Protein AF-A0A1H1IP53-F1 (afdb_monomer_lite)

Structure (mmCIF, N/CA/C/O backbone):
data_AF-A0A1H1IP53-F1
#
_entry.id   AF-A0A1H1IP53-F1
#
loop_
_atom_site.group_PDB
_atom_site.id
_atom_site.type_symbol
_atom_site.label_atom_id
_atom_site.label_alt_id
_atom_site.label_comp_id
_atom_site.label_asym_id
_atom_site.label_entity_id
_atom_site.label_seq_id
_atom_site.pdbx_PDB_ins_code
_atom_site.Cartn_x
_atom_site.Cartn_y
_atom_site.Cartn_z
_atom_site.occupancy
_atom_site.B_iso_or_equiv
_atom_site.auth_seq_id
_atom_site.auth_comp_id
_atom_site.auth_asym_id
_atom_site.auth_atom_id
_atom_site.pdbx_PDB_model_num
ATOM 1 N N . MET A 1 1 ? 46.936 41.407 -40.951 1.00 52.41 1 MET A N 1
ATOM 2 C CA . MET A 1 1 ? 46.684 39.950 -41.002 1.00 52.41 1 MET A CA 1
ATOM 3 C C . MET A 1 1 ? 45.183 39.707 -40.992 1.00 52.41 1 MET A C 1
ATOM 5 O O . MET A 1 1 ? 44.539 39.918 -39.974 1.00 52.41 1 MET A O 1
ATOM 9 N N . THR A 1 2 ? 44.595 39.354 -42.131 1.00 57.03 2 THR A N 1
ATOM 10 C CA . THR A 1 2 ? 43.180 38.982 -42.219 1.00 57.03 2 THR A CA 1
ATOM 11 C C . THR A 1 2 ? 43.027 37.539 -41.743 1.00 57.03 2 THR A C 1
ATOM 13 O O . THR A 1 2 ? 43.626 36.643 -42.331 1.00 57.03 2 THR A O 1
ATOM 16 N N . LEU A 1 3 ? 42.239 37.297 -40.683 1.00 56.25 3 LEU A N 1
ATOM 17 C CA . LEU A 1 3 ? 41.874 35.924 -40.313 1.00 56.25 3 LEU A CA 1
ATOM 18 C C . LEU A 1 3 ? 41.299 35.226 -41.562 1.00 56.25 3 LEU A C 1
ATOM 20 O O . LEU A 1 3 ? 40.409 35.816 -42.197 1.00 56.25 3 LEU A O 1
ATOM 24 N N . PRO A 1 4 ? 41.777 34.018 -41.922 1.00 79.69 4 PRO A N 1
ATOM 25 C CA . PRO A 1 4 ? 41.223 33.256 -43.034 1.00 79.69 4 PRO A CA 1
ATOM 26 C C . PRO A 1 4 ? 39.711 33.106 -42.842 1.00 79.69 4 PRO A C 1
ATOM 28 O O . PRO A 1 4 ? 39.230 33.061 -41.709 1.00 79.69 4 PRO A O 1
ATOM 31 N N . ARG A 1 5 ? 38.940 33.054 -43.937 1.00 76.88 5 ARG A N 1
ATOM 32 C CA . ARG A 1 5 ? 37.459 33.026 -43.911 1.00 76.88 5 ARG A CA 1
ATOM 33 C C . ARG A 1 5 ? 36.894 31.997 -42.916 1.00 76.88 5 ARG A C 1
ATOM 35 O O . ARG A 1 5 ? 35.906 32.280 -42.247 1.00 76.88 5 ARG A O 1
ATOM 42 N N . PHE A 1 6 ? 37.584 30.870 -42.755 1.00 78.31 6 PHE A N 1
ATOM 43 C CA . PHE A 1 6 ? 37.275 29.830 -41.774 1.00 78.31 6 PHE A CA 1
ATOM 44 C C . PHE A 1 6 ? 37.355 30.309 -40.311 1.00 78.31 6 PHE A C 1
ATOM 46 O O . PHE A 1 6 ? 36.460 30.036 -39.518 1.00 78.31 6 PHE A O 1
ATOM 53 N N . GLY A 1 7 ? 38.376 31.093 -39.954 1.00 83.25 7 GLY A N 1
ATOM 54 C CA . GLY A 1 7 ? 38.535 31.629 -38.600 1.00 83.25 7 GLY A CA 1
ATOM 55 C C . GLY A 1 7 ? 37.446 32.637 -38.224 1.00 83.25 7 GLY A C 1
ATOM 56 O O . GLY A 1 7 ? 37.004 32.665 -37.081 1.00 83.25 7 GLY A O 1
ATOM 57 N N . ARG A 1 8 ? 36.947 33.421 -39.189 1.00 86.19 8 ARG A N 1
ATOM 58 C CA . ARG A 1 8 ? 35.821 34.344 -38.952 1.00 86.19 8 ARG A CA 1
ATOM 59 C C . ARG A 1 8 ? 34.521 33.589 -38.690 1.00 86.19 8 ARG A C 1
ATOM 61 O O . ARG A 1 8 ? 33.787 33.951 -37.777 1.00 86.19 8 ARG A O 1
ATOM 68 N N . LEU A 1 9 ? 34.265 32.528 -39.457 1.00 86.94 9 LEU A N 1
ATOM 69 C CA . LEU A 1 9 ? 33.094 31.674 -39.265 1.00 86.94 9 LEU A CA 1
ATOM 70 C C . LEU A 1 9 ? 33.124 30.973 -37.900 1.00 86.94 9 LEU A C 1
ATOM 72 O O . LEU A 1 9 ? 32.107 30.931 -37.210 1.00 86.94 9 LEU A O 1
ATOM 76 N N . LEU A 1 10 ? 34.292 30.478 -37.482 1.00 89.00 10 LEU A N 1
ATOM 77 C CA . LEU A 1 10 ? 34.456 29.831 -36.182 1.00 89.00 10 LEU A CA 1
ATOM 78 C C . LEU A 1 10 ? 34.190 30.805 -35.025 1.00 89.00 10 LEU A C 1
ATOM 80 O O . LEU A 1 10 ? 33.438 30.475 -34.114 1.00 89.00 10 LEU A O 1
ATOM 84 N N . VAL A 1 11 ? 34.753 32.016 -35.083 1.00 90.44 11 VAL A N 1
ATOM 85 C CA . VAL A 1 11 ? 34.533 33.049 -34.055 1.00 90.44 11 VAL A CA 1
ATOM 86 C C . VAL A 1 11 ? 33.062 33.451 -33.973 1.00 90.44 11 VAL A C 1
ATOM 88 O O . VAL A 1 11 ? 32.525 33.547 -32.874 1.00 90.44 11 VAL A O 1
ATOM 91 N N . LEU A 1 12 ? 32.393 33.632 -35.116 1.00 91.12 12 LEU A N 1
ATOM 92 C CA . LEU A 1 12 ? 30.959 33.930 -35.142 1.00 91.12 12 LEU A CA 1
ATOM 93 C C . LEU A 1 12 ? 30.139 32.795 -34.524 1.00 91.12 12 LEU A C 1
ATOM 95 O O . LEU A 1 12 ? 29.267 33.050 -33.701 1.00 91.12 12 LEU A O 1
ATOM 99 N N . THR A 1 13 ? 30.462 31.546 -34.857 1.00 89.50 13 THR A N 1
ATOM 100 C CA . THR A 1 13 ? 29.760 30.370 -34.323 1.00 89.50 13 THR A CA 1
ATOM 101 C C . THR A 1 13 ? 29.922 30.266 -32.807 1.00 89.50 13 THR A C 1
ATOM 103 O O . THR A 1 13 ? 28.936 30.122 -32.088 1.00 89.50 13 THR A O 1
ATOM 106 N N . LEU A 1 14 ? 31.152 30.396 -32.302 1.00 91.62 14 LEU A N 1
ATOM 107 C CA . LEU A 1 14 ? 31.428 30.375 -30.864 1.00 91.62 14 LEU A CA 1
ATOM 108 C C . LEU A 1 14 ? 30.766 31.553 -30.141 1.00 91.62 14 LEU A C 1
ATOM 110 O O . LEU A 1 14 ? 30.218 31.369 -29.057 1.00 91.62 14 LEU A O 1
ATOM 114 N N . GLY A 1 15 ? 30.762 32.738 -30.759 1.00 91.19 15 GLY A N 1
ATOM 115 C CA . GLY A 1 15 ? 30.072 33.917 -30.240 1.00 91.19 15 GLY A CA 1
ATOM 116 C C . GLY A 1 15 ? 28.563 33.703 -30.117 1.00 91.19 15 GLY A C 1
ATOM 117 O O . GLY A 1 15 ? 27.986 34.009 -29.077 1.00 91.19 15 GLY A O 1
ATOM 118 N N . CYS A 1 16 ? 27.929 33.108 -31.131 1.00 91.00 16 CYS A N 1
ATOM 119 C CA . CYS A 1 16 ? 26.510 32.759 -31.088 1.00 91.00 16 CYS A CA 1
ATOM 120 C C . CYS A 1 16 ? 26.201 31.715 -30.008 1.00 91.00 16 CYS A C 1
ATOM 122 O O . CYS A 1 16 ? 25.233 31.882 -29.272 1.00 91.00 16 CYS A O 1
ATOM 124 N N . ILE A 1 17 ? 27.024 30.669 -29.872 1.00 90.38 17 ILE A N 1
ATOM 125 C CA . ILE A 1 17 ? 26.842 29.647 -28.828 1.00 90.38 17 ILE A CA 1
ATOM 126 C C . ILE A 1 17 ? 26.956 30.280 -27.440 1.00 90.38 17 ILE A C 1
ATOM 128 O O . ILE A 1 17 ? 26.081 30.078 -26.604 1.00 90.38 17 ILE A O 1
ATOM 132 N N . ALA A 1 18 ? 27.993 31.085 -27.200 1.00 91.19 18 ALA A N 1
ATOM 133 C CA . ALA A 1 18 ? 28.179 31.768 -25.924 1.00 91.19 18 ALA A CA 1
ATOM 134 C C . ALA A 1 18 ? 27.002 32.702 -25.604 1.00 91.19 18 ALA A C 1
ATOM 136 O O . ALA A 1 18 ? 26.487 32.679 -24.488 1.00 91.19 18 ALA A O 1
ATOM 137 N N . TYR A 1 19 ? 26.534 33.470 -26.594 1.00 92.44 19 TYR A N 1
ATOM 138 C CA . TYR A 1 19 ? 25.366 34.334 -26.441 1.00 92.44 19 TYR A CA 1
ATOM 139 C C . TYR A 1 19 ? 24.113 33.538 -26.064 1.00 92.44 19 TYR A C 1
ATOM 141 O O . TYR A 1 19 ? 23.428 33.904 -25.115 1.00 92.44 19 TYR A O 1
ATOM 149 N N . LEU A 1 20 ? 23.834 32.428 -26.754 1.00 91.62 20 LEU A N 1
ATOM 150 C CA . LEU A 1 20 ? 22.675 31.581 -26.464 1.00 91.62 20 LEU A CA 1
ATOM 151 C C . LEU A 1 20 ? 22.752 30.936 -25.077 1.00 91.62 20 LEU A C 1
ATOM 153 O O . LEU A 1 20 ? 21.732 30.856 -24.398 1.00 91.62 20 LEU A O 1
ATOM 157 N N . LEU A 1 21 ? 23.939 30.514 -24.631 1.00 91.06 21 LEU A N 1
ATOM 158 C CA . LEU A 1 21 ? 24.127 29.962 -23.287 1.00 91.06 21 LEU A CA 1
ATOM 159 C C . LEU A 1 21 ? 23.857 31.015 -22.205 1.00 91.06 21 LEU A C 1
ATOM 161 O O . LEU A 1 21 ? 23.140 30.734 -21.250 1.00 91.06 21 LEU A O 1
ATOM 165 N N . VAL A 1 22 ? 24.376 32.235 -22.374 1.00 92.44 22 VAL A N 1
ATOM 166 C CA . VAL A 1 22 ? 24.164 33.335 -21.418 1.00 92.44 22 VAL A CA 1
ATOM 167 C C . VAL A 1 22 ? 22.711 33.811 -21.429 1.00 92.44 22 VAL A C 1
ATOM 169 O O . VAL A 1 22 ? 22.111 33.980 -20.370 1.00 92.44 22 VAL A O 1
ATOM 172 N N . ALA A 1 23 ? 22.126 34.004 -22.613 1.00 92.44 23 ALA A N 1
ATOM 173 C CA . ALA A 1 23 ? 20.737 34.426 -22.756 1.00 92.44 23 ALA A CA 1
ATOM 174 C C . ALA A 1 23 ? 19.768 33.362 -22.222 1.00 92.44 23 ALA A C 1
ATOM 176 O O . ALA A 1 23 ? 18.817 33.703 -21.527 1.00 92.44 23 ALA A O 1
ATOM 177 N N . GLY A 1 24 ? 20.032 32.081 -22.499 1.00 90.56 24 GLY A N 1
ATOM 178 C CA . GLY A 1 24 ? 19.258 30.959 -21.973 1.00 90.56 24 GLY A CA 1
ATOM 179 C C . GLY A 1 24 ? 19.351 30.856 -20.454 1.00 90.56 24 GLY A C 1
ATOM 180 O O . GLY A 1 24 ? 18.328 30.727 -19.791 1.00 90.56 24 GLY A O 1
ATOM 181 N N . GLU A 1 25 ? 20.551 30.986 -19.886 1.00 95.69 25 GLU A N 1
ATOM 182 C CA . GLU A 1 25 ? 20.739 31.019 -18.433 1.00 95.69 25 GLU A CA 1
ATOM 183 C C . GLU A 1 25 ? 19.954 32.167 -17.788 1.00 95.69 25 GLU A C 1
ATOM 185 O O . GLU A 1 25 ? 19.229 31.954 -16.817 1.00 95.69 25 GLU A O 1
ATOM 190 N N . ALA A 1 26 ? 20.049 33.375 -18.348 1.00 91.81 26 ALA A N 1
ATOM 191 C CA . ALA A 1 26 ? 19.331 34.533 -17.833 1.00 91.81 26 ALA A CA 1
ATOM 192 C C . ALA A 1 26 ? 17.809 34.370 -17.950 1.00 91.81 26 ALA A C 1
ATOM 194 O O . ALA A 1 26 ? 17.084 34.655 -16.998 1.00 91.81 26 ALA A O 1
ATOM 195 N N . LEU A 1 27 ? 17.324 33.873 -19.091 1.00 93.12 27 LEU A N 1
ATOM 196 C CA . LEU A 1 27 ? 15.908 33.598 -19.310 1.00 93.12 27 LEU A CA 1
ATOM 197 C C . LEU A 1 27 ? 15.381 32.594 -18.283 1.00 93.12 27 LEU A C 1
ATOM 199 O O . LEU A 1 27 ? 14.383 32.877 -17.630 1.00 93.12 27 LEU A O 1
ATOM 203 N N . TYR A 1 28 ? 16.063 31.463 -18.093 1.00 92.12 28 TYR A N 1
ATOM 204 C CA . TYR A 1 28 ? 15.584 30.426 -17.182 1.00 92.12 28 TYR A CA 1
ATOM 205 C C . TYR A 1 28 ? 15.727 30.809 -15.713 1.00 92.12 28 TYR A C 1
ATOM 207 O O . TYR A 1 28 ? 14.834 30.513 -14.926 1.00 92.12 28 TYR A O 1
ATOM 215 N N . ARG A 1 29 ? 16.762 31.566 -15.324 1.00 92.56 29 ARG A N 1
ATOM 216 C CA . ARG A 1 29 ? 16.792 32.160 -13.978 1.00 92.56 29 ARG A CA 1
ATOM 217 C C . ARG A 1 29 ? 15.600 33.086 -13.742 1.00 92.56 29 ARG A C 1
ATOM 219 O O . ARG A 1 29 ? 15.024 33.085 -12.656 1.00 92.56 29 ARG A O 1
ATOM 226 N N . PHE A 1 30 ? 15.190 33.840 -14.762 1.00 89.31 30 PHE A N 1
ATOM 227 C CA . PHE A 1 30 ? 14.023 34.708 -14.669 1.00 89.31 30 PHE A CA 1
ATOM 228 C C . PHE A 1 30 ? 12.723 33.906 -14.553 1.00 89.31 30 PHE A C 1
ATOM 230 O O . PHE A 1 30 ? 11.988 34.094 -13.583 1.00 89.31 30 PHE A O 1
ATOM 237 N N . THR A 1 31 ? 12.442 33.017 -15.508 1.00 86.12 31 THR A N 1
ATOM 238 C CA . THR A 1 31 ? 11.165 32.288 -15.576 1.00 86.12 31 THR A CA 1
ATOM 239 C C . THR A 1 31 ? 10.987 31.314 -14.424 1.00 86.12 31 THR A C 1
ATOM 241 O O . THR A 1 31 ? 9.882 31.185 -13.909 1.00 86.12 31 THR A O 1
ATOM 244 N N . ASP A 1 32 ? 12.073 30.683 -13.978 1.00 85.94 32 ASP A N 1
ATOM 245 C CA . ASP A 1 32 ? 12.014 29.600 -12.992 1.00 85.94 32 ASP A CA 1
ATOM 246 C C . ASP A 1 32 ? 12.248 30.130 -11.570 1.00 85.94 32 ASP A C 1
ATOM 248 O O . ASP A 1 32 ? 12.358 29.375 -10.608 1.00 85.94 32 ASP A O 1
ATOM 252 N N . GLY A 1 33 ? 12.291 31.459 -11.421 1.00 88.44 33 GLY A N 1
ATOM 253 C CA . GLY A 1 33 ? 12.294 32.100 -10.116 1.00 88.44 33 GLY A CA 1
ATOM 254 C C . GLY A 1 33 ? 13.637 32.052 -9.395 1.00 88.44 33 GLY A C 1
ATOM 255 O O . GLY A 1 33 ? 13.646 32.203 -8.182 1.00 88.44 33 GLY A O 1
ATOM 256 N N . TYR A 1 34 ? 14.765 31.895 -10.087 1.00 91.88 34 TYR A N 1
ATOM 257 C CA . TYR A 1 34 ? 16.090 31.904 -9.464 1.00 91.88 34 TYR A CA 1
ATOM 258 C C . TYR A 1 34 ? 16.671 33.312 -9.322 1.00 91.88 34 TYR A C 1
ATOM 260 O O . TYR A 1 34 ? 16.294 34.267 -10.008 1.00 91.88 34 TYR A O 1
ATOM 268 N N . ARG A 1 35 ? 17.593 33.444 -8.374 1.00 91.19 35 ARG A N 1
ATOM 269 C CA . ARG A 1 35 ? 18.351 34.662 -8.102 1.00 91.19 35 ARG A CA 1
ATOM 270 C C . ARG A 1 35 ? 19.386 34.932 -9.193 1.00 91.19 35 ARG A C 1
ATOM 272 O O . ARG A 1 35 ? 20.004 34.011 -9.727 1.00 91.19 35 ARG A O 1
ATOM 279 N N . PHE A 1 36 ? 19.617 36.210 -9.479 1.00 91.75 36 PHE A N 1
ATOM 280 C CA . PHE A 1 36 ? 20.667 36.669 -10.402 1.00 91.75 36 PHE A CA 1
ATOM 281 C C . PHE A 1 36 ? 21.937 37.124 -9.679 1.00 91.75 36 PHE A C 1
ATOM 283 O O . PHE A 1 36 ? 22.991 37.226 -10.297 1.00 91.75 36 PHE A O 1
ATOM 290 N N . ASP A 1 37 ? 21.837 37.397 -8.379 1.00 90.88 37 ASP A N 1
ATOM 291 C CA . ASP A 1 37 ? 22.893 37.979 -7.550 1.00 90.88 37 ASP A CA 1
ATOM 292 C C . ASP A 1 37 ? 23.799 36.934 -6.880 1.00 90.88 37 ASP A C 1
ATOM 294 O O . ASP A 1 37 ? 24.779 37.288 -6.229 1.00 90.88 37 ASP A O 1
ATOM 298 N N . VAL A 1 38 ? 23.512 35.644 -7.069 1.00 89.50 38 VAL A N 1
ATOM 299 C CA . VAL A 1 38 ? 24.332 34.535 -6.569 1.00 89.50 38 VAL A CA 1
ATOM 300 C C . VAL A 1 38 ? 24.745 33.603 -7.702 1.00 89.50 38 VAL A C 1
ATOM 302 O O . VAL A 1 38 ? 23.967 33.289 -8.603 1.00 89.50 38 VAL A O 1
ATOM 305 N N . ALA A 1 39 ? 25.996 33.138 -7.658 1.00 86.25 39 ALA A N 1
ATOM 306 C CA . ALA A 1 39 ? 26.509 32.196 -8.650 1.00 86.25 39 ALA A CA 1
ATOM 307 C C . ALA A 1 39 ? 25.795 30.842 -8.549 1.00 86.25 39 ALA A C 1
ATOM 309 O O . ALA A 1 39 ? 25.427 30.254 -9.567 1.00 86.25 39 ALA A O 1
ATOM 310 N N . LYS A 1 40 ? 25.580 30.362 -7.318 1.00 92.62 40 LYS A N 1
ATOM 311 C CA . LYS A 1 40 ? 24.833 29.132 -7.057 1.00 92.62 40 LYS A CA 1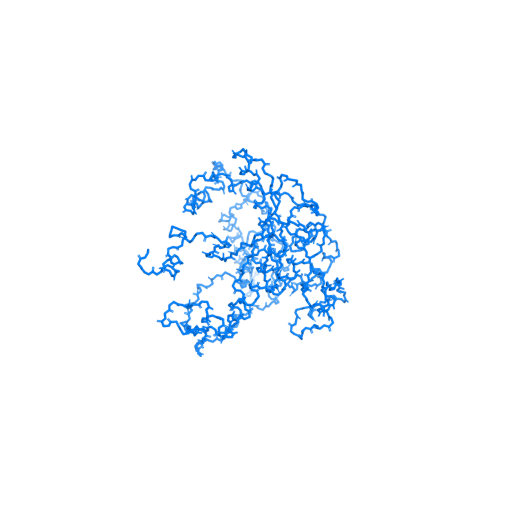
ATOM 312 C C . LYS A 1 40 ? 23.380 29.334 -7.448 1.00 92.62 40 LYS A C 1
ATOM 314 O O . LYS A 1 40 ? 22.819 30.404 -7.235 1.00 92.62 40 LYS A O 1
ATOM 319 N N . LEU A 1 41 ? 22.787 28.305 -8.028 1.00 90.00 41 LEU A N 1
ATOM 320 C CA . LEU A 1 41 ? 21.393 28.347 -8.411 1.00 90.00 41 LEU A CA 1
ATOM 321 C C . LEU A 1 41 ? 20.524 28.285 -7.143 1.00 90.00 41 LEU A C 1
ATOM 323 O O . LEU A 1 41 ? 20.393 27.235 -6.517 1.00 90.00 41 LEU A O 1
ATOM 327 N N . GLU A 1 42 ? 20.002 29.438 -6.723 1.00 91.06 42 GLU A N 1
ATOM 328 C CA . GLU A 1 42 ? 19.162 29.590 -5.532 1.00 91.06 42 GLU A CA 1
ATOM 329 C C . GLU A 1 42 ? 17.816 30.212 -5.915 1.00 91.06 42 GLU A C 1
ATOM 331 O O . GLU A 1 42 ? 17.801 31.194 -6.669 1.00 91.06 42 GLU A O 1
ATOM 336 N N . PRO A 1 43 ? 16.686 29.685 -5.416 1.00 87.00 43 PRO A N 1
ATOM 337 C CA . PRO A 1 43 ? 15.386 30.314 -5.606 1.00 87.00 43 PRO A CA 1
ATOM 338 C C . PRO A 1 43 ? 15.383 31.738 -5.038 1.00 87.00 43 PRO A C 1
ATOM 340 O O . PRO A 1 43 ? 15.984 32.010 -3.996 1.00 87.00 43 PRO A O 1
ATOM 343 N N . ARG A 1 44 ? 14.696 32.664 -5.709 1.00 86.25 44 ARG A N 1
ATOM 344 C CA . ARG A 1 44 ? 14.419 33.996 -5.168 1.00 86.25 44 ARG A CA 1
ATOM 345 C C . ARG A 1 44 ? 13.608 33.835 -3.881 1.00 86.25 44 ARG A C 1
ATOM 347 O O . ARG A 1 44 ? 12.632 33.082 -3.888 1.00 86.25 44 ARG A O 1
ATOM 354 N N . PRO A 1 45 ? 13.969 34.550 -2.800 1.00 76.31 45 PRO A N 1
ATOM 355 C CA . PRO A 1 45 ? 13.096 34.670 -1.644 1.00 76.31 45 PRO A CA 1
ATOM 356 C C . PRO A 1 45 ? 11.739 35.166 -2.141 1.00 76.31 45 PRO A C 1
ATOM 358 O O . PRO A 1 45 ? 11.671 36.188 -2.829 1.00 76.31 45 PRO A O 1
ATOM 361 N N . ARG A 1 46 ? 10.668 34.423 -1.861 1.00 65.88 46 ARG A N 1
ATOM 362 C CA . ARG A 1 46 ? 9.314 34.897 -2.149 1.00 65.88 46 ARG A CA 1
ATOM 363 C C . ARG A 1 46 ? 9.089 36.141 -1.287 1.00 65.88 46 ARG A C 1
ATOM 365 O O . ARG A 1 46 ? 9.062 36.037 -0.068 1.00 65.88 46 ARG A O 1
ATOM 372 N N . THR A 1 47 ? 9.000 37.310 -1.913 1.00 58.91 47 THR A N 1
ATOM 373 C CA . THR A 1 47 ? 8.638 38.563 -1.241 1.00 58.91 47 THR A CA 1
ATOM 374 C C . THR A 1 47 ? 7.169 38.495 -0.845 1.00 58.91 47 THR A C 1
ATOM 376 O O . THR A 1 47 ? 6.323 38.502 -1.735 1.00 58.91 47 THR A O 1
ATOM 379 N N . ASP A 1 48 ? 6.897 38.386 0.456 1.00 52.47 48 ASP A N 1
ATOM 380 C CA . ASP A 1 48 ? 5.656 38.744 1.160 1.00 52.47 48 ASP A CA 1
ATOM 381 C C . ASP A 1 48 ? 4.318 38.464 0.452 1.00 52.47 48 ASP A C 1
ATOM 383 O O . ASP A 1 48 ? 3.349 39.211 0.603 1.00 52.47 48 ASP A O 1
ATOM 387 N N . ALA A 1 49 ? 4.200 37.347 -0.264 1.00 51.22 49 ALA A N 1
ATOM 388 C CA . ALA A 1 49 ? 2.910 36.685 -0.281 1.00 51.22 49 ALA A CA 1
ATOM 389 C C . ALA A 1 49 ? 2.717 36.191 1.155 1.00 51.22 49 ALA A C 1
ATOM 391 O O . ALA A 1 49 ? 3.569 35.449 1.653 1.00 51.22 49 ALA A O 1
ATOM 392 N N . ALA A 1 50 ? 1.634 36.615 1.824 1.00 50.69 50 ALA A N 1
ATOM 393 C CA . ALA A 1 50 ? 1.119 35.876 2.977 1.00 50.69 50 ALA A CA 1
ATOM 394 C C . ALA A 1 50 ? 1.265 34.387 2.648 1.00 50.69 50 ALA A C 1
ATOM 396 O O . ALA A 1 50 ? 1.012 34.059 1.479 1.00 50.69 50 ALA A O 1
ATOM 397 N N . PRO A 1 51 ? 1.734 33.527 3.580 1.00 45.72 51 PRO A N 1
ATOM 398 C CA . PRO A 1 51 ? 1.809 32.106 3.286 1.00 45.72 51 PRO A CA 1
ATOM 399 C C . PRO A 1 51 ? 0.462 31.777 2.664 1.00 45.72 51 PRO A C 1
ATOM 401 O O . PRO A 1 51 ? -0.571 32.056 3.285 1.00 45.72 51 PRO A O 1
ATOM 404 N N . LEU A 1 52 ? 0.464 31.346 1.390 1.00 51.78 52 LEU A N 1
ATOM 405 C CA . LEU A 1 52 ? -0.729 30.699 0.877 1.00 51.78 52 LEU A CA 1
ATOM 406 C C . LEU A 1 52 ? -1.050 29.714 1.991 1.00 51.78 52 LEU A C 1
ATOM 408 O O . LEU A 1 52 ? -0.128 29.076 2.505 1.00 51.78 52 LEU A O 1
ATOM 412 N N . ASP A 1 53 ? -2.288 29.701 2.480 1.00 60.59 53 ASP A N 1
ATOM 413 C CA . ASP A 1 53 ? -2.708 28.529 3.225 1.00 60.59 53 ASP A CA 1
ATOM 414 C C . ASP A 1 53 ? -2.340 27.380 2.286 1.00 60.59 53 ASP A C 1
ATOM 416 O O . ASP A 1 53 ? -2.939 27.254 1.216 1.00 60.59 53 ASP A O 1
ATOM 420 N N . ASP A 1 54 ? -1.234 26.685 2.592 1.00 66.06 54 ASP A N 1
ATOM 421 C CA . ASP A 1 54 ? -0.556 25.763 1.669 1.00 66.06 54 ASP A CA 1
ATOM 422 C C . ASP A 1 54 ? -1.478 24.569 1.373 1.00 66.06 54 ASP A C 1
ATOM 424 O O . ASP A 1 54 ? -1.153 23.700 0.575 1.00 66.06 54 ASP A O 1
ATOM 428 N N . HIS A 1 55 ? -2.651 24.575 2.012 1.00 79.81 55 HIS A N 1
ATOM 429 C CA . HIS A 1 55 ? -3.734 23.638 1.904 1.00 79.81 55 HIS A CA 1
ATOM 430 C C . HIS A 1 55 ? -5.053 24.256 1.417 1.00 79.81 55 HIS A C 1
ATOM 432 O O . HIS A 1 55 ? -6.083 23.602 1.516 1.00 79.81 55 HIS A O 1
ATOM 438 N N . ALA A 1 56 ? -5.101 25.494 0.911 1.00 81.44 56 ALA A N 1
ATOM 439 C CA . ALA A 1 56 ? -6.361 26.123 0.491 1.00 81.44 56 ALA A CA 1
ATOM 440 C C . ALA A 1 56 ? -7.083 25.318 -0.606 1.00 81.44 56 ALA A C 1
ATOM 442 O O . ALA A 1 56 ? -8.307 25.175 -0.572 1.00 81.44 56 ALA A O 1
ATOM 443 N N . ALA A 1 57 ? -6.327 24.771 -1.562 1.00 81.56 57 ALA A N 1
ATOM 444 C CA . ALA A 1 57 ? -6.867 23.923 -2.621 1.00 81.56 57 ALA A CA 1
ATOM 445 C C . ALA A 1 57 ? -7.337 22.568 -2.068 1.00 81.56 57 ALA A C 1
ATOM 447 O O . ALA A 1 57 ? -8.417 22.098 -2.415 1.00 81.56 57 ALA A O 1
ATOM 448 N N . GLU A 1 58 ? -6.569 21.972 -1.159 1.00 85.62 58 GLU A N 1
ATOM 449 C CA . GLU A 1 58 ? -6.904 20.728 -0.473 1.00 85.62 58 GLU A CA 1
ATOM 450 C C . GLU A 1 58 ? -8.136 20.894 0.414 1.00 85.62 58 GLU A C 1
ATOM 452 O O . GLU A 1 58 ? -8.995 20.025 0.424 1.00 85.62 58 GLU A O 1
ATOM 457 N N . ARG A 1 59 ? -8.276 22.020 1.118 1.00 87.12 59 ARG A N 1
ATOM 458 C CA . ARG A 1 59 ? -9.460 22.357 1.919 1.00 87.12 59 ARG A CA 1
ATOM 459 C C . ARG A 1 59 ? -10.692 22.506 1.041 1.00 87.12 59 ARG A C 1
ATOM 461 O O . ARG A 1 59 ? -11.744 21.987 1.399 1.00 87.12 59 ARG A O 1
ATOM 468 N N . ALA A 1 60 ? -10.560 23.174 -0.106 1.00 85.81 60 ALA A N 1
ATOM 469 C CA . ALA A 1 60 ? -11.642 23.274 -1.079 1.00 85.81 60 ALA A CA 1
ATOM 470 C C . ALA A 1 60 ? -12.046 21.887 -1.608 1.00 85.81 60 ALA A C 1
ATOM 472 O O . ALA A 1 60 ? -13.233 21.578 -1.648 1.00 85.81 60 ALA A O 1
ATOM 473 N N . LEU A 1 61 ? -11.070 21.027 -1.923 1.00 85.50 61 LEU A N 1
ATOM 474 C CA . LEU A 1 61 ? -11.324 19.651 -2.353 1.00 85.50 61 LEU A CA 1
ATOM 475 C C . LEU A 1 61 ? -11.975 18.811 -1.246 1.00 85.50 61 LEU A C 1
ATOM 477 O O . LEU A 1 61 ? -12.914 18.069 -1.519 1.00 85.50 61 LEU A O 1
ATOM 481 N N . VAL A 1 62 ? -11.502 18.914 -0.002 1.00 86.56 62 VAL A N 1
ATOM 482 C CA . VAL A 1 62 ? -12.092 18.222 1.153 1.00 86.56 62 VAL A CA 1
ATOM 483 C C . VAL A 1 62 ? -13.540 18.651 1.327 1.00 86.56 62 VAL A C 1
ATOM 485 O O . VAL A 1 62 ? -14.385 17.787 1.511 1.00 86.56 62 VAL A O 1
ATOM 488 N N . GLU A 1 63 ? -13.847 19.944 1.223 1.00 85.75 63 GLU A N 1
ATOM 489 C CA . GLU A 1 63 ? -15.222 20.433 1.349 1.00 85.75 63 GLU A CA 1
ATOM 490 C C . GLU A 1 63 ? -16.115 19.969 0.187 1.00 85.75 63 GLU A C 1
ATOM 492 O O . GLU A 1 63 ? -17.251 19.566 0.422 1.00 85.75 63 GLU A O 1
ATOM 497 N N . GLU A 1 64 ? -15.603 19.946 -1.048 1.00 83.38 64 GLU A N 1
ATOM 498 C CA . GLU A 1 64 ? -16.337 19.451 -2.223 1.00 83.38 64 GLU A CA 1
ATOM 499 C C . GLU A 1 64 ? -16.599 17.937 -2.163 1.00 83.38 64 GLU A C 1
ATOM 501 O O . GLU A 1 64 ? -17.651 17.459 -2.586 1.00 83.38 64 GLU A O 1
ATOM 506 N N . THR A 1 65 ? -15.646 17.169 -1.631 1.00 77.44 65 THR A N 1
ATOM 507 C CA . THR A 1 65 ? -15.700 15.696 -1.595 1.00 77.44 65 THR A CA 1
ATOM 508 C C . THR A 1 65 ? -16.273 15.138 -0.293 1.00 77.44 65 THR A C 1
ATOM 510 O O . THR A 1 65 ? -16.386 13.918 -0.133 1.00 77.44 65 THR A O 1
ATOM 513 N N . ARG A 1 66 ? -16.645 16.004 0.656 1.00 77.81 66 ARG A N 1
ATOM 514 C CA . ARG A 1 66 ? -17.099 15.593 1.982 1.00 77.81 66 ARG A CA 1
ATOM 515 C C . ARG A 1 66 ? -18.427 14.856 1.904 1.00 77.81 66 ARG A C 1
ATOM 517 O O . ARG A 1 66 ? -19.459 15.412 1.551 1.00 77.81 66 ARG A O 1
ATOM 524 N N . ILE A 1 67 ? -18.403 13.599 2.329 1.00 70.69 67 ILE A N 1
ATOM 525 C CA . ILE A 1 67 ? -19.604 12.763 2.407 1.00 70.69 67 ILE A CA 1
ATOM 526 C C . ILE A 1 67 ? -20.384 13.023 3.706 1.00 70.69 67 ILE A C 1
ATOM 528 O O . ILE A 1 67 ? -21.614 13.026 3.702 1.00 70.69 67 ILE A O 1
ATOM 532 N N . ASP A 1 68 ? -19.687 13.247 4.826 1.00 78.00 68 ASP A N 1
ATOM 533 C CA . ASP A 1 68 ? -20.307 13.520 6.127 1.00 78.00 68 ASP A CA 1
ATOM 534 C C . ASP A 1 68 ? -19.920 14.910 6.652 1.00 78.00 68 ASP A C 1
ATOM 536 O O . ASP A 1 68 ? -18.818 15.128 7.172 1.00 78.00 68 ASP A O 1
ATOM 540 N N . HIS A 1 69 ? -20.873 15.844 6.570 1.00 82.12 69 HIS A N 1
ATOM 541 C CA . HIS A 1 69 ? -20.737 17.218 7.062 1.00 82.12 69 HIS A CA 1
ATOM 542 C C . HIS A 1 69 ? -20.675 17.345 8.598 1.00 82.12 69 HIS A C 1
ATOM 544 O O . HIS A 1 69 ? -20.583 18.458 9.124 1.00 82.12 69 HIS A O 1
ATOM 550 N N . LYS A 1 70 ? -20.668 16.233 9.342 1.00 84.62 70 LYS A N 1
ATOM 551 C CA . LYS A 1 70 ? -20.408 16.214 10.790 1.00 84.62 70 LYS A CA 1
ATOM 552 C C . LYS A 1 70 ? -18.940 15.968 11.141 1.00 84.62 70 LYS A C 1
ATOM 554 O O . LYS A 1 70 ? -18.527 16.330 12.238 1.00 84.62 70 LYS A O 1
ATOM 559 N N . ILE A 1 71 ? -18.141 15.384 10.241 1.00 84.88 71 ILE A N 1
ATOM 560 C CA . ILE A 1 71 ? -16.716 15.101 10.495 1.00 84.88 71 ILE A CA 1
ATOM 561 C C . ILE A 1 71 ? -15.895 16.360 10.259 1.00 84.88 71 ILE A C 1
ATOM 563 O O . ILE A 1 71 ? -15.792 16.787 9.118 1.00 84.88 71 ILE A O 1
ATOM 567 N N . ASP A 1 72 ? -15.322 16.947 11.301 1.00 88.62 72 ASP A N 1
ATOM 568 C CA . ASP A 1 72 ? -14.483 18.146 11.205 1.00 88.62 72 ASP A CA 1
ATOM 569 C C . ASP A 1 72 ? -13.433 18.043 10.064 1.00 88.62 72 ASP A C 1
ATOM 571 O O . ASP A 1 72 ? -12.572 17.159 10.123 1.00 88.62 72 ASP A O 1
ATOM 575 N N . PRO A 1 73 ? -13.487 18.912 9.030 1.00 88.62 73 PRO A N 1
ATOM 576 C CA . PRO A 1 73 ? -12.593 18.831 7.874 1.00 88.62 73 PRO A CA 1
ATOM 577 C C . PRO A 1 73 ? -11.125 19.080 8.245 1.00 88.62 73 PRO A C 1
ATOM 579 O O . PRO A 1 73 ? -10.233 18.583 7.558 1.00 88.62 73 PRO A O 1
ATOM 582 N N . ASP A 1 74 ? -10.847 19.754 9.368 1.00 89.44 74 ASP A N 1
ATOM 583 C CA . ASP A 1 74 ? -9.478 19.956 9.849 1.00 89.44 74 ASP A CA 1
ATOM 584 C C . ASP A 1 74 ? -8.810 18.650 10.289 1.00 89.44 74 ASP A C 1
ATOM 586 O O . ASP A 1 74 ? -7.589 18.600 10.441 1.00 89.44 74 ASP A O 1
ATOM 590 N N . LEU A 1 75 ? -9.581 17.578 10.502 1.00 90.50 75 LEU A N 1
ATOM 591 C CA . LEU A 1 75 ? -9.019 16.263 10.795 1.00 90.50 75 LEU A CA 1
ATOM 592 C C . LEU A 1 75 ? -8.193 15.719 9.626 1.00 90.50 75 LEU A C 1
ATOM 594 O O . LEU A 1 75 ? -7.218 15.015 9.884 1.00 90.50 75 LEU A O 1
ATOM 598 N N . PHE A 1 76 ? -8.525 16.072 8.378 1.00 89.00 76 PHE A N 1
ATOM 599 C CA . PHE A 1 76 ? -7.769 15.661 7.186 1.00 89.00 76 PHE A CA 1
ATOM 600 C C . PHE A 1 76 ? -6.303 16.121 7.236 1.00 89.00 76 PHE A C 1
ATOM 602 O O . PHE A 1 76 ? -5.413 15.425 6.757 1.00 89.00 76 PHE A O 1
ATOM 609 N N . PHE A 1 77 ? -6.048 17.255 7.892 1.00 90.25 77 PHE A N 1
ATOM 610 C CA . PHE A 1 77 ? -4.717 17.843 8.061 1.00 90.25 77 PHE A CA 1
ATOM 611 C C . PHE A 1 77 ? -4.036 17.423 9.370 1.00 90.25 77 PHE A C 1
ATOM 613 O O . PHE A 1 77 ? -3.031 18.014 9.769 1.00 90.25 77 PHE A O 1
ATOM 620 N N . SER A 1 78 ? -4.575 16.419 10.069 1.00 91.75 78 SER A N 1
ATOM 621 C CA . SER A 1 78 ? -3.938 15.888 11.275 1.00 91.75 78 SER A CA 1
ATOM 622 C C . SER A 1 78 ? -2.573 15.289 10.930 1.00 91.75 78 SER A C 1
ATOM 624 O O . SER A 1 78 ? -2.437 14.626 9.897 1.00 91.75 78 SER A O 1
ATOM 626 N N . PRO A 1 79 ? -1.556 15.476 11.788 1.00 92.44 79 PRO A N 1
ATOM 627 C CA . PRO A 1 79 ? -0.247 14.898 11.539 1.00 92.44 79 PRO A CA 1
ATOM 628 C C . PRO A 1 79 ? -0.351 13.365 11.457 1.00 92.44 79 PRO A C 1
ATOM 630 O O . PRO A 1 79 ? -1.085 12.758 12.248 1.00 92.44 79 PRO A O 1
ATOM 633 N N . PRO A 1 80 ? 0.380 12.721 10.531 1.00 93.62 80 PRO A N 1
ATOM 634 C CA . PRO A 1 80 ? 0.425 11.268 10.471 1.00 93.62 80 PRO A CA 1
ATOM 635 C C . PRO A 1 80 ? 1.080 10.700 11.735 1.00 93.62 80 PRO A C 1
ATOM 637 O O . PRO A 1 80 ? 1.875 11.361 12.408 1.00 93.62 80 PRO A O 1
ATOM 640 N N . ALA A 1 81 ? 0.778 9.442 12.048 1.00 93.12 81 ALA A N 1
ATOM 641 C CA . ALA A 1 81 ? 1.522 8.708 13.058 1.00 93.12 81 ALA A CA 1
ATOM 642 C C . ALA A 1 81 ? 3.001 8.576 12.652 1.00 93.12 81 ALA A C 1
ATOM 644 O O . ALA A 1 81 ? 3.339 8.514 11.470 1.00 93.12 81 ALA A O 1
ATOM 645 N N . MET A 1 82 ? 3.891 8.529 13.642 1.00 88.38 82 MET A N 1
ATOM 646 C CA . MET A 1 82 ? 5.329 8.468 13.392 1.00 88.38 82 MET A CA 1
ATOM 647 C C . MET A 1 82 ? 5.808 7.027 13.217 1.00 88.38 82 MET A C 1
ATOM 649 O O . MET A 1 82 ? 5.402 6.129 13.955 1.00 88.38 82 MET A O 1
ATOM 653 N N . LEU A 1 83 ? 6.725 6.840 12.273 1.00 91.81 83 LEU A N 1
ATOM 654 C CA . LEU A 1 83 ? 7.518 5.631 12.113 1.00 91.81 83 LEU A CA 1
ATOM 655 C C . LEU A 1 83 ? 8.923 6.053 11.684 1.00 91.81 83 LEU A C 1
ATOM 657 O O . LEU A 1 83 ? 9.099 6.600 10.598 1.00 91.81 83 LEU A O 1
ATOM 661 N N . ASP A 1 84 ? 9.904 5.795 12.541 1.00 92.31 84 ASP A N 1
ATOM 662 C CA . ASP A 1 84 ? 11.312 6.069 12.266 1.00 92.31 84 ASP A CA 1
ATOM 663 C C . ASP A 1 84 ? 12.145 4.827 12.582 1.00 92.31 84 ASP A C 1
ATOM 665 O O . ASP A 1 84 ? 11.957 4.188 13.621 1.00 92.31 84 ASP A O 1
ATOM 669 N N . LYS A 1 85 ? 13.026 4.458 11.652 1.00 95.06 85 LYS A N 1
ATOM 670 C CA . LYS A 1 85 ? 13.899 3.283 11.739 1.00 95.06 85 LYS A CA 1
ATOM 671 C C . LYS A 1 85 ? 15.199 3.562 10.992 1.00 95.06 85 LYS A C 1
ATOM 673 O O . LYS A 1 85 ? 15.191 4.289 9.999 1.00 95.06 85 LYS A O 1
ATOM 678 N N . PRO A 1 86 ? 16.314 2.940 11.401 1.00 95.00 86 PRO A N 1
ATOM 679 C CA . PRO A 1 86 ? 17.574 3.105 10.697 1.00 95.00 86 PRO A CA 1
ATOM 680 C C . PRO A 1 86 ? 17.517 2.523 9.277 1.00 95.00 86 PRO A C 1
ATOM 682 O O . PRO A 1 86 ? 16.877 1.498 9.013 1.00 95.00 86 PRO A O 1
ATOM 685 N N . ALA A 1 87 ? 18.256 3.149 8.362 1.00 94.69 87 ALA A N 1
ATOM 686 C CA . ALA A 1 87 ? 18.483 2.605 7.030 1.00 94.69 87 ALA A CA 1
ATOM 687 C C . ALA A 1 87 ? 19.241 1.272 7.102 1.00 94.69 87 ALA A C 1
ATOM 689 O O . ALA A 1 87 ? 20.215 1.150 7.848 1.00 94.69 87 ALA A O 1
ATOM 690 N N . ASN A 1 88 ? 18.828 0.281 6.306 1.00 93.06 88 ASN A N 1
ATOM 691 C CA . ASN A 1 88 ? 19.552 -0.987 6.218 1.00 93.06 88 ASN A CA 1
ATOM 692 C C . ASN A 1 88 ? 20.693 -0.889 5.185 1.00 93.06 88 ASN A C 1
ATOM 694 O O . ASN A 1 88 ? 20.426 -0.739 3.986 1.00 93.06 88 ASN A O 1
ATOM 698 N N . PRO A 1 89 ? 21.965 -1.005 5.620 1.00 92.06 89 PRO A N 1
ATOM 699 C CA . PRO A 1 89 ? 23.112 -0.867 4.727 1.00 92.06 89 PRO A CA 1
ATOM 700 C C . PRO A 1 89 ? 23.179 -1.980 3.675 1.00 92.06 89 PRO A C 1
ATOM 702 O O . PRO A 1 89 ? 23.596 -1.726 2.551 1.00 92.06 89 PRO A O 1
ATOM 705 N N . GLU A 1 90 ? 22.726 -3.195 3.985 1.00 90.50 90 GLU A N 1
ATOM 706 C CA . GLU A 1 90 ? 22.726 -4.312 3.039 1.00 90.50 90 GLU A CA 1
ATOM 707 C C . GLU A 1 90 ? 21.715 -4.110 1.903 1.00 90.50 90 GLU A C 1
ATOM 709 O O . GLU A 1 90 ? 22.009 -4.405 0.743 1.00 90.50 90 GLU A O 1
ATOM 714 N N . ILE A 1 91 ? 20.525 -3.584 2.208 1.00 91.38 91 ILE A N 1
ATOM 715 C CA . ILE A 1 91 ? 19.558 -3.197 1.169 1.00 91.38 91 ILE A CA 1
ATOM 716 C C . ILE A 1 91 ? 20.149 -2.072 0.315 1.00 91.38 91 ILE A C 1
ATOM 718 O O . ILE A 1 91 ? 20.114 -2.154 -0.912 1.00 91.38 91 ILE A O 1
ATOM 722 N N . ALA A 1 92 ? 20.752 -1.059 0.946 1.00 90.31 92 ALA A N 1
ATOM 723 C CA . ALA A 1 92 ? 21.355 0.066 0.238 1.00 90.31 92 ALA A CA 1
ATOM 724 C C . ALA A 1 92 ? 22.487 -0.362 -0.713 1.00 90.31 92 ALA A C 1
ATOM 726 O O . ALA A 1 92 ? 22.562 0.144 -1.832 1.00 90.31 92 ALA A O 1
ATOM 727 N N . GLU A 1 93 ? 23.351 -1.302 -0.317 1.00 90.12 93 GLU A N 1
ATOM 728 C CA . GLU A 1 93 ? 24.389 -1.831 -1.211 1.00 90.12 93 GLU A CA 1
ATOM 729 C C . GLU A 1 93 ? 23.796 -2.652 -2.364 1.00 90.12 93 GLU A C 1
ATOM 731 O O . GLU A 1 93 ? 24.196 -2.469 -3.515 1.00 90.12 93 GLU A O 1
ATOM 736 N N . ARG A 1 94 ? 22.799 -3.506 -2.102 1.00 88.00 94 ARG A N 1
ATOM 737 C CA . ARG A 1 94 ? 22.143 -4.290 -3.163 1.00 88.00 94 ARG A CA 1
ATOM 738 C C . ARG A 1 94 ? 21.404 -3.405 -4.165 1.00 88.00 94 ARG A C 1
ATOM 740 O O . ARG A 1 94 ? 21.480 -3.669 -5.364 1.00 88.00 94 ARG A O 1
ATOM 747 N N . ALA A 1 95 ? 20.783 -2.319 -3.713 1.00 87.44 95 ALA A N 1
ATOM 748 C CA . ALA A 1 95 ? 20.125 -1.345 -4.582 1.00 87.44 95 ALA A CA 1
ATOM 749 C C . ALA A 1 95 ? 21.105 -0.665 -5.562 1.00 87.44 95 ALA A C 1
ATOM 751 O O . ALA A 1 95 ? 20.743 -0.362 -6.698 1.00 87.44 95 ALA A O 1
ATOM 752 N N . LYS A 1 96 ? 22.381 -0.482 -5.179 1.00 88.50 96 LYS A N 1
ATOM 753 C CA . LYS A 1 96 ? 23.422 0.034 -6.095 1.00 88.50 96 LYS A CA 1
ATOM 754 C C . LYS A 1 96 ? 23.779 -0.950 -7.210 1.00 88.50 96 LYS A C 1
ATOM 756 O O . LYS A 1 96 ? 24.299 -0.528 -8.241 1.00 88.50 96 LYS A O 1
ATOM 761 N N . ILE A 1 97 ? 23.535 -2.243 -7.007 1.00 86.75 97 ILE A N 1
ATOM 762 C CA . ILE A 1 97 ? 23.799 -3.306 -7.986 1.00 86.75 97 ILE A CA 1
ATOM 763 C C . ILE A 1 97 ? 22.558 -3.517 -8.868 1.00 86.75 97 ILE A C 1
ATOM 765 O O . ILE A 1 97 ? 22.656 -3.553 -10.097 1.00 86.75 97 ILE A O 1
ATOM 769 N N . ASN A 1 98 ? 21.379 -3.569 -8.250 1.00 83.25 98 ASN A N 1
ATOM 770 C CA . ASN A 1 98 ? 20.081 -3.819 -8.880 1.00 83.25 98 ASN A CA 1
ATOM 771 C C . ASN A 1 98 ? 19.409 -2.537 -9.423 1.00 83.25 98 ASN A C 1
ATOM 773 O O . ASN A 1 98 ? 18.212 -2.330 -9.261 1.00 83.25 98 ASN A O 1
ATOM 777 N N . THR A 1 99 ? 20.171 -1.668 -10.093 1.00 77.06 99 THR A N 1
ATOM 778 C CA . THR A 1 99 ? 19.709 -0.327 -10.535 1.00 77.06 99 THR A CA 1
ATOM 779 C C . THR A 1 99 ? 18.553 -0.307 -11.547 1.00 77.06 99 THR A C 1
ATOM 781 O O . THR A 1 99 ? 17.969 0.745 -11.785 1.00 77.06 99 THR A O 1
ATOM 784 N N . ASP A 1 100 ? 18.232 -1.442 -12.163 1.00 71.50 100 ASP A N 1
ATOM 785 C CA . ASP A 1 100 ? 17.179 -1.637 -13.167 1.00 71.50 100 ASP A CA 1
ATOM 786 C C . ASP A 1 100 ? 16.056 -2.577 -12.694 1.00 71.50 100 ASP A C 1
ATOM 788 O O . ASP A 1 100 ? 15.248 -3.031 -13.506 1.00 71.50 100 ASP A O 1
ATOM 792 N N . MET A 1 101 ? 16.003 -2.875 -11.394 1.00 66.25 101 MET A N 1
ATOM 793 C CA . MET A 1 101 ? 15.020 -3.775 -10.791 1.00 66.25 101 MET A CA 1
ATOM 794 C C . MET A 1 101 ? 13.948 -3.003 -10.014 1.00 66.25 101 MET A C 1
ATOM 796 O O . MET A 1 101 ? 14.201 -1.934 -9.464 1.00 66.25 101 MET A O 1
ATOM 800 N N . TYR A 1 102 ? 12.750 -3.582 -9.910 1.00 70.44 102 TYR A N 1
ATOM 801 C CA . TYR A 1 102 ? 11.610 -3.017 -9.175 1.00 70.44 102 TYR A CA 1
ATOM 802 C C . TYR A 1 102 ? 11.692 -3.259 -7.653 1.00 70.44 102 TYR A C 1
ATOM 804 O O . TYR A 1 102 ? 10.699 -3.613 -7.023 1.00 70.44 102 TYR A O 1
ATOM 812 N N . GLY A 1 103 ? 12.870 -3.088 -7.048 1.00 82.38 103 GLY A N 1
ATOM 813 C CA . GLY A 1 103 ? 13.037 -3.177 -5.595 1.00 82.38 103 GLY A CA 1
ATOM 814 C C . GLY A 1 103 ? 13.066 -4.597 -5.016 1.00 82.38 103 GLY A C 1
ATOM 815 O O . GLY A 1 103 ? 12.745 -4.777 -3.841 1.00 82.38 103 GLY A O 1
ATOM 816 N N . GLU A 1 104 ? 13.452 -5.610 -5.795 1.00 86.44 104 GLU A N 1
ATOM 817 C CA . GLU A 1 104 ? 13.507 -7.013 -5.336 1.00 86.44 104 GLU A CA 1
ATOM 818 C C . GLU A 1 104 ? 14.471 -7.223 -4.148 1.00 86.44 104 GLU A C 1
ATOM 820 O O . GLU A 1 104 ? 14.295 -8.133 -3.338 1.00 86.44 104 GLU A O 1
ATOM 825 N N . GLU A 1 105 ? 15.477 -6.358 -3.991 1.00 88.56 105 GLU A N 1
ATOM 826 C CA . GLU A 1 105 ? 16.399 -6.365 -2.852 1.00 88.56 105 GLU A CA 1
ATOM 827 C C . GLU A 1 105 ? 15.725 -6.071 -1.503 1.00 88.56 105 GLU A C 1
ATOM 829 O O . GLU A 1 105 ? 16.299 -6.367 -0.454 1.00 88.56 105 GLU A O 1
ATOM 834 N N . ASN A 1 106 ? 14.512 -5.515 -1.513 1.00 91.62 106 ASN A N 1
ATOM 835 C CA . ASN A 1 106 ? 13.752 -5.189 -0.307 1.00 91.62 106 ASN A CA 1
ATOM 836 C C . ASN A 1 106 ? 12.940 -6.391 0.213 1.00 91.62 106 ASN A C 1
ATOM 838 O O . ASN A 1 106 ? 12.255 -6.268 1.230 1.00 91.62 106 ASN A O 1
ATOM 842 N N . PHE A 1 107 ? 13.012 -7.548 -0.456 1.00 93.44 107 PHE A N 1
ATOM 843 C CA . PHE A 1 107 ? 12.193 -8.713 -0.140 1.00 93.44 107 PHE A CA 1
ATOM 844 C C . PHE A 1 107 ? 12.957 -9.844 0.552 1.00 93.44 107 PHE A C 1
ATOM 846 O O . PHE A 1 107 ? 14.094 -10.181 0.218 1.00 93.44 107 PHE A O 1
ATOM 853 N N . ILE A 1 108 ? 12.261 -10.478 1.495 1.00 95.38 108 ILE A N 1
ATOM 854 C CA . ILE A 1 108 ? 12.586 -11.784 2.064 1.00 95.38 108 ILE A CA 1
ATOM 855 C C . ILE A 1 108 ? 11.597 -12.781 1.458 1.00 95.38 108 ILE A C 1
ATOM 857 O O . ILE A 1 108 ? 10.390 -12.679 1.669 1.00 95.38 108 ILE A O 1
ATOM 861 N N . TRP A 1 109 ? 12.094 -13.742 0.692 1.00 95.56 109 TRP A N 1
ATOM 862 C CA . TRP A 1 109 ? 11.288 -14.620 -0.153 1.00 95.56 109 TRP A CA 1
ATOM 863 C C . TRP A 1 109 ? 10.771 -15.856 0.572 1.00 95.56 109 TRP A C 1
ATOM 865 O O . TRP A 1 109 ? 11.419 -16.406 1.452 1.00 95.56 109 TRP A O 1
ATOM 875 N N . ASN A 1 110 ? 9.613 -16.355 0.171 1.00 97.50 110 ASN A N 1
ATOM 876 C CA . ASN A 1 110 ? 9.105 -17.628 0.661 1.00 97.50 110 ASN A CA 1
ATOM 877 C C . ASN A 1 110 ? 9.955 -18.787 0.113 1.00 97.50 110 ASN A C 1
ATOM 879 O O . ASN A 1 110 ? 10.147 -18.908 -1.098 1.00 97.50 110 ASN A O 1
ATOM 883 N N . ASP A 1 111 ? 10.446 -19.666 0.986 1.00 97.25 111 ASP A N 1
ATOM 884 C CA . ASP A 1 111 ? 11.297 -20.793 0.595 1.00 97.25 111 ASP A CA 1
ATOM 885 C C . ASP A 1 111 ? 10.621 -21.773 -0.385 1.00 97.25 111 ASP A C 1
ATOM 887 O O . ASP A 1 111 ? 11.266 -22.285 -1.302 1.00 97.25 111 ASP A O 1
ATOM 891 N N . ALA A 1 112 ? 9.318 -22.016 -0.239 1.00 96.69 112 ALA A N 1
ATOM 892 C CA . ALA A 1 112 ? 8.545 -22.853 -1.146 1.00 96.69 112 ALA A CA 1
ATOM 893 C C . ALA A 1 112 ? 8.356 -22.177 -2.508 1.00 96.69 112 ALA A C 1
ATOM 895 O O . ALA A 1 112 ? 8.383 -22.865 -3.531 1.00 96.69 112 ALA A O 1
ATOM 896 N N . TYR A 1 113 ? 8.218 -20.846 -2.535 1.00 95.44 113 TYR A N 1
ATOM 897 C CA . TYR A 1 113 ? 8.200 -20.081 -3.784 1.00 95.44 113 TYR A CA 1
ATOM 898 C C . TYR A 1 113 ? 9.560 -20.142 -4.487 1.00 95.44 113 TYR A C 1
ATOM 900 O O . TYR A 1 113 ? 9.610 -20.415 -5.683 1.00 95.44 113 TYR A O 1
ATOM 908 N N . LEU A 1 114 ? 10.668 -19.992 -3.748 1.00 93.88 114 LEU A N 1
ATOM 909 C CA . LEU A 1 114 ? 12.023 -20.120 -4.299 1.00 93.88 114 LEU A CA 1
ATOM 910 C C . LEU A 1 114 ? 12.279 -21.502 -4.915 1.00 93.88 114 LEU A C 1
ATOM 912 O O . LEU A 1 114 ? 12.837 -21.598 -6.007 1.00 93.88 114 LEU A O 1
ATOM 916 N N . ARG A 1 115 ? 11.829 -22.580 -4.259 1.00 93.56 115 ARG A N 1
ATOM 917 C CA . ARG A 1 115 ? 11.940 -23.949 -4.798 1.00 93.56 115 ARG A CA 1
ATOM 918 C C . ARG A 1 115 ? 11.157 -24.153 -6.098 1.00 93.56 115 ARG A C 1
ATOM 920 O O . ARG A 1 115 ? 11.529 -25.013 -6.889 1.00 93.56 115 ARG A O 1
ATOM 927 N N . ASN A 1 116 ? 10.111 -23.360 -6.327 1.00 90.12 116 ASN A N 1
ATOM 928 C CA . ASN A 1 116 ? 9.206 -23.474 -7.471 1.00 90.12 116 ASN A CA 1
ATOM 929 C C . ASN A 1 116 ? 9.162 -22.179 -8.302 1.00 90.12 116 ASN A C 1
ATOM 931 O O . ASN A 1 116 ? 8.102 -21.782 -8.785 1.00 90.12 116 ASN A O 1
ATOM 935 N N . LEU A 1 117 ? 10.308 -21.504 -8.455 1.00 87.44 117 LEU A N 1
ATOM 936 C CA . LEU A 1 117 ? 10.393 -20.205 -9.126 1.00 87.44 117 LEU A CA 1
ATOM 937 C C . LEU A 1 117 ? 9.864 -20.263 -10.567 1.00 87.44 117 LEU A C 1
ATOM 939 O O . LEU A 1 117 ? 10.478 -20.941 -11.404 1.00 87.44 117 LEU A O 1
ATOM 943 N N . PRO A 1 118 ? 8.819 -19.484 -10.905 1.00 85.00 118 PRO A N 1
ATOM 944 C CA . PRO A 1 118 ? 8.341 -19.382 -12.276 1.00 85.00 118 PRO A CA 1
ATOM 945 C C . PRO A 1 118 ? 9.462 -18.932 -13.231 1.00 85.00 118 PRO A C 1
ATOM 947 O O . PRO A 1 118 ? 10.336 -18.160 -12.823 1.00 85.00 118 PRO A O 1
ATOM 950 N N . PRO A 1 119 ? 9.469 -19.372 -14.501 1.00 77.56 119 PRO A N 1
ATOM 951 C CA . PRO A 1 119 ? 10.485 -18.957 -15.473 1.00 77.56 119 PRO A CA 1
ATOM 952 C C . PRO A 1 119 ? 10.530 -17.439 -15.703 1.00 77.56 119 PRO A C 1
ATOM 954 O O . PRO A 1 119 ? 11.608 -16.874 -15.843 1.00 77.56 119 PRO A O 1
ATOM 957 N N . GLU A 1 120 ? 9.371 -16.777 -15.670 1.00 74.75 120 GLU A N 1
ATOM 958 C CA . GLU A 1 120 ? 9.209 -15.354 -16.014 1.00 74.75 120 GLU A CA 1
ATOM 959 C C . GLU A 1 120 ? 9.356 -14.389 -14.823 1.00 74.75 120 GLU A C 1
ATOM 961 O O . GLU A 1 120 ? 9.099 -13.192 -14.939 1.00 74.75 120 GLU A O 1
ATOM 966 N N . THR A 1 121 ? 9.740 -14.889 -13.648 1.00 79.69 121 THR A N 1
ATOM 967 C CA . THR A 1 121 ? 9.861 -14.056 -12.443 1.00 79.69 121 THR A CA 1
ATOM 968 C C . THR A 1 121 ? 11.002 -13.038 -12.553 1.00 79.69 121 THR A C 1
ATOM 970 O O . THR A 1 121 ? 12.116 -13.372 -12.968 1.00 79.69 121 THR A O 1
ATOM 973 N N . TRP A 1 122 ? 10.757 -11.801 -12.107 1.00 77.44 122 TRP A N 1
ATOM 974 C CA . TRP A 1 122 ? 11.781 -10.754 -12.016 1.00 77.44 122 TRP A CA 1
ATOM 975 C C . TRP A 1 122 ? 12.956 -11.168 -11.136 1.00 77.44 122 TRP A C 1
ATOM 977 O O . TRP A 1 122 ? 14.091 -10.824 -11.452 1.00 77.44 122 TRP A O 1
ATOM 987 N N . LEU A 1 123 ? 12.730 -12.015 -10.129 1.00 83.75 123 LEU A N 1
ATOM 988 C CA . LEU A 1 123 ? 13.803 -12.505 -9.268 1.00 83.75 123 LEU A CA 1
ATOM 989 C C . LEU A 1 123 ? 14.934 -13.205 -10.043 1.00 83.75 123 LEU A C 1
ATOM 991 O O . LEU A 1 123 ? 16.087 -13.126 -9.641 1.00 83.75 123 LEU A O 1
ATOM 995 N N . ARG A 1 124 ? 14.655 -13.835 -11.195 1.00 82.31 124 ARG A N 1
ATOM 996 C CA . ARG A 1 124 ? 15.702 -14.452 -12.037 1.00 82.31 124 ARG A CA 1
ATOM 997 C C . ARG A 1 124 ? 16.613 -13.435 -12.732 1.00 82.31 124 ARG A C 1
ATOM 999 O O . ARG A 1 124 ? 17.661 -13.820 -13.236 1.00 82.31 124 ARG A O 1
ATOM 1006 N N . LYS A 1 125 ? 16.210 -12.163 -12.785 1.00 82.25 125 LYS A N 1
ATOM 1007 C CA . LYS A 1 125 ? 16.975 -11.048 -13.370 1.00 82.25 125 LYS A CA 1
ATOM 1008 C C . LYS A 1 125 ? 17.792 -10.281 -12.328 1.00 82.25 125 LYS A C 1
ATOM 1010 O O . LYS A 1 125 ? 18.520 -9.362 -12.694 1.00 82.25 125 LYS A O 1
ATOM 1015 N N . GLN A 1 126 ? 17.672 -10.650 -11.053 1.00 82.31 126 GLN A N 1
ATOM 1016 C CA . GLN A 1 126 ? 18.483 -10.107 -9.973 1.00 82.31 126 GLN A CA 1
ATOM 1017 C C . GLN A 1 126 ? 19.979 -10.253 -10.296 1.00 82.31 126 GLN A C 1
ATOM 1019 O O . GLN A 1 126 ? 20.429 -11.308 -10.738 1.00 82.31 126 GLN A O 1
ATOM 1024 N N . LYS A 1 127 ? 20.753 -9.198 -10.025 1.00 85.44 127 LYS A N 1
ATOM 1025 C CA . LYS A 1 127 ? 22.209 -9.159 -10.246 1.00 85.44 127 LYS A CA 1
ATOM 1026 C C . LYS A 1 127 ? 23.021 -9.482 -8.990 1.00 85.44 127 LYS A C 1
ATOM 1028 O O . LYS A 1 127 ? 24.243 -9.384 -9.009 1.00 85.44 127 LYS A O 1
ATOM 1033 N N . THR A 1 128 ? 22.352 -9.821 -7.893 1.00 80.31 128 THR A N 1
ATOM 1034 C CA . THR A 1 128 ? 22.978 -10.234 -6.635 1.00 80.31 128 THR A CA 1
ATOM 1035 C C . THR A 1 128 ? 22.944 -11.753 -6.503 1.00 80.31 128 THR A C 1
ATOM 1037 O O . THR A 1 128 ? 21.919 -12.379 -6.760 1.00 80.31 128 THR A O 1
ATOM 1040 N N . ASP A 1 129 ? 24.030 -12.353 -6.024 1.00 82.25 129 ASP A N 1
ATOM 1041 C CA . ASP A 1 129 ? 24.118 -13.813 -5.850 1.00 82.25 129 ASP A CA 1
ATOM 1042 C C . ASP A 1 129 ? 23.387 -14.319 -4.591 1.00 82.25 129 ASP A C 1
ATOM 1044 O O . ASP A 1 129 ? 23.327 -15.518 -4.326 1.00 82.25 129 ASP A O 1
ATOM 1048 N N . ILE A 1 130 ? 22.830 -13.400 -3.794 1.00 85.56 130 ILE A N 1
ATOM 1049 C CA . ILE A 1 130 ? 22.214 -13.681 -2.496 1.00 85.56 130 ILE A CA 1
ATOM 1050 C C . ILE A 1 130 ? 20.747 -13.247 -2.514 1.00 85.56 130 ILE A C 1
ATOM 1052 O O . ILE A 1 130 ? 20.424 -12.106 -2.849 1.00 85.56 130 ILE A O 1
ATOM 1056 N N . VAL A 1 131 ? 19.865 -14.163 -2.112 1.00 89.31 131 VAL A N 1
ATOM 1057 C CA . VAL A 1 131 ? 18.473 -13.893 -1.726 1.00 89.31 131 VAL A CA 1
ATOM 1058 C C . VAL A 1 131 ? 18.263 -14.341 -0.289 1.00 89.31 131 VAL A C 1
ATOM 1060 O O . VAL A 1 131 ? 18.827 -15.344 0.148 1.00 89.31 131 VAL A O 1
ATOM 1063 N N . PHE A 1 132 ? 17.417 -13.621 0.437 1.00 92.56 132 PHE A N 1
ATOM 1064 C CA . PHE A 1 132 ? 16.999 -14.017 1.775 1.00 92.56 132 PHE A CA 1
ATOM 1065 C C . PHE A 1 132 ? 15.662 -14.722 1.697 1.00 92.56 132 PHE A C 1
ATOM 1067 O O . PHE A 1 132 ? 14.818 -14.349 0.882 1.00 92.56 132 PHE A O 1
ATOM 1074 N N . ALA A 1 133 ? 15.476 -15.731 2.544 1.00 95.81 133 ALA A N 1
ATOM 1075 C CA . ALA A 1 133 ? 14.262 -16.520 2.556 1.00 95.81 133 ALA A CA 1
ATOM 1076 C C . ALA A 1 133 ? 13.685 -16.674 3.962 1.00 95.81 133 ALA A C 1
ATOM 1078 O O . ALA A 1 133 ? 14.424 -16.786 4.940 1.00 95.81 133 ALA A O 1
ATOM 1079 N N . PHE A 1 134 ? 12.361 -16.732 4.048 1.00 97.00 134 PHE A N 1
ATOM 1080 C CA . PHE A 1 134 ? 11.634 -17.173 5.226 1.00 97.00 134 PHE A CA 1
ATOM 1081 C C . PHE A 1 134 ? 10.983 -18.529 4.949 1.00 97.00 134 PHE A C 1
ATOM 1083 O O . PHE A 1 134 ? 10.656 -18.878 3.812 1.00 97.00 134 PHE A O 1
ATOM 1090 N N . ARG A 1 135 ? 10.778 -19.301 6.013 1.00 97.69 135 ARG A N 1
ATOM 1091 C CA . ARG A 1 135 ? 10.105 -20.595 5.933 1.00 97.69 135 ARG A CA 1
ATOM 1092 C C . ARG A 1 135 ? 8.609 -20.403 5.667 1.00 97.69 135 ARG A C 1
ATOM 1094 O O . ARG A 1 135 ? 7.936 -19.744 6.458 1.00 97.69 135 ARG A O 1
ATOM 1101 N N . SER A 1 136 ? 8.096 -21.014 4.603 1.00 97.00 136 SER A N 1
ATOM 1102 C CA . SER A 1 136 ? 6.659 -21.123 4.325 1.00 97.00 136 SER A CA 1
ATOM 1103 C C . SER A 1 136 ? 5.887 -21.616 5.552 1.00 97.00 136 SER A C 1
ATOM 1105 O O . SER A 1 136 ? 6.314 -22.539 6.248 1.00 97.00 136 SER A O 1
ATOM 1107 N N . TYR A 1 137 ? 4.737 -20.994 5.814 1.00 96.19 137 TYR A N 1
ATOM 1108 C CA . TYR A 1 137 ? 3.914 -21.290 6.990 1.00 96.19 137 TYR A CA 1
ATOM 1109 C C . TYR A 1 137 ? 3.313 -22.696 6.953 1.00 96.19 137 TYR A C 1
ATOM 1111 O O . TYR A 1 137 ? 3.321 -23.411 7.951 1.00 96.19 137 TYR A O 1
ATOM 1119 N N . ASP A 1 138 ? 2.807 -23.088 5.788 1.00 95.88 138 ASP A N 1
ATOM 1120 C CA . ASP A 1 138 ? 2.062 -24.325 5.542 1.00 95.88 138 ASP A CA 1
ATOM 1121 C C . ASP A 1 138 ? 2.616 -25.107 4.338 1.00 95.88 138 ASP A C 1
ATOM 1123 O O . ASP A 1 138 ? 1.950 -25.978 3.785 1.00 95.88 138 ASP A O 1
ATOM 1127 N N . GLY A 1 139 ? 3.841 -24.784 3.908 1.00 96.00 139 GLY A N 1
ATOM 1128 C CA . GLY A 1 139 ? 4.452 -25.333 2.697 1.00 96.00 139 GLY A CA 1
ATOM 1129 C C . GLY A 1 139 ? 3.952 -24.704 1.393 1.00 96.00 139 GLY A C 1
ATOM 1130 O O . GLY A 1 139 ? 4.483 -25.036 0.332 1.00 96.00 139 GLY A O 1
ATOM 1131 N N . SER A 1 140 ? 2.972 -23.792 1.440 1.00 95.94 140 SER A N 1
ATOM 1132 C CA . SER A 1 140 ? 2.520 -23.069 0.252 1.00 95.94 140 SER A CA 1
ATOM 1133 C C . SER A 1 140 ? 3.527 -22.007 -0.190 1.00 95.94 140 SER A C 1
ATOM 1135 O O . SER A 1 140 ? 4.335 -21.489 0.587 1.00 95.94 140 SER A O 1
ATOM 1137 N N . THR A 1 141 ? 3.437 -21.625 -1.462 1.00 95.94 141 THR A N 1
A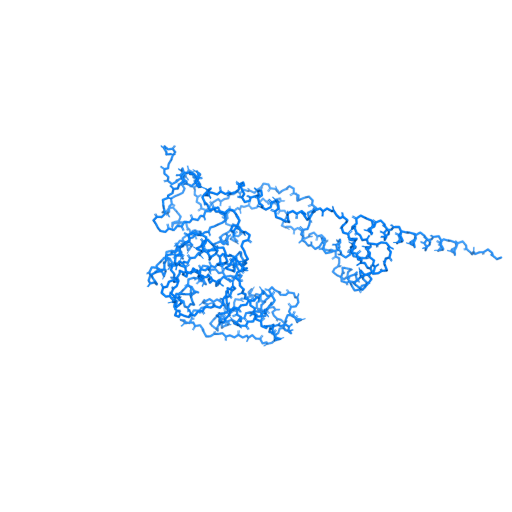TOM 1138 C CA . THR A 1 141 ? 4.217 -20.532 -2.053 1.00 95.94 141 THR A CA 1
ATOM 1139 C C . THR A 1 141 ? 3.719 -19.138 -1.646 1.00 95.94 141 THR A C 1
ATOM 1141 O O . THR A 1 141 ? 4.183 -18.152 -2.215 1.00 95.94 141 THR A O 1
ATOM 1144 N N . HIS A 1 142 ? 2.772 -19.045 -0.700 1.00 95.31 142 HIS A N 1
ATOM 1145 C CA . HIS A 1 142 ? 2.090 -17.811 -0.314 1.00 95.31 142 HIS A CA 1
ATOM 1146 C C . HIS A 1 142 ? 2.247 -17.492 1.194 1.00 95.31 142 HIS A C 1
ATOM 1148 O O . HIS A 1 142 ? 2.211 -18.404 2.020 1.00 95.31 142 HIS A O 1
ATOM 1154 N N . PRO A 1 143 ? 2.401 -16.208 1.575 1.00 96.19 143 PRO A N 1
ATOM 1155 C CA . PRO A 1 143 ? 2.705 -15.102 0.669 1.00 96.19 143 PRO A CA 1
ATOM 1156 C C . PRO A 1 143 ? 4.058 -15.312 -0.019 1.00 96.19 143 PRO A C 1
ATOM 1158 O O . PRO A 1 143 ? 4.928 -15.977 0.540 1.00 96.19 143 PRO A O 1
ATOM 1161 N N . LYS A 1 144 ? 4.234 -14.779 -1.232 1.00 95.25 144 LYS A N 1
ATOM 1162 C CA . LYS A 1 144 ? 5.472 -14.963 -2.021 1.00 95.25 144 LYS A CA 1
ATOM 1163 C C . LYS A 1 144 ? 6.714 -14.375 -1.350 1.00 95.25 144 LYS A C 1
ATOM 1165 O O . LYS A 1 144 ? 7.806 -14.920 -1.494 1.00 95.25 144 LYS A O 1
ATOM 1170 N N . PHE A 1 145 ? 6.558 -13.265 -0.634 1.00 95.69 145 PHE A N 1
ATOM 1171 C CA . PHE A 1 145 ? 7.633 -12.563 0.065 1.00 95.69 145 PHE A CA 1
ATOM 1172 C C . PHE A 1 145 ? 7.088 -11.703 1.215 1.00 95.69 145 PHE A C 1
ATOM 1174 O O . PHE A 1 145 ? 5.883 -11.445 1.316 1.00 95.69 145 PHE A O 1
ATOM 1181 N N . ARG A 1 146 ? 8.005 -11.238 2.067 1.00 96.19 146 ARG A N 1
ATOM 1182 C CA . ARG A 1 146 ? 7.818 -10.196 3.083 1.00 96.19 146 ARG A CA 1
ATOM 1183 C C . ARG A 1 146 ? 8.826 -9.076 2.878 1.00 96.19 146 ARG A C 1
ATOM 1185 O O . ARG A 1 146 ? 9.796 -9.242 2.144 1.00 96.19 146 ARG A O 1
ATOM 1192 N N . LEU A 1 147 ? 8.613 -7.965 3.566 1.00 95.44 147 LEU A N 1
ATOM 1193 C CA . LEU A 1 147 ? 9.605 -6.903 3.683 1.00 95.44 147 LEU A CA 1
ATOM 1194 C C . LEU A 1 147 ? 10.473 -7.142 4.915 1.00 95.44 147 LEU A C 1
ATOM 1196 O O . LEU A 1 147 ? 10.060 -7.824 5.857 1.00 95.44 147 LEU A O 1
ATOM 1200 N N . TYR A 1 148 ? 11.670 -6.567 4.908 1.00 96.25 148 TYR A N 1
ATOM 1201 C CA . TYR A 1 148 ? 12.528 -6.579 6.086 1.00 96.25 148 TYR A CA 1
ATOM 1202 C C . TYR A 1 148 ? 11.853 -5.839 7.248 1.00 96.25 148 TYR A C 1
ATOM 1204 O O . TYR A 1 148 ? 11.282 -4.771 7.020 1.00 96.25 148 TYR A O 1
ATOM 1212 N N . PRO A 1 149 ? 11.904 -6.380 8.476 1.00 96.38 149 PRO A N 1
ATOM 1213 C CA . PRO A 1 149 ? 11.449 -5.667 9.660 1.00 96.38 149 PRO A CA 1
ATOM 1214 C C . PRO A 1 149 ? 12.466 -4.607 10.100 1.00 96.38 149 PRO A C 1
ATOM 1216 O O . PRO A 1 149 ? 13.643 -4.677 9.740 1.00 96.38 149 PRO A O 1
ATOM 1219 N N . ASP A 1 150 ? 11.999 -3.657 10.910 1.00 96.75 150 ASP A N 1
ATOM 1220 C CA . ASP A 1 150 ? 12.815 -2.674 11.635 1.00 96.75 150 ASP A CA 1
ATOM 1221 C C . ASP A 1 150 ? 13.804 -1.895 10.761 1.00 96.75 150 ASP A C 1
ATOM 1223 O O . ASP A 1 150 ? 14.966 -1.693 11.127 1.00 96.75 150 ASP A O 1
ATOM 1227 N N . THR A 1 151 ? 13.361 -1.441 9.587 1.00 96.19 151 THR A N 1
ATOM 1228 C CA . THR A 1 151 ? 14.275 -0.770 8.669 1.00 96.19 151 THR A CA 1
ATOM 1229 C C . THR A 1 151 ? 13.641 0.291 7.786 1.00 96.19 151 THR A C 1
ATOM 1231 O O . THR A 1 151 ? 12.480 0.206 7.396 1.00 96.19 151 THR A O 1
ATOM 1234 N N . GLN A 1 152 ? 14.452 1.279 7.417 1.00 95.12 152 GLN A N 1
ATOM 1235 C CA . GLN A 1 152 ? 14.236 2.110 6.247 1.00 95.12 152 GLN A CA 1
ATOM 1236 C C . GLN A 1 152 ? 14.915 1.486 5.014 1.00 95.12 152 GLN A C 1
ATOM 1238 O O . GLN A 1 152 ? 16.135 1.309 4.955 1.00 95.12 152 GLN A O 1
ATOM 1243 N N . SER A 1 153 ? 14.094 1.164 4.018 1.00 91.44 153 SER A N 1
ATOM 1244 C CA . SER A 1 153 ? 14.475 0.538 2.750 1.00 91.44 153 SER A CA 1
ATOM 1245 C C . SER A 1 153 ? 14.230 1.486 1.566 1.00 91.44 153 SER A C 1
ATOM 1247 O O . SER A 1 153 ? 13.749 2.606 1.746 1.00 91.44 153 SER A O 1
ATOM 1249 N N . THR A 1 154 ? 14.514 1.044 0.338 1.00 88.00 154 THR A N 1
ATOM 1250 C CA . THR A 1 154 ? 14.204 1.850 -0.863 1.00 88.00 154 THR A CA 1
ATOM 1251 C C . THR A 1 154 ? 12.703 1.928 -1.162 1.00 88.00 154 THR A C 1
ATOM 1253 O O . THR A 1 154 ? 12.275 2.834 -1.870 1.00 88.00 154 THR A O 1
ATOM 1256 N N . LEU A 1 155 ? 11.898 1.031 -0.578 1.00 88.50 155 LEU A N 1
ATOM 1257 C CA . LEU A 1 155 ? 10.433 1.060 -0.657 1.00 88.50 155 LEU A CA 1
ATOM 1258 C C . LEU A 1 155 ? 9.788 1.852 0.493 1.00 88.50 155 LEU A C 1
ATOM 1260 O O . LEU A 1 155 ? 8.575 2.038 0.496 1.00 88.50 155 LEU A O 1
ATOM 1264 N N . GLY A 1 156 ? 10.586 2.311 1.462 1.00 91.00 156 GLY A N 1
ATOM 1265 C CA . GLY A 1 156 ? 10.154 3.061 2.641 1.00 91.00 156 GLY A CA 1
ATOM 1266 C C . GLY A 1 156 ? 10.445 2.337 3.958 1.00 91.00 156 GLY A C 1
ATOM 1267 O O . GLY A 1 156 ? 11.229 1.383 4.000 1.00 91.00 156 GLY A O 1
ATOM 1268 N N . THR A 1 157 ? 9.843 2.836 5.037 1.00 94.69 157 THR A N 1
ATOM 1269 C CA . THR A 1 157 ? 10.125 2.412 6.416 1.00 94.69 157 THR A CA 1
ATOM 1270 C C . THR A 1 157 ? 9.117 1.379 6.910 1.00 94.69 157 THR A C 1
ATOM 1272 O O . THR A 1 157 ? 7.912 1.565 6.741 1.00 94.69 157 THR A O 1
ATOM 1275 N N . THR A 1 158 ? 9.601 0.316 7.552 1.00 96.69 158 THR A N 1
ATOM 1276 C CA . THR A 1 158 ? 8.787 -0.773 8.103 1.00 96.69 158 THR A CA 1
ATOM 1277 C C . THR A 1 158 ? 8.931 -0.894 9.620 1.00 96.69 158 THR A C 1
ATOM 1279 O O . THR A 1 158 ? 9.999 -0.656 10.178 1.00 96.69 158 THR A O 1
ATOM 1282 N N . ASN A 1 159 ? 7.868 -1.300 10.314 1.00 96.62 159 ASN A N 1
ATOM 1283 C CA . ASN A 1 159 ? 7.936 -1.662 11.735 1.00 96.62 159 ASN A CA 1
ATOM 1284 C C . ASN A 1 159 ? 8.598 -3.038 11.956 1.00 96.62 159 ASN A C 1
ATOM 1286 O O . ASN A 1 159 ? 9.050 -3.688 11.010 1.00 96.62 159 ASN A O 1
ATOM 1290 N N . HIS A 1 160 ? 8.626 -3.521 13.199 1.00 96.19 160 HIS A N 1
ATOM 1291 C CA . HIS A 1 160 ? 9.229 -4.820 13.537 1.00 96.19 160 HIS A CA 1
ATOM 1292 C C . HIS A 1 160 ? 8.528 -6.053 12.937 1.00 96.19 160 HIS A C 1
ATOM 1294 O O . HIS A 1 160 ? 9.074 -7.154 12.987 1.00 96.19 160 HIS A O 1
ATOM 1300 N N . PHE A 1 161 ? 7.348 -5.895 12.328 1.00 96.56 161 PHE A N 1
ATOM 1301 C CA . PHE A 1 161 ? 6.690 -6.948 11.545 1.00 96.56 161 PHE A CA 1
ATOM 1302 C C . PHE A 1 161 ? 6.999 -6.871 10.041 1.00 96.56 161 PHE A C 1
ATOM 1304 O O . PHE A 1 161 ? 6.605 -7.762 9.288 1.00 96.56 161 PHE A O 1
ATOM 1311 N N . GLY A 1 162 ? 7.701 -5.830 9.580 1.00 96.31 162 GLY A N 1
ATOM 1312 C CA . GLY A 1 162 ? 7.904 -5.580 8.152 1.00 96.31 162 GLY A CA 1
ATOM 1313 C C . GLY A 1 162 ? 6.710 -4.883 7.485 1.00 96.31 162 GLY A C 1
ATOM 1314 O O . GLY A 1 162 ? 6.476 -5.087 6.295 1.00 96.31 162 GLY A O 1
ATOM 1315 N N . TRP A 1 163 ? 5.918 -4.108 8.233 1.00 97.19 163 TRP A N 1
ATOM 1316 C CA . TRP A 1 163 ? 4.714 -3.411 7.749 1.00 97.19 163 TRP A CA 1
ATOM 1317 C C . TRP A 1 163 ? 4.901 -1.890 7.696 1.00 97.19 163 TRP A C 1
ATOM 1319 O O . TRP A 1 163 ? 5.605 -1.328 8.536 1.00 97.19 163 TRP A O 1
ATOM 1329 N N . PHE A 1 164 ? 4.230 -1.209 6.758 1.00 95.25 164 PHE A N 1
ATOM 1330 C CA . PHE A 1 164 ? 4.261 0.259 6.588 1.00 95.25 164 PHE A CA 1
ATOM 1331 C C . PHE A 1 164 ? 3.316 0.977 7.563 1.00 95.25 164 PHE A C 1
ATOM 1333 O O . PHE A 1 164 ? 2.399 1.704 7.178 1.00 95.25 164 PHE A O 1
ATOM 1340 N N . SER A 1 165 ? 3.506 0.727 8.850 1.00 95.38 165 SER A N 1
ATOM 1341 C CA . SER A 1 165 ? 2.658 1.220 9.937 1.00 95.38 165 SER A CA 1
ATOM 1342 C C . SER A 1 165 ? 3.497 1.506 11.176 1.00 95.38 165 SER A C 1
ATOM 1344 O O . SER A 1 165 ? 4.625 1.021 11.247 1.00 95.38 165 SER A O 1
ATOM 1346 N N . PRO A 1 166 ? 2.979 2.234 12.180 1.00 94.38 166 PRO A N 1
ATOM 1347 C CA . PRO A 1 166 ? 3.689 2.427 13.439 1.00 94.38 166 PRO A CA 1
ATOM 1348 C C . PRO A 1 166 ? 3.991 1.088 14.129 1.00 94.38 166 PRO A C 1
ATOM 1350 O O . PRO A 1 166 ? 3.415 0.042 13.800 1.00 94.38 166 PRO A O 1
ATOM 1353 N N . ASP A 1 167 ? 4.898 1.110 15.104 1.00 94.62 167 ASP A N 1
ATOM 1354 C CA . ASP A 1 167 ? 5.112 -0.051 15.967 1.00 94.62 167 ASP A CA 1
ATOM 1355 C C . ASP A 1 167 ? 3.846 -0.356 16.787 1.00 94.62 167 ASP A C 1
ATOM 1357 O O . ASP A 1 167 ? 3.180 0.541 17.307 1.00 94.62 167 ASP A O 1
ATOM 1361 N N . THR A 1 168 ? 3.526 -1.644 16.904 1.00 93.31 168 THR A N 1
ATOM 1362 C CA . THR A 1 168 ? 2.376 -2.178 17.650 1.00 93.31 168 THR A CA 1
ATOM 1363 C C . THR A 1 168 ? 2.758 -3.504 18.305 1.00 93.31 168 THR A C 1
ATOM 1365 O O . THR A 1 168 ? 3.683 -4.158 17.855 1.00 93.31 168 THR A O 1
ATOM 1368 N N . THR A 1 169 ? 2.077 -3.943 19.351 1.00 94.56 169 THR A N 1
ATOM 1369 C CA . THR A 1 169 ? 2.344 -5.242 19.986 1.00 94.56 169 THR A CA 1
ATOM 1370 C C . THR A 1 169 ? 1.340 -6.299 19.548 1.00 94.56 169 THR A C 1
ATOM 1372 O O . THR A 1 169 ? 0.204 -5.978 19.205 1.00 94.56 169 THR A O 1
ATOM 1375 N N . VAL A 1 170 ? 1.727 -7.577 19.619 1.00 95.69 170 VAL A N 1
ATOM 1376 C CA . VAL A 1 170 ? 0.789 -8.696 19.408 1.00 95.69 170 VAL A CA 1
ATOM 1377 C C . VAL A 1 170 ? -0.407 -8.559 20.350 1.00 95.69 170 VAL A C 1
ATOM 1379 O O . VAL A 1 170 ? -1.551 -8.523 19.893 1.00 95.69 170 VAL A O 1
ATOM 1382 N N . ASP A 1 171 ? -0.131 -8.360 21.640 1.00 95.94 171 ASP A N 1
ATOM 1383 C CA . ASP A 1 171 ? -1.153 -8.099 22.646 1.00 95.94 171 ASP A CA 1
ATOM 1384 C C . ASP A 1 171 ? -1.811 -6.743 22.383 1.00 95.94 171 ASP A C 1
ATOM 1386 O O . ASP A 1 171 ? -1.157 -5.696 22.433 1.00 95.94 171 ASP A O 1
ATOM 1390 N N . LYS A 1 172 ? -3.109 -6.772 22.070 1.00 96.44 172 LYS A N 1
ATOM 1391 C CA . LYS A 1 172 ? -3.917 -5.577 21.832 1.00 96.44 172 LYS A CA 1
ATOM 1392 C C . LYS A 1 172 ? -4.368 -4.969 23.166 1.00 96.44 172 LYS A C 1
ATOM 1394 O O . LYS A 1 172 ? -4.998 -5.676 23.956 1.00 96.44 172 LYS A O 1
ATOM 1399 N N . PRO A 1 173 ? -4.103 -3.677 23.438 1.00 95.12 173 PRO A N 1
ATOM 1400 C CA . PRO A 1 173 ? -4.623 -3.025 24.637 1.00 95.12 173 PRO A CA 1
ATOM 1401 C C . PRO A 1 173 ? -6.162 -2.968 24.638 1.00 95.12 173 PRO A C 1
ATOM 1403 O O . PRO A 1 173 ? -6.777 -2.809 23.587 1.00 95.12 173 PRO A O 1
ATOM 1406 N N . GLY A 1 174 ? -6.789 -3.048 25.818 1.00 93.75 174 GLY A N 1
ATOM 1407 C CA . GLY A 1 174 ? -8.252 -3.187 25.947 1.00 93.75 174 GLY A CA 1
ATOM 1408 C C . GLY A 1 174 ? -9.082 -2.054 25.324 1.00 93.75 174 GLY A C 1
ATOM 1409 O O . GLY A 1 174 ? -10.132 -2.321 24.751 1.00 93.75 174 GLY A O 1
ATOM 1410 N N . ASP A 1 175 ? -8.584 -0.815 25.359 1.00 95.12 175 ASP A N 1
ATOM 1411 C CA . ASP A 1 175 ? -9.266 0.362 24.795 1.00 95.12 175 ASP A CA 1
ATOM 1412 C C . ASP A 1 175 ? -8.790 0.691 23.365 1.00 95.12 175 ASP A C 1
ATOM 1414 O O . ASP A 1 175 ? -8.817 1.845 22.932 1.00 95.12 175 ASP A O 1
ATOM 1418 N N . THR A 1 176 ? -8.285 -0.305 22.629 1.00 97.88 176 THR A N 1
ATOM 1419 C CA . THR A 1 176 ? -7.726 -0.124 21.281 1.00 97.88 176 THR A CA 1
ATOM 1420 C C . THR A 1 176 ? -8.571 -0.805 20.216 1.00 97.88 176 THR A C 1
ATOM 1422 O O . THR A 1 176 ? -8.820 -2.005 20.283 1.00 97.88 176 THR A O 1
ATOM 1425 N N . ILE A 1 177 ? -8.940 -0.034 19.194 1.00 98.19 177 ILE A N 1
ATOM 1426 C CA . ILE A 1 177 ? -9.472 -0.537 17.930 1.00 98.19 177 ILE A CA 1
ATOM 1427 C C . ILE A 1 177 ? -8.297 -0.694 16.968 1.00 98.19 177 ILE A C 1
ATOM 1429 O O . ILE A 1 177 ? -7.590 0.270 16.663 1.00 98.19 177 ILE A O 1
ATOM 1433 N N . ARG A 1 178 ? -8.087 -1.910 16.475 1.00 98.31 178 ARG A N 1
ATOM 1434 C CA . ARG A 1 178 ? -6.990 -2.238 15.568 1.00 98.31 178 ARG A CA 1
ATOM 1435 C C . ARG A 1 178 ? -7.530 -2.539 14.176 1.00 98.31 178 ARG A C 1
ATOM 1437 O O . ARG A 1 178 ? -8.408 -3.378 14.004 1.00 98.31 178 ARG A O 1
ATOM 1444 N N . ILE A 1 179 ? -7.004 -1.842 13.179 1.00 98.44 179 ILE A N 1
ATOM 1445 C CA . ILE A 1 179 ? -7.430 -1.928 11.782 1.00 98.44 179 ILE A CA 1
ATOM 1446 C C . ILE A 1 179 ? -6.240 -2.417 10.969 1.00 98.44 179 ILE A C 1
ATOM 1448 O O . ILE A 1 179 ? -5.188 -1.790 10.981 1.00 98.44 179 ILE A O 1
ATOM 1452 N N . ALA A 1 180 ? -6.383 -3.520 10.250 1.00 98.00 180 ALA A N 1
ATOM 1453 C CA . ALA A 1 180 ? -5.368 -3.977 9.313 1.00 98.00 180 ALA A CA 1
ATOM 1454 C C . ALA A 1 180 ? -5.703 -3.545 7.884 1.00 98.00 180 ALA A C 1
ATOM 1456 O O . ALA A 1 180 ? -6.867 -3.466 7.519 1.00 98.00 180 ALA A O 1
ATOM 1457 N N . ILE A 1 181 ? -4.687 -3.300 7.067 1.00 97.25 181 ILE A N 1
ATOM 1458 C CA . ILE A 1 181 ? -4.796 -3.041 5.632 1.00 97.25 181 ILE A CA 1
ATOM 1459 C C . ILE A 1 181 ? -4.006 -4.132 4.914 1.00 97.25 181 ILE A C 1
ATOM 1461 O O . ILE A 1 181 ? -2.829 -4.354 5.215 1.00 97.25 181 ILE A O 1
ATOM 1465 N N . ILE A 1 182 ? -4.658 -4.819 3.978 1.00 95.56 182 ILE A N 1
ATOM 1466 C CA . ILE A 1 182 ? -4.056 -5.849 3.128 1.00 95.56 182 ILE A CA 1
ATOM 1467 C C . ILE A 1 182 ? -4.402 -5.525 1.674 1.00 95.56 182 ILE A C 1
ATOM 1469 O O . ILE A 1 182 ? -5.567 -5.311 1.347 1.00 95.56 182 ILE A O 1
ATOM 1473 N N . GLY A 1 183 ? -3.394 -5.523 0.805 1.00 92.06 183 GLY A N 1
ATOM 1474 C CA . GLY A 1 183 ? -3.564 -5.274 -0.623 1.00 92.06 183 GLY A CA 1
ATOM 1475 C C . GLY A 1 183 ? -2.241 -5.217 -1.380 1.00 92.06 183 GLY A C 1
ATOM 1476 O O . GLY A 1 183 ? -1.203 -5.658 -0.877 1.00 92.06 183 GLY A O 1
ATOM 1477 N N . ASP A 1 184 ? -2.300 -4.675 -2.595 1.00 88.38 184 ASP A N 1
ATOM 1478 C CA . ASP A 1 184 ? -1.171 -4.579 -3.526 1.00 88.38 184 ASP A CA 1
ATOM 1479 C C . ASP A 1 184 ? -0.438 -3.213 -3.436 1.00 88.38 184 ASP A C 1
ATOM 1481 O O . ASP A 1 184 ? -0.593 -2.456 -2.477 1.00 88.38 184 ASP A O 1
ATOM 1485 N N . SER A 1 185 ? 0.353 -2.870 -4.456 1.00 84.62 185 SER A N 1
ATOM 1486 C CA . SER A 1 185 ? 1.098 -1.617 -4.650 1.00 84.62 185 SER A CA 1
ATOM 1487 C C . SER A 1 185 ? 0.303 -0.335 -4.371 1.00 84.62 185 SER A C 1
ATOM 1489 O O . SER A 1 185 ? 0.865 0.627 -3.857 1.00 84.62 185 SER A O 1
ATOM 1491 N N . THR A 1 186 ? -1.004 -0.312 -4.647 1.00 84.06 186 THR A N 1
ATOM 1492 C CA . THR A 1 186 ? -1.866 0.854 -4.376 1.00 84.06 186 THR A CA 1
ATOM 1493 C C . THR A 1 186 ? -2.099 1.096 -2.887 1.00 84.06 186 THR A C 1
ATOM 1495 O O . THR A 1 186 ? -2.405 2.219 -2.491 1.00 84.06 186 THR A O 1
ATOM 1498 N N . ALA A 1 187 ? -1.931 0.066 -2.059 1.00 88.94 187 ALA A N 1
ATOM 1499 C CA . ALA A 1 187 ? -2.047 0.142 -0.610 1.00 88.94 187 ALA A CA 1
ATOM 1500 C C . ALA A 1 187 ? -0.705 0.020 0.111 1.00 88.94 187 ALA A C 1
ATOM 1502 O O . ALA A 1 187 ? -0.623 0.383 1.282 1.00 88.94 187 ALA A O 1
ATOM 1503 N N . GLN A 1 188 ? 0.355 -0.432 -0.567 1.00 89.00 188 GLN A N 1
ATOM 1504 C CA . GLN A 1 188 ? 1.720 -0.404 -0.044 1.00 89.00 188 GLN A CA 1
ATOM 1505 C C . GLN A 1 188 ? 2.266 1.036 -0.029 1.00 89.00 188 GLN A C 1
ATOM 1507 O O . GLN A 1 188 ? 3.091 1.426 -0.851 1.00 89.00 188 GLN A O 1
ATOM 1512 N N . ASN A 1 189 ? 1.792 1.845 0.911 1.00 86.25 189 ASN A N 1
ATOM 1513 C CA . ASN A 1 189 ? 2.205 3.230 1.095 1.00 86.25 189 ASN A CA 1
ATOM 1514 C C . ASN A 1 189 ? 2.028 3.650 2.570 1.00 86.25 189 ASN A C 1
ATOM 1516 O O . ASN A 1 189 ? 1.784 2.829 3.457 1.00 86.25 189 ASN A O 1
ATOM 1520 N N . THR A 1 190 ? 2.139 4.948 2.843 1.00 88.50 190 THR A N 1
ATOM 1521 C CA . THR A 1 190 ? 2.043 5.532 4.187 1.00 88.50 190 THR A CA 1
ATOM 1522 C C . THR A 1 190 ? 0.607 5.716 4.698 1.00 88.50 190 THR A C 1
ATOM 1524 O O . THR A 1 190 ? 0.424 6.311 5.758 1.00 88.50 190 THR A O 1
ATOM 1527 N N . ILE A 1 191 ? -0.422 5.197 4.012 1.00 89.00 191 ILE A N 1
ATOM 1528 C CA . ILE A 1 191 ? -1.838 5.418 4.358 1.00 89.00 191 ILE A CA 1
ATOM 1529 C C . ILE A 1 191 ? -2.179 5.016 5.792 1.00 89.00 191 ILE A C 1
ATOM 1531 O O . ILE A 1 191 ? -2.959 5.711 6.432 1.00 89.00 191 ILE A O 1
ATOM 1535 N N . ALA A 1 192 ? -1.569 3.962 6.343 1.00 92.75 192 ALA A N 1
ATOM 1536 C CA . ALA A 1 192 ? -1.807 3.591 7.737 1.00 92.75 192 ALA A CA 1
ATOM 15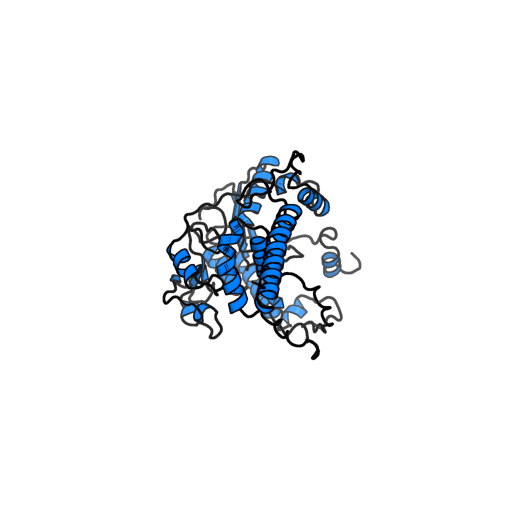37 C C . ALA A 1 192 ? -1.310 4.649 8.727 1.00 92.75 192 ALA A C 1
ATOM 1539 O O . ALA A 1 192 ? -1.966 4.880 9.739 1.00 92.75 192 ALA A O 1
ATOM 1540 N N . LEU A 1 193 ? -0.201 5.336 8.428 1.00 94.25 193 LEU A N 1
ATOM 1541 C CA . LEU A 1 193 ? 0.301 6.428 9.263 1.00 94.25 193 LEU A CA 1
ATOM 1542 C C . LEU A 1 193 ? -0.699 7.589 9.286 1.00 94.25 193 LEU A C 1
ATOM 1544 O O . LEU A 1 193 ? -1.056 8.079 10.358 1.00 94.25 193 LEU A O 1
ATOM 1548 N N . TYR A 1 194 ? -1.193 7.989 8.113 1.00 93.88 194 TYR A N 1
ATOM 1549 C CA . TYR A 1 194 ? -2.192 9.053 7.984 1.00 93.88 194 TYR A CA 1
ATOM 1550 C C . TYR A 1 194 ? -3.528 8.664 8.616 1.00 93.88 194 TYR A C 1
ATOM 1552 O O . TYR A 1 194 ? -4.065 9.421 9.420 1.00 93.88 194 TYR A O 1
ATOM 1560 N N . LEU A 1 195 ? -4.037 7.466 8.321 1.00 94.19 195 LEU A N 1
ATOM 1561 C CA . LEU A 1 195 ? -5.307 6.980 8.855 1.00 94.19 195 LEU A CA 1
ATOM 1562 C C . LEU A 1 195 ? -5.259 6.851 10.380 1.00 94.19 195 LEU A C 1
ATOM 1564 O O . LEU A 1 195 ? -6.198 7.258 11.058 1.00 94.19 195 LEU A O 1
ATOM 1568 N N . GLN A 1 196 ? -4.157 6.350 10.943 1.00 96.69 196 GLN A N 1
ATOM 1569 C CA . GLN A 1 196 ? -3.993 6.289 12.393 1.00 96.69 196 GLN A CA 1
ATOM 1570 C C . GLN A 1 196 ? -3.946 7.686 13.025 1.00 96.69 196 GLN A C 1
ATOM 1572 O O . GLN A 1 196 ? -4.559 7.896 14.074 1.00 96.69 196 GLN A O 1
ATOM 1577 N N . GLY A 1 197 ? -3.225 8.634 12.415 1.00 95.25 197 GLY A N 1
ATOM 1578 C CA . GLY A 1 197 ? -3.173 10.026 12.875 1.00 95.25 197 GLY A CA 1
ATOM 1579 C C . GLY A 1 197 ? -4.559 10.673 12.873 1.00 95.25 197 GLY A C 1
ATOM 1580 O O . GLY A 1 197 ? -5.014 11.179 13.899 1.00 95.25 197 GLY A O 1
ATOM 1581 N N . PHE A 1 198 ? -5.269 10.546 11.751 1.00 95.19 198 PHE A N 1
ATOM 1582 C CA . PHE A 1 198 ? -6.644 11.006 11.569 1.00 95.19 198 PHE A CA 1
ATOM 1583 C C . PHE A 1 198 ? -7.601 10.419 12.619 1.00 95.19 198 PHE A C 1
ATOM 1585 O O . PHE A 1 198 ? -8.287 11.167 13.314 1.00 95.19 198 PHE A O 1
ATOM 1592 N N . LEU A 1 199 ? -7.637 9.090 12.780 1.00 95.94 199 LEU A N 1
ATOM 1593 C CA . LEU A 1 199 ? -8.590 8.422 13.676 1.00 95.94 199 LEU A CA 1
ATOM 1594 C C . LEU A 1 199 ? -8.321 8.733 15.153 1.00 95.94 199 LEU A C 1
ATOM 1596 O O . LEU A 1 199 ? -9.260 8.909 15.927 1.00 95.94 199 LEU A O 1
ATOM 1600 N N . ASN A 1 200 ? -7.054 8.854 15.556 1.00 96.31 200 ASN A N 1
ATOM 1601 C CA . ASN A 1 200 ? -6.716 9.245 16.926 1.00 96.31 200 ASN A CA 1
ATOM 1602 C C . ASN A 1 200 ? -7.038 10.723 17.205 1.00 96.31 200 ASN A C 1
ATOM 1604 O O . ASN A 1 200 ? -7.521 11.049 18.295 1.00 96.31 200 ASN A O 1
ATOM 1608 N N . ALA A 1 201 ? -6.839 11.613 16.227 1.00 95.69 201 ALA A N 1
ATOM 1609 C CA . ALA A 1 201 ? -7.268 13.006 16.330 1.00 95.69 201 ALA A CA 1
ATOM 1610 C C . ALA A 1 201 ? -8.799 13.113 16.422 1.00 95.69 201 ALA A C 1
ATOM 1612 O O . ALA A 1 201 ? -9.315 13.821 17.288 1.00 95.69 201 ALA A O 1
ATOM 1613 N N . TRP A 1 202 ? -9.525 12.351 15.597 1.00 95.19 202 TRP A N 1
ATOM 1614 C CA . TRP A 1 202 ? -10.983 12.256 15.649 1.00 95.19 202 TRP A CA 1
ATOM 1615 C C . TRP A 1 202 ? -11.469 11.747 17.009 1.00 95.19 202 TRP A C 1
ATOM 1617 O O . TRP A 1 202 ? -12.355 12.355 17.612 1.00 95.19 202 TRP A O 1
ATOM 1627 N N . SER A 1 203 ? -10.861 10.674 17.524 1.00 94.88 203 SER A N 1
ATOM 1628 C CA . SER A 1 203 ? -11.208 10.102 18.829 1.00 94.88 203 SER A CA 1
ATOM 1629 C C . SER A 1 203 ? -11.054 11.135 19.947 1.00 94.88 203 SER A C 1
ATOM 1631 O O . SER A 1 203 ? -11.974 11.372 20.728 1.00 94.88 203 SER A O 1
ATOM 1633 N N . THR A 1 204 ? -9.929 11.856 19.936 1.00 94.25 204 THR A N 1
ATOM 1634 C CA . THR A 1 204 ? -9.639 12.925 20.898 1.00 94.25 204 THR A CA 1
ATOM 1635 C C . THR A 1 204 ? -10.657 14.066 20.803 1.00 94.25 204 THR A C 1
ATOM 1637 O O . THR A 1 204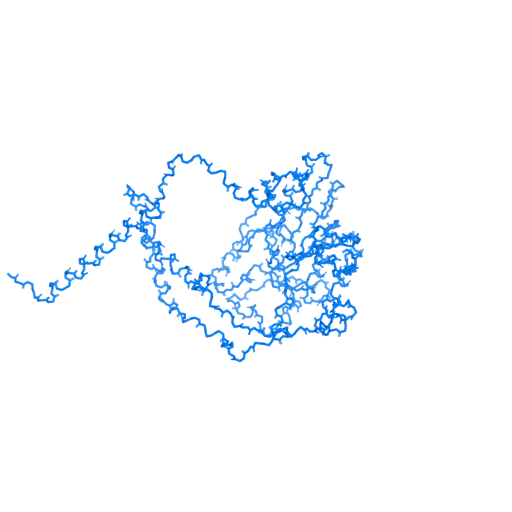 ? -11.213 14.475 21.821 1.00 94.25 204 THR A O 1
ATOM 1640 N N . ARG A 1 205 ? -10.940 14.574 19.593 1.00 93.44 205 ARG A N 1
ATOM 1641 C CA . ARG A 1 205 ? -11.879 15.696 19.387 1.00 93.44 205 ARG A CA 1
ATOM 1642 C C . ARG A 1 205 ? -13.324 15.331 19.726 1.00 93.44 205 ARG A C 1
ATOM 1644 O O . ARG A 1 205 ? -14.063 16.176 20.219 1.00 93.44 205 ARG A O 1
ATOM 1651 N N . SER A 1 206 ? -13.724 14.087 19.474 1.00 91.81 206 SER A N 1
ATOM 1652 C CA . SER A 1 206 ? -15.074 13.592 19.768 1.00 91.81 206 SER A CA 1
ATOM 1653 C C . SER A 1 206 ? -15.265 13.154 21.225 1.00 91.81 206 SER A C 1
ATOM 1655 O O . SER A 1 206 ? -16.389 12.858 21.627 1.00 91.81 206 SER A O 1
ATOM 1657 N N . GLY A 1 207 ? -14.194 13.106 22.025 1.00 93.00 207 GLY A N 1
ATOM 1658 C CA . GLY A 1 207 ? -14.233 12.573 23.388 1.00 93.00 207 GLY A CA 1
ATOM 1659 C C . GLY A 1 207 ? -14.457 11.057 23.440 1.00 93.00 207 GLY A C 1
ATOM 1660 O O . GLY A 1 207 ? -14.865 10.531 24.479 1.00 93.00 207 GLY A O 1
ATOM 1661 N N . ALA A 1 208 ? -14.213 10.348 22.334 1.00 91.31 208 ALA A N 1
ATOM 1662 C CA . ALA A 1 208 ? -14.230 8.896 22.318 1.00 91.31 208 ALA A CA 1
ATOM 1663 C C . ALA A 1 208 ? -13.057 8.351 23.152 1.00 91.31 208 ALA A C 1
ATOM 1665 O O . ALA A 1 208 ? -11.975 8.930 23.215 1.00 91.31 208 ALA A O 1
ATOM 1666 N N . ARG A 1 209 ? -13.279 7.221 23.833 1.00 91.56 209 ARG A N 1
ATOM 1667 C CA . ARG A 1 209 ? -12.274 6.601 24.719 1.00 91.56 209 ARG A CA 1
ATOM 1668 C C . ARG A 1 209 ? -11.331 5.638 23.995 1.00 91.56 209 ARG A C 1
ATOM 1670 O O . ARG A 1 209 ? -10.514 4.999 24.643 1.00 91.56 209 ARG A O 1
ATOM 1677 N N . TYR A 1 210 ? -11.460 5.512 22.678 1.00 94.12 210 TYR A N 1
ATOM 1678 C CA . TYR A 1 210 ? -10.730 4.515 21.905 1.00 94.12 210 TYR A CA 1
ATOM 1679 C C . TYR A 1 210 ? -9.412 5.069 21.378 1.00 94.12 210 TYR A C 1
ATOM 1681 O O . TYR A 1 210 ? -9.346 6.191 20.873 1.00 94.12 210 TYR A O 1
ATOM 1689 N N . ARG A 1 211 ? -8.369 4.249 21.423 1.00 96.50 211 ARG A N 1
ATOM 1690 C CA . ARG A 1 211 ? -7.159 4.442 20.626 1.00 96.50 211 ARG A CA 1
ATOM 1691 C C . ARG A 1 211 ? -7.272 3.633 19.343 1.00 96.50 211 ARG A C 1
ATOM 1693 O O . ARG A 1 211 ? -7.801 2.528 19.351 1.00 96.50 211 ARG A O 1
ATOM 1700 N N . PHE A 1 212 ? -6.731 4.160 18.258 1.00 97.88 212 PHE A N 1
ATOM 1701 C CA . PHE A 1 212 ? -6.634 3.451 16.992 1.00 97.88 212 PHE A CA 1
ATOM 1702 C C . PHE A 1 212 ? -5.196 3.029 16.715 1.00 97.88 212 PHE A C 1
ATOM 1704 O O . PHE A 1 212 ? -4.261 3.827 16.849 1.00 97.88 212 PHE A O 1
ATOM 1711 N N . GLU A 1 213 ? -5.042 1.781 16.289 1.00 98.12 213 GLU A N 1
ATOM 1712 C CA . GLU A 1 213 ? -3.819 1.245 15.699 1.00 98.12 213 GLU A CA 1
ATOM 1713 C C . GLU A 1 213 ? -4.122 0.779 14.280 1.00 98.12 213 GLU A C 1
ATOM 1715 O O . GLU A 1 213 ? -5.049 -0.003 14.072 1.00 98.12 213 GLU A O 1
ATOM 1720 N N . VAL A 1 214 ? -3.359 1.259 13.301 1.00 98.00 214 VAL A N 1
ATOM 1721 C CA . VAL A 1 214 ? -3.552 0.886 11.898 1.00 98.00 214 VAL A CA 1
ATOM 1722 C C . VAL A 1 214 ? -2.311 0.167 11.395 1.00 98.00 214 VAL A C 1
ATOM 1724 O O . VAL A 1 214 ? -1.212 0.713 11.438 1.00 98.00 214 VAL A O 1
ATOM 1727 N N . LEU A 1 215 ? -2.492 -1.060 10.917 1.00 97.69 215 LEU A N 1
ATOM 1728 C CA . LEU A 1 215 ? -1.446 -1.957 10.434 1.00 97.69 215 LEU A CA 1
ATOM 1729 C C . LEU A 1 215 ? -1.474 -1.985 8.908 1.00 97.69 215 LEU A C 1
ATOM 1731 O O . LEU A 1 215 ? -2.545 -2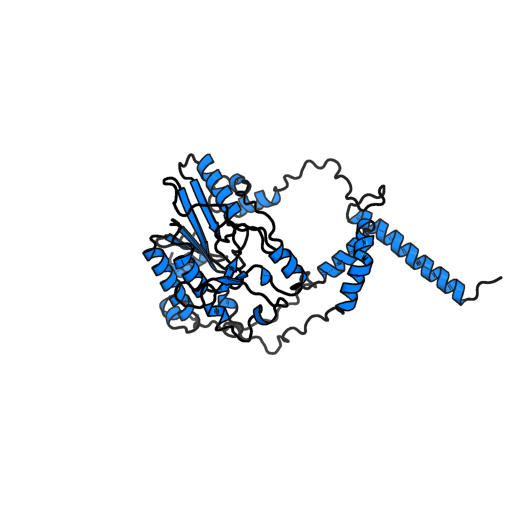.183 8.344 1.00 97.69 215 LEU A O 1
ATOM 1735 N N . ASN A 1 216 ? -0.333 -1.848 8.228 1.00 97.50 216 ASN A N 1
ATOM 1736 C CA . ASN A 1 216 ? -0.289 -1.948 6.764 1.00 97.50 216 ASN A CA 1
ATOM 1737 C C . ASN A 1 216 ? 0.591 -3.100 6.284 1.00 97.50 216 ASN A C 1
ATOM 1739 O O . ASN A 1 216 ? 1.802 -2.946 6.110 1.00 97.50 216 ASN A O 1
ATOM 1743 N N . ALA A 1 217 ? -0.043 -4.243 6.040 1.00 97.06 217 ALA A N 1
ATOM 1744 C CA . ALA A 1 217 ? 0.610 -5.445 5.542 1.00 97.06 217 ALA A CA 1
ATOM 1745 C C . ALA A 1 217 ? 0.575 -5.555 4.003 1.00 97.06 217 ALA A C 1
ATOM 1747 O O . ALA A 1 217 ? 0.964 -6.594 3.466 1.00 97.06 217 ALA A O 1
ATOM 1748 N N . ALA A 1 218 ? 0.116 -4.517 3.291 1.00 94.81 218 ALA A N 1
ATOM 1749 C CA . ALA A 1 218 ? 0.080 -4.495 1.832 1.00 94.81 218 ALA A CA 1
ATOM 1750 C C . ALA A 1 218 ? 1.485 -4.557 1.213 1.00 94.81 218 ALA A C 1
ATOM 1752 O O . ALA A 1 218 ? 2.444 -4.008 1.766 1.00 94.81 218 ALA A O 1
ATOM 1753 N N . ARG A 1 219 ? 1.612 -5.226 0.058 1.00 92.25 219 ARG A N 1
ATOM 1754 C CA . ARG A 1 219 ? 2.875 -5.334 -0.694 1.00 92.25 219 ARG A CA 1
ATOM 1755 C C . ARG A 1 219 ? 2.612 -5.391 -2.199 1.00 92.25 219 ARG A C 1
ATOM 1757 O O . ARG A 1 219 ? 1.700 -6.085 -2.628 1.00 92.25 219 ARG A O 1
ATOM 1764 N N . GLN A 1 220 ? 3.444 -4.713 -2.981 1.00 87.81 220 GLN A N 1
ATOM 1765 C CA . GLN A 1 220 ? 3.410 -4.650 -4.438 1.00 87.81 220 GLN A CA 1
ATOM 1766 C C . GLN A 1 220 ? 3.623 -6.027 -5.070 1.00 87.81 220 GLN A C 1
ATOM 1768 O O . GLN A 1 220 ? 4.450 -6.785 -4.589 1.00 87.81 220 GLN A O 1
ATOM 1773 N N . GLY A 1 221 ? 2.948 -6.337 -6.174 1.00 84.12 221 GLY A N 1
ATOM 1774 C CA . GLY A 1 221 ? 3.056 -7.603 -6.901 1.00 84.12 221 GLY A CA 1
ATOM 1775 C C . GLY A 1 221 ? 2.367 -8.805 -6.239 1.00 84.12 221 GLY A C 1
ATOM 1776 O O . GLY A 1 221 ? 2.567 -9.945 -6.686 1.00 84.12 221 GLY A O 1
ATOM 1777 N N . LEU A 1 222 ? 1.574 -8.590 -5.186 1.00 88.25 222 LEU A N 1
ATOM 1778 C CA . LEU A 1 222 ? 0.823 -9.652 -4.516 1.00 88.25 222 LEU A CA 1
ATOM 1779 C C . LEU A 1 222 ? -0.574 -9.841 -5.111 1.00 88.25 222 LEU A C 1
ATOM 1781 O O . LEU A 1 222 ? -1.151 -8.935 -5.706 1.00 88.25 222 LEU A O 1
ATOM 1785 N N . LEU A 1 223 ? -1.102 -11.056 -4.960 1.00 87.12 223 LEU A N 1
ATOM 1786 C CA . LEU A 1 223 ? -2.424 -11.450 -5.450 1.00 87.12 223 LEU A CA 1
ATOM 1787 C C . LEU A 1 223 ? -3.311 -11.941 -4.298 1.00 87.12 223 LEU A C 1
ATOM 1789 O O . LEU A 1 223 ? -2.869 -12.101 -3.164 1.00 87.12 223 LEU A O 1
ATOM 1793 N N . GLN A 1 224 ? -4.566 -12.246 -4.604 1.00 88.19 224 GLN A N 1
ATOM 1794 C CA . GLN A 1 224 ? -5.606 -12.618 -3.643 1.00 88.19 224 GLN A CA 1
ATOM 1795 C C . GLN A 1 224 ? -5.193 -13.790 -2.733 1.00 88.19 224 GLN A C 1
ATOM 1797 O O . GLN A 1 224 ? -5.338 -13.717 -1.512 1.00 88.19 224 GLN A O 1
ATOM 1802 N N . GLN A 1 225 ? -4.571 -14.834 -3.290 1.00 91.38 225 GLN A N 1
ATOM 1803 C CA . GLN A 1 225 ? -4.036 -15.947 -2.497 1.00 91.38 225 GLN A CA 1
ATOM 1804 C C . GLN A 1 225 ? -2.951 -15.495 -1.503 1.00 91.38 225 GLN A C 1
ATOM 1806 O O . GLN A 1 225 ? -2.928 -15.983 -0.373 1.00 91.38 225 GLN A O 1
ATOM 1811 N N . ASP A 1 226 ? -2.095 -14.532 -1.868 1.00 94.69 226 ASP A N 1
ATOM 1812 C CA . ASP A 1 226 ? -1.127 -13.938 -0.939 1.00 94.69 226 ASP A CA 1
ATOM 1813 C C . ASP A 1 226 ? -1.843 -13.197 0.199 1.00 94.69 226 ASP A C 1
ATOM 1815 O O . ASP A 1 226 ? -1.492 -13.391 1.363 1.00 94.69 226 ASP A O 1
ATOM 1819 N N . PHE A 1 227 ? -2.885 -12.417 -0.113 1.00 94.44 227 PHE A N 1
ATOM 1820 C CA . PHE A 1 227 ? -3.667 -11.667 0.878 1.00 94.44 227 PHE A CA 1
ATOM 1821 C C . PHE A 1 227 ? -4.313 -12.580 1.916 1.00 94.44 227 PHE A C 1
ATOM 1823 O O . PHE A 1 227 ? -4.231 -12.300 3.108 1.00 94.44 227 PHE A O 1
ATOM 1830 N N . ILE A 1 228 ? -4.881 -13.709 1.486 1.00 95.38 228 ILE A N 1
ATOM 1831 C CA . ILE A 1 228 ? -5.486 -14.700 2.385 1.00 95.38 228 ILE A CA 1
ATOM 1832 C C . ILE A 1 228 ? -4.444 -15.267 3.360 1.00 95.38 228 ILE A C 1
ATOM 1834 O O . ILE A 1 228 ? -4.726 -15.433 4.547 1.00 95.38 228 ILE A O 1
ATOM 1838 N N . ARG A 1 229 ? -3.221 -15.557 2.892 1.00 97.19 229 ARG A N 1
ATOM 1839 C CA . ARG A 1 229 ? -2.169 -16.122 3.757 1.00 97.19 229 ARG A CA 1
ATOM 1840 C C . ARG A 1 229 ? -1.551 -15.058 4.660 1.00 97.19 229 ARG A C 1
ATOM 1842 O O . ARG A 1 229 ? -1.240 -15.375 5.804 1.00 97.19 229 ARG A O 1
ATOM 1849 N N . ILE A 1 230 ? -1.435 -13.811 4.203 1.00 97.69 230 ILE A N 1
ATOM 1850 C CA . ILE A 1 230 ? -1.062 -12.671 5.058 1.00 97.69 230 ILE A CA 1
ATOM 1851 C C . ILE A 1 230 ? -2.110 -12.482 6.153 1.00 97.69 230 ILE A C 1
ATOM 1853 O O . ILE A 1 230 ? -1.755 -12.417 7.328 1.00 97.69 230 ILE A O 1
ATOM 1857 N N . LEU A 1 231 ? -3.398 -12.476 5.799 1.00 97.75 231 LEU A N 1
ATOM 1858 C CA . LEU A 1 231 ? -4.481 -12.389 6.771 1.00 97.75 231 LEU A CA 1
ATOM 1859 C C . LEU A 1 231 ? -4.352 -13.492 7.817 1.00 97.75 231 LEU A C 1
ATOM 1861 O O . LEU A 1 231 ? -4.286 -13.204 9.004 1.00 97.75 231 LEU A O 1
ATOM 1865 N N . LYS A 1 232 ? -4.258 -14.746 7.379 1.00 98.06 232 LYS A N 1
ATOM 1866 C CA . LYS A 1 232 ? -4.247 -15.905 8.271 1.00 98.06 232 LYS A CA 1
ATOM 1867 C C . LYS A 1 232 ? -3.011 -15.977 9.170 1.00 98.06 232 LYS A C 1
ATOM 1869 O O . LYS A 1 232 ? -3.136 -16.270 10.354 1.00 98.06 232 LYS A O 1
ATOM 1874 N N . TYR A 1 233 ? -1.821 -15.781 8.605 1.00 97.81 233 TYR A N 1
ATOM 1875 C CA . TYR A 1 233 ? -0.563 -16.119 9.277 1.00 97.81 233 TYR A CA 1
ATOM 1876 C C . TYR A 1 233 ? 0.215 -14.918 9.813 1.00 97.81 233 TYR A C 1
ATOM 1878 O O . TYR A 1 233 ? 1.112 -15.104 10.634 1.00 97.81 233 TYR A O 1
ATOM 1886 N N . GLU A 1 234 ? -0.094 -13.707 9.355 1.00 97.50 234 GLU A N 1
ATOM 1887 C CA . GLU A 1 234 ? 0.637 -12.496 9.737 1.00 97.50 234 GLU A CA 1
ATOM 1888 C C . GLU A 1 234 ? -0.257 -11.511 10.493 1.00 97.50 234 GLU A C 1
ATOM 1890 O O . GLU A 1 234 ? 0.138 -11.013 11.543 1.00 97.50 234 GLU A O 1
ATOM 1895 N N . VAL A 1 235 ? -1.474 -11.268 10.004 1.00 97.88 235 VAL A N 1
ATOM 1896 C CA . VAL A 1 235 ? -2.363 -10.220 10.529 1.00 97.88 235 VAL A CA 1
ATOM 1897 C C . VAL A 1 235 ? -3.331 -10.731 11.600 1.00 97.88 235 VAL A C 1
ATOM 1899 O O . VAL A 1 235 ? -3.465 -10.110 12.648 1.00 97.88 235 VAL A O 1
ATOM 1902 N N . ALA A 1 236 ? -3.994 -11.867 11.398 1.00 97.88 236 ALA A N 1
ATOM 1903 C CA . ALA A 1 236 ? -4.918 -12.430 12.384 1.00 97.88 236 ALA A CA 1
ATOM 1904 C C . ALA A 1 236 ? -4.272 -12.684 13.762 1.00 97.88 236 ALA A C 1
ATOM 1906 O O . ALA A 1 236 ? -4.919 -12.388 14.768 1.00 97.88 236 ALA A O 1
ATOM 1907 N N . PRO A 1 237 ? -2.998 -13.129 13.863 1.00 97.25 237 PRO A N 1
ATOM 1908 C CA . PRO A 1 237 ? -2.328 -13.285 15.155 1.00 97.25 237 PRO A CA 1
ATOM 1909 C C . PRO A 1 237 ? -2.216 -11.996 15.975 1.00 97.25 237 PRO A C 1
ATOM 1911 O O . PRO A 1 237 ? -2.099 -12.072 17.194 1.00 97.25 237 PRO A O 1
ATOM 1914 N N . VAL A 1 238 ? -2.278 -10.820 15.340 1.00 97.06 238 VAL A N 1
ATOM 1915 C CA . VAL A 1 238 ? -2.290 -9.527 16.039 1.00 97.06 238 VAL A CA 1
ATOM 1916 C C . VAL A 1 238 ? -3.709 -8.997 16.266 1.00 97.06 238 VAL A C 1
ATOM 1918 O O . VAL A 1 238 ? -3.887 -7.812 16.508 1.00 97.06 238 VAL A O 1
ATOM 1921 N N . THR A 1 239 ? -4.731 -9.855 16.223 1.00 97.50 239 THR A N 1
ATOM 1922 C CA . THR A 1 239 ? -6.102 -9.588 16.708 1.00 97.50 239 THR A CA 1
ATOM 1923 C C . THR A 1 239 ? -6.743 -8.251 16.271 1.00 97.50 239 THR A C 1
ATOM 1925 O O . THR A 1 239 ? -7.321 -7.536 17.104 1.00 97.50 239 THR A O 1
ATOM 1928 N N . PRO A 1 240 ? -6.663 -7.861 14.980 1.00 98.12 240 PRO A N 1
ATOM 1929 C CA . PRO A 1 240 ? -7.358 -6.670 14.506 1.00 98.12 240 PRO A CA 1
ATOM 1930 C C . PRO A 1 240 ? -8.879 -6.835 14.634 1.00 98.12 240 PRO A C 1
ATOM 1932 O O . PRO A 1 240 ? -9.405 -7.935 14.526 1.00 98.12 240 PRO A O 1
ATOM 1935 N N . ASP A 1 241 ? -9.590 -5.733 14.844 1.00 98.00 241 ASP A N 1
ATOM 1936 C CA . ASP A 1 241 ? -11.057 -5.692 14.844 1.00 98.00 241 ASP A CA 1
ATOM 1937 C C . ASP A 1 241 ? -11.601 -5.616 13.415 1.00 98.00 241 ASP A C 1
ATOM 1939 O O . ASP A 1 241 ? -12.616 -6.227 13.081 1.00 98.00 241 ASP A O 1
ATOM 1943 N N . TYR A 1 242 ? -10.886 -4.887 12.556 1.00 97.88 242 TYR A N 1
ATOM 1944 C CA . TYR A 1 242 ? -11.241 -4.681 11.158 1.00 97.88 242 TYR A CA 1
ATOM 1945 C C . TYR A 1 242 ? -10.067 -5.017 10.255 1.00 97.88 242 TYR A C 1
ATOM 1947 O O . TYR A 1 242 ? -8.910 -4.763 10.595 1.00 97.88 242 TYR A O 1
ATOM 1955 N N . VAL A 1 243 ? -10.366 -5.508 9.060 1.00 97.31 243 VAL A N 1
ATOM 1956 C CA . VAL A 1 243 ? -9.382 -5.610 7.985 1.00 97.31 243 VAL A CA 1
ATOM 1957 C C . VAL A 1 243 ? -9.931 -4.962 6.724 1.00 97.31 243 VAL A C 1
ATOM 1959 O O . VAL A 1 243 ? -11.006 -5.310 6.250 1.00 97.31 243 VAL A O 1
ATOM 1962 N N . ILE A 1 244 ? -9.193 -3.996 6.196 1.00 95.06 244 ILE A N 1
ATOM 1963 C CA . ILE A 1 244 ? -9.469 -3.318 4.941 1.00 95.06 244 ILE A CA 1
ATOM 1964 C C . ILE A 1 244 ? -8.721 -4.064 3.842 1.00 95.06 244 ILE A C 1
ATOM 1966 O O . ILE A 1 244 ? -7.489 -4.047 3.784 1.00 95.06 244 ILE A O 1
ATOM 1970 N N . PHE A 1 245 ? -9.479 -4.700 2.961 1.00 91.75 245 PHE A N 1
ATOM 1971 C CA . PHE A 1 245 ? -8.977 -5.282 1.731 1.00 91.75 245 PHE A CA 1
ATOM 1972 C C . PHE A 1 245 ? -9.050 -4.246 0.633 1.00 91.75 245 PHE A C 1
ATOM 1974 O O . PHE A 1 245 ? -10.131 -3.887 0.163 1.00 91.75 245 PHE A O 1
ATOM 1981 N N . THR A 1 246 ? -7.883 -3.750 0.254 1.00 84.62 246 THR A N 1
ATOM 1982 C CA . THR A 1 246 ? -7.727 -2.801 -0.835 1.00 84.62 246 THR A CA 1
ATOM 1983 C C . THR A 1 246 ? -7.448 -3.573 -2.107 1.00 84.62 246 THR A C 1
ATOM 1985 O O . THR A 1 246 ? -6.366 -4.127 -2.323 1.00 84.62 246 THR A O 1
ATOM 1988 N N . GLU A 1 247 ? -8.443 -3.609 -2.980 1.00 71.31 247 GLU A N 1
ATOM 1989 C CA . GLU A 1 247 ? -8.253 -4.210 -4.282 1.00 71.31 247 GLU A CA 1
ATOM 1990 C C . GLU A 1 247 ? -7.800 -3.146 -5.281 1.00 71.31 247 GLU A C 1
ATOM 1992 O O . GLU A 1 247 ? -8.542 -2.230 -5.638 1.00 71.31 247 GLU A O 1
ATOM 1997 N N . ALA A 1 248 ? -6.568 -3.274 -5.772 1.00 56.00 248 ALA A N 1
ATOM 1998 C CA . ALA A 1 248 ? -6.275 -2.764 -7.102 1.00 56.00 248 ALA A CA 1
ATOM 1999 C C . ALA A 1 248 ? -7.042 -3.646 -8.095 1.00 56.00 248 ALA A C 1
ATOM 2001 O O . ALA A 1 248 ? -7.086 -4.857 -7.869 1.00 56.00 248 ALA A O 1
ATOM 2002 N N . PRO A 1 249 ? -7.587 -3.116 -9.202 1.00 52.69 249 PRO A N 1
ATOM 2003 C CA . PRO A 1 249 ? -8.254 -3.912 -10.227 1.00 52.69 249 PRO A CA 1
ATOM 2004 C C . PRO A 1 249 ? -7.232 -4.755 -11.013 1.00 52.69 249 PRO A C 1
ATOM 2006 O O . PRO A 1 249 ? -7.107 -4.671 -12.231 1.00 52.69 249 PRO A O 1
ATOM 2009 N N . THR A 1 250 ? -6.479 -5.600 -10.314 1.00 51.88 250 THR A N 1
ATOM 2010 C CA . THR A 1 250 ? -5.540 -6.575 -10.855 1.00 51.88 250 THR A CA 1
ATOM 2011 C C . THR A 1 250 ? -6.272 -7.640 -11.662 1.00 51.88 250 THR A C 1
ATOM 2013 O O . THR A 1 250 ? -5.691 -8.217 -12.580 1.00 51.88 250 THR A O 1
ATOM 2016 N N . ILE A 1 251 ? -7.582 -7.800 -11.435 1.00 53.66 251 ILE A N 1
ATOM 2017 C CA . ILE A 1 251 ? -8.488 -8.521 -12.330 1.00 53.66 251 ILE A CA 1
ATOM 2018 C C . ILE A 1 251 ? -8.450 -7.976 -13.775 1.00 53.66 251 ILE A C 1
ATOM 2020 O O . ILE A 1 251 ? -8.593 -8.745 -14.726 1.00 53.66 251 ILE A O 1
ATOM 2024 N N . LEU A 1 252 ? -8.147 -6.683 -13.973 1.00 50.91 252 LEU A N 1
ATOM 2025 C CA . LEU A 1 252 ? -7.979 -6.064 -15.295 1.00 50.91 252 LEU A CA 1
ATOM 2026 C C . LEU A 1 252 ? -6.612 -6.353 -15.938 1.00 50.91 252 LEU A C 1
ATOM 2028 O O . LEU A 1 252 ? -6.454 -6.136 -17.141 1.00 50.91 252 LEU A O 1
ATOM 2032 N N . TYR A 1 253 ? -5.624 -6.882 -15.200 1.00 50.66 253 TYR A N 1
ATOM 2033 C CA . TYR A 1 253 ? -4.355 -7.321 -15.802 1.00 50.66 253 TYR A CA 1
ATOM 2034 C C . TYR A 1 253 ? -4.489 -8.620 -16.603 1.00 50.66 253 TYR A C 1
ATOM 2036 O O . TYR A 1 253 ? -3.531 -9.010 -17.275 1.00 50.66 253 TYR A O 1
ATOM 2044 N N . GLN A 1 254 ? -5.670 -9.249 -16.638 1.00 53.75 254 GLN A N 1
ATOM 2045 C CA . GLN A 1 254 ? -5.997 -10.295 -17.611 1.00 53.75 254 GLN A CA 1
ATOM 2046 C C . GLN A 1 254 ? -6.210 -9.692 -19.016 1.00 53.75 254 GLN A C 1
ATOM 2048 O O . GLN A 1 254 ? -7.286 -9.779 -19.616 1.00 53.75 254 GLN A O 1
ATOM 2053 N N . LYS A 1 255 ? -5.152 -9.056 -19.539 1.00 44.97 255 LYS A N 1
ATOM 2054 C CA . LYS A 1 255 ? -5.070 -8.498 -20.890 1.00 44.97 255 LYS A CA 1
ATOM 2055 C C . LYS A 1 255 ? -5.510 -9.562 -21.901 1.00 44.97 255 LYS A C 1
ATOM 2057 O O . LYS A 1 255 ? -4.961 -10.659 -21.926 1.00 44.97 255 LYS A O 1
ATOM 2062 N N . GLY A 1 256 ? -6.504 -9.221 -22.723 1.00 50.69 256 GLY A N 1
ATOM 2063 C CA . GLY A 1 256 ? -7.014 -10.068 -23.807 1.00 50.69 256 GLY A CA 1
ATOM 2064 C C . GLY A 1 256 ? -8.278 -10.877 -23.497 1.00 50.69 256 GLY A C 1
ATOM 2065 O O . GLY A 1 256 ? -8.795 -11.508 -24.411 1.00 50.69 256 GLY A O 1
ATOM 2066 N N . LYS A 1 257 ? -8.799 -10.859 -22.258 1.00 55.25 257 LYS A N 1
ATOM 2067 C CA . LYS A 1 257 ? -10.076 -11.530 -21.928 1.00 55.25 257 LYS A CA 1
ATOM 2068 C C . LYS A 1 257 ? -11.290 -10.600 -21.840 1.00 55.25 257 LYS A C 1
ATOM 2070 O O . LYS A 1 257 ? -12.395 -11.064 -22.072 1.00 55.25 257 LYS A O 1
ATOM 2075 N N . LEU A 1 258 ? -11.088 -9.324 -21.496 1.00 57.22 258 LEU A N 1
ATOM 2076 C CA . LEU A 1 258 ? -12.166 -8.332 -21.324 1.00 57.22 258 LEU A CA 1
ATOM 2077 C C . LEU A 1 258 ? -12.395 -7.443 -22.548 1.00 57.22 258 LEU A C 1
ATOM 2079 O O . LEU A 1 258 ? -13.412 -6.761 -22.653 1.00 57.22 258 LEU A O 1
ATOM 2083 N N . TRP A 1 259 ? -11.423 -7.388 -23.449 1.00 60.56 259 TRP A N 1
ATOM 2084 C CA . TRP A 1 259 ? -11.479 -6.535 -24.622 1.00 60.56 259 TRP A CA 1
ATOM 2085 C C . TRP A 1 259 ? -10.668 -7.146 -25.751 1.00 60.56 259 TRP A C 1
ATOM 2087 O O . TRP A 1 259 ? -9.597 -7.719 -25.526 1.00 60.56 259 TRP A O 1
ATOM 2097 N N . THR A 1 260 ? -11.166 -6.979 -26.970 1.00 60.06 260 THR A N 1
ATOM 2098 C CA . THR A 1 260 ? -10.413 -7.307 -28.175 1.00 60.06 260 THR A CA 1
ATOM 2099 C C . THR A 1 260 ? -9.854 -6.010 -28.727 1.00 60.06 260 THR A C 1
ATOM 2101 O O . THR A 1 260 ? -10.583 -5.108 -29.140 1.00 60.06 260 THR A O 1
ATOM 2104 N N . ALA A 1 261 ? -8.528 -5.892 -28.690 1.00 58.12 261 ALA A N 1
ATOM 2105 C CA . ALA A 1 261 ? -7.841 -4.801 -29.357 1.00 58.12 261 ALA A CA 1
ATOM 2106 C C . ALA A 1 261 ? -8.130 -4.876 -30.863 1.00 58.12 261 ALA A C 1
ATOM 2108 O O . ALA A 1 261 ? -7.966 -5.936 -31.468 1.00 58.12 261 ALA A O 1
ATOM 2109 N N . SER A 1 262 ? -8.551 -3.762 -31.469 1.00 59.19 262 SER A N 1
ATOM 2110 C CA . SER A 1 262 ? -8.631 -3.671 -32.930 1.00 59.19 262 SER A CA 1
ATOM 2111 C C . SER A 1 262 ? -7.262 -4.014 -33.540 1.00 59.19 262 SER A C 1
ATOM 2113 O O . SER A 1 262 ? -6.241 -3.618 -32.976 1.00 59.19 262 SER A O 1
ATOM 2115 N N . PRO A 1 263 ? -7.193 -4.679 -34.706 1.00 61.12 263 PRO A N 1
ATOM 2116 C CA . PRO A 1 263 ? -5.933 -4.874 -35.429 1.00 61.12 263 PRO A CA 1
ATOM 2117 C C . PRO A 1 263 ? -5.192 -3.560 -35.739 1.00 61.12 263 PRO A C 1
ATOM 2119 O O . PRO A 1 263 ? -3.990 -3.575 -35.978 1.00 61.12 263 PRO A O 1
ATOM 2122 N N . ALA A 1 264 ? -5.905 -2.425 -35.731 1.00 54.47 264 ALA A N 1
ATOM 2123 C CA . ALA A 1 264 ? -5.345 -1.084 -35.896 1.00 54.47 264 ALA A CA 1
ATOM 2124 C C . ALA A 1 264 ? -4.683 -0.524 -34.622 1.00 54.47 264 ALA A C 1
ATOM 2126 O O . ALA A 1 264 ? -4.024 0.514 -34.684 1.00 54.47 264 ALA A O 1
ATOM 2127 N N . ILE A 1 265 ? -4.847 -1.186 -33.471 1.00 57.44 265 ILE A N 1
ATOM 2128 C CA . ILE A 1 265 ? -4.035 -0.929 -32.282 1.00 57.44 265 ILE A CA 1
ATOM 2129 C C . ILE A 1 265 ? -2.666 -1.531 -32.573 1.00 57.44 265 ILE A C 1
ATOM 2131 O O . ILE A 1 265 ? -2.378 -2.666 -32.203 1.00 57.44 265 ILE A O 1
ATOM 2135 N N . ASP A 1 266 ? -1.845 -0.766 -33.294 1.00 51.19 266 ASP A N 1
ATOM 2136 C CA . ASP A 1 266 ? -0.422 -1.031 -33.461 1.00 51.19 266 ASP A CA 1
ATOM 2137 C C . ASP A 1 266 ? 0.120 -1.230 -32.040 1.00 51.19 266 ASP A C 1
ATOM 2139 O O . ASP A 1 266 ? 0.117 -0.292 -31.237 1.00 51.19 266 ASP A O 1
ATOM 2143 N N . THR A 1 267 ? 0.437 -2.475 -31.665 1.00 52.03 267 THR A N 1
ATOM 2144 C CA . THR A 1 267 ? 0.973 -2.809 -30.342 1.00 52.03 267 THR A CA 1
ATOM 2145 C C . THR A 1 267 ? 2.155 -1.890 -30.131 1.00 52.03 267 THR A C 1
ATOM 2147 O O . THR A 1 267 ? 3.142 -2.052 -30.846 1.00 52.03 267 THR A O 1
ATOM 2150 N N . ALA A 1 268 ? 1.981 -0.889 -29.261 1.00 46.75 268 ALA A N 1
ATOM 2151 C CA . ALA A 1 268 ? 2.760 0.342 -29.240 1.00 46.75 268 ALA A CA 1
ATOM 2152 C C . ALA A 1 268 ? 4.168 0.132 -29.798 1.00 46.75 268 ALA A C 1
ATOM 2154 O O . ALA A 1 268 ? 5.001 -0.495 -29.137 1.00 46.75 268 ALA A O 1
ATOM 2155 N N . ARG A 1 269 ? 4.446 0.631 -31.013 1.00 47.62 269 ARG A N 1
ATOM 2156 C CA . ARG A 1 269 ? 5.845 0.832 -31.392 1.00 47.62 269 ARG A CA 1
ATOM 2157 C C . ARG A 1 269 ? 6.406 1.690 -30.267 1.00 47.62 269 ARG A C 1
ATOM 2159 O O . ARG A 1 269 ? 5.847 2.766 -30.040 1.00 47.62 269 ARG A O 1
ATOM 2166 N N . PRO A 1 270 ? 7.400 1.211 -29.498 1.00 51.78 270 PRO A N 1
ATOM 2167 C CA . PRO A 1 270 ? 7.943 2.014 -28.421 1.00 51.78 270 PRO A CA 1
ATOM 2168 C C . PRO A 1 270 ? 8.297 3.360 -29.039 1.00 51.78 270 PRO A C 1
ATOM 2170 O O . PRO A 1 270 ? 8.950 3.377 -30.090 1.00 51.78 270 PRO A O 1
ATOM 2173 N N . LEU A 1 271 ? 7.809 4.455 -28.437 1.00 52.53 271 LEU A N 1
ATOM 2174 C CA . LEU A 1 271 ? 8.220 5.801 -28.834 1.00 52.53 271 LEU A CA 1
ATOM 2175 C C . LEU A 1 271 ? 9.728 5.744 -29.063 1.00 52.53 271 LEU A C 1
ATOM 2177 O O . LEU A 1 271 ? 10.400 5.117 -28.230 1.00 52.53 271 LEU A O 1
ATOM 2181 N N . PRO A 1 272 ? 10.246 6.269 -30.191 1.00 51.47 272 PRO A N 1
ATOM 2182 C CA . PRO A 1 272 ? 11.649 6.134 -30.539 1.00 51.47 272 PRO A CA 1
ATOM 2183 C C . PRO A 1 272 ? 12.472 6.536 -29.323 1.00 51.47 272 PRO A C 1
ATOM 2185 O O . PRO A 1 272 ? 12.543 7.710 -28.958 1.00 51.47 272 PRO A O 1
ATOM 2188 N N . ARG A 1 273 ? 13.014 5.525 -28.631 1.00 55.09 273 ARG A N 1
ATOM 2189 C CA . ARG A 1 273 ? 13.735 5.744 -27.385 1.00 55.09 273 ARG A CA 1
ATOM 2190 C C . ARG A 1 273 ? 14.902 6.623 -27.777 1.00 55.09 273 ARG A C 1
ATOM 2192 O O . ARG A 1 273 ? 15.699 6.220 -28.630 1.00 55.09 273 ARG A O 1
ATOM 2199 N N . ARG A 1 274 ? 15.007 7.816 -27.183 1.00 62.25 274 ARG A N 1
ATOM 2200 C CA . ARG A 1 274 ? 16.241 8.591 -27.310 1.00 62.25 274 ARG A CA 1
ATOM 2201 C C . ARG A 1 274 ? 17.384 7.640 -26.966 1.00 62.25 274 ARG A C 1
ATOM 2203 O O . ARG A 1 274 ? 17.233 6.852 -26.025 1.00 62.25 274 ARG A O 1
ATOM 2210 N N . PRO A 1 275 ? 18.483 7.640 -27.732 1.00 67.38 275 PRO A N 1
ATOM 2211 C CA . PRO A 1 275 ? 19.539 6.678 -27.499 1.00 67.38 275 PRO A CA 1
ATOM 2212 C C . PRO A 1 275 ? 19.968 6.790 -26.038 1.00 67.38 275 PRO A C 1
ATOM 2214 O O . PRO A 1 275 ? 20.376 7.863 -25.603 1.00 67.38 275 PRO A O 1
ATOM 2217 N N . PHE A 1 276 ? 19.831 5.709 -25.269 1.00 64.94 276 PHE A N 1
ATOM 2218 C CA . PHE A 1 276 ? 20.090 5.715 -23.824 1.00 64.94 276 PHE A CA 1
ATOM 2219 C C . PHE A 1 276 ? 21.477 6.292 -23.491 1.00 64.94 276 PHE A C 1
ATOM 2221 O O . PHE A 1 276 ? 21.658 6.970 -22.483 1.00 64.94 276 PHE A O 1
ATOM 2228 N N . TRP A 1 277 ? 22.446 6.093 -24.393 1.00 72.38 277 TRP A N 1
ATOM 2229 C CA . TRP A 1 277 ? 23.779 6.679 -24.292 1.00 72.38 277 TRP A CA 1
ATOM 2230 C C . TRP A 1 277 ? 23.774 8.215 -24.298 1.00 72.38 277 TRP A C 1
ATOM 2232 O O . TRP A 1 277 ? 24.550 8.800 -23.555 1.00 72.38 277 TRP A O 1
ATOM 2242 N N . LEU A 1 278 ? 22.901 8.864 -25.074 1.00 76.56 278 LEU A N 1
ATOM 2243 C CA . LEU A 1 278 ? 22.805 10.323 -25.171 1.00 76.56 278 LEU A CA 1
ATOM 2244 C C . LEU A 1 278 ? 22.229 10.923 -23.886 1.00 76.56 278 LEU A C 1
ATOM 2246 O O . LEU A 1 278 ? 22.777 11.893 -23.371 1.00 76.56 278 LEU A O 1
ATOM 2250 N N . VAL A 1 279 ? 21.165 10.319 -23.347 1.00 77.25 279 VAL A N 1
ATOM 2251 C CA . VAL A 1 279 ? 20.566 10.736 -22.068 1.00 77.25 279 VAL A CA 1
ATOM 2252 C C . VAL A 1 279 ? 21.589 10.563 -20.947 1.00 77.25 279 VAL A C 1
ATOM 2254 O O . VAL A 1 279 ? 21.914 11.520 -20.250 1.00 77.25 279 VAL A O 1
ATOM 2257 N N . ARG A 1 280 ? 22.202 9.378 -20.837 1.00 77.19 280 ARG A N 1
ATOM 2258 C CA . ARG A 1 280 ? 23.240 9.096 -19.834 1.00 77.19 280 ARG A CA 1
ATOM 2259 C C . ARG A 1 280 ? 24.409 10.079 -19.907 1.00 77.19 280 ARG A C 1
ATOM 2261 O O . ARG A 1 280 ? 24.893 10.538 -18.875 1.00 77.19 280 ARG A O 1
ATOM 2268 N N . GLU A 1 281 ? 24.866 10.399 -21.113 1.00 82.62 281 GLU A N 1
ATOM 2269 C CA . GLU A 1 281 ? 25.980 11.320 -21.317 1.00 82.62 281 GLU A CA 1
ATOM 2270 C C . GLU A 1 281 ? 25.601 12.764 -20.968 1.00 82.62 281 GLU A C 1
ATOM 2272 O O . GLU A 1 281 ? 26.372 13.456 -20.303 1.00 82.62 281 GLU A O 1
ATOM 2277 N N . ALA A 1 282 ? 24.387 13.198 -21.311 1.00 84.25 282 ALA A N 1
ATOM 2278 C CA . ALA A 1 282 ? 23.862 14.488 -20.885 1.00 84.25 282 ALA A CA 1
ATOM 2279 C C . ALA A 1 282 ? 23.771 14.585 -19.351 1.00 84.25 282 ALA A C 1
ATOM 2281 O O . ALA A 1 282 ? 24.235 15.573 -18.786 1.00 84.25 282 ALA A O 1
ATOM 2282 N N . HIS A 1 283 ? 23.302 13.539 -18.656 1.00 82.62 283 HIS A N 1
ATOM 2283 C CA . HIS A 1 283 ? 23.345 13.489 -17.188 1.00 82.62 283 HIS A CA 1
ATOM 2284 C C . HIS A 1 283 ? 24.771 13.598 -16.649 1.00 82.62 283 HIS A C 1
ATOM 2286 O O . HIS A 1 283 ? 25.025 14.372 -15.724 1.00 82.62 283 HIS A O 1
ATOM 2292 N N . ARG A 1 284 ? 25.722 12.861 -17.233 1.00 88.38 284 ARG A N 1
ATOM 2293 C CA . ARG A 1 284 ? 27.133 12.901 -16.824 1.00 88.38 284 ARG A CA 1
ATOM 2294 C C . ARG A 1 284 ? 27.722 14.308 -16.950 1.00 88.38 284 ARG A C 1
ATOM 2296 O O . ARG A 1 284 ? 28.455 14.737 -16.061 1.00 88.38 284 ARG A O 1
ATOM 2303 N N . LEU A 1 285 ? 27.404 15.012 -18.035 1.00 90.25 285 LEU A N 1
ATOM 2304 C CA . LEU A 1 285 ? 27.940 16.338 -18.337 1.00 90.25 285 LEU A CA 1
ATOM 2305 C C . LEU A 1 285 ? 27.240 17.461 -17.562 1.00 90.25 285 LEU A C 1
ATOM 2307 O O . LEU A 1 285 ? 27.906 18.397 -17.129 1.00 90.25 285 LEU A O 1
ATOM 2311 N N . LEU A 1 286 ? 25.921 17.380 -17.374 1.00 92.19 286 LEU A N 1
ATOM 2312 C CA . LEU A 1 286 ? 25.109 18.493 -16.872 1.00 92.19 286 LEU A CA 1
ATOM 2313 C C . LEU A 1 286 ? 24.818 18.423 -15.369 1.00 92.19 286 LEU A C 1
ATOM 2315 O O . LEU A 1 286 ? 24.535 19.459 -14.772 1.00 92.19 286 LEU A O 1
ATOM 2319 N N . LYS A 1 287 ? 24.946 17.259 -14.714 1.00 89.56 287 LYS A N 1
ATOM 2320 C CA . LYS A 1 287 ? 24.597 17.099 -13.286 1.00 89.56 287 LYS A CA 1
ATOM 2321 C C . LYS A 1 287 ? 25.397 18.004 -12.347 1.00 89.56 287 LYS A C 1
ATOM 2323 O O . LYS A 1 287 ? 24.845 18.530 -11.383 1.00 89.56 287 LYS A O 1
ATOM 2328 N N . ALA A 1 288 ? 26.693 18.188 -12.599 1.00 91.75 288 ALA A N 1
ATOM 2329 C CA . ALA A 1 288 ? 27.511 19.104 -11.803 1.00 91.75 288 ALA A CA 1
ATOM 2330 C C . ALA A 1 288 ? 27.231 20.587 -12.144 1.00 91.75 288 ALA A C 1
ATOM 2332 O O . ALA A 1 288 ? 26.999 21.359 -11.208 1.00 91.75 288 ALA A O 1
ATOM 2333 N N . PRO A 1 289 ? 27.173 20.994 -13.432 1.00 92.19 289 PRO A N 1
ATOM 2334 C CA . PRO A 1 289 ? 26.775 22.348 -13.826 1.00 92.19 289 PRO A CA 1
ATOM 2335 C C . PRO A 1 289 ? 25.381 22.785 -13.372 1.00 92.19 289 PRO A C 1
ATOM 2337 O O . PRO A 1 289 ? 25.205 23.959 -13.069 1.00 92.19 289 PRO A O 1
ATOM 2340 N N . ALA A 1 290 ? 24.408 21.875 -13.266 1.00 91.12 290 ALA A N 1
ATOM 2341 C CA . ALA A 1 290 ? 23.034 22.193 -12.860 1.00 91.12 290 ALA A CA 1
ATOM 2342 C C . ALA A 1 290 ? 22.930 22.852 -11.475 1.00 91.12 290 ALA A C 1
ATOM 2344 O O . ALA A 1 290 ? 21.987 23.578 -11.205 1.00 91.12 290 ALA A O 1
ATOM 2345 N N . ARG A 1 291 ? 23.944 22.701 -10.612 1.00 91.94 291 ARG A N 1
ATOM 2346 C CA . ARG A 1 291 ? 24.028 23.425 -9.327 1.00 91.94 291 ARG A CA 1
ATOM 2347 C C . ARG A 1 291 ? 24.244 24.938 -9.481 1.00 91.94 291 ARG A C 1
ATOM 2349 O O . ARG A 1 291 ? 24.099 25.682 -8.512 1.00 91.94 291 ARG A O 1
ATOM 2356 N N . TRP A 1 292 ? 24.650 25.375 -10.669 1.00 94.25 292 TRP A N 1
ATOM 2357 C CA . TRP A 1 292 ? 25.070 26.740 -10.989 1.00 94.25 292 TRP A CA 1
ATOM 2358 C C . TRP A 1 292 ? 24.359 27.302 -12.226 1.00 94.25 292 TRP A C 1
ATOM 2360 O O . TRP A 1 292 ? 24.431 28.503 -12.465 1.00 94.25 292 TRP A O 1
ATOM 2370 N N . SER A 1 293 ? 23.697 26.453 -13.017 1.00 94.69 293 SER A N 1
ATOM 2371 C CA . SER A 1 293 ? 23.073 26.831 -14.283 1.00 94.69 293 SER A CA 1
ATOM 2372 C C . SER A 1 293 ? 21.617 26.381 -14.346 1.00 94.69 293 SER A C 1
ATOM 2374 O O . SER A 1 293 ? 21.338 25.181 -14.399 1.00 94.69 293 SER A O 1
ATOM 2376 N N . ALA A 1 294 ? 20.708 27.355 -14.402 1.00 92.75 294 ALA A N 1
ATOM 2377 C CA . ALA A 1 294 ? 19.286 27.145 -14.654 1.00 92.75 294 ALA A CA 1
ATOM 2378 C C . ALA A 1 294 ? 19.062 26.450 -16.000 1.00 92.75 294 ALA A C 1
ATOM 2380 O O . ALA A 1 294 ? 18.217 25.569 -16.107 1.00 92.75 294 ALA A O 1
ATOM 2381 N N . LEU A 1 295 ? 19.859 26.789 -17.020 1.00 93.62 295 LEU A N 1
ATOM 2382 C CA . LEU A 1 295 ? 19.799 26.133 -18.325 1.00 93.62 295 LEU A CA 1
ATOM 2383 C C . LEU A 1 295 ? 20.164 24.643 -18.232 1.00 93.62 295 LEU A C 1
ATOM 2385 O O . LEU A 1 295 ? 19.469 23.807 -18.806 1.00 93.62 295 LEU A O 1
ATOM 2389 N N . ALA A 1 296 ? 21.228 24.292 -17.503 1.00 92.38 296 ALA A N 1
ATOM 2390 C CA . ALA A 1 296 ? 21.609 22.895 -17.303 1.00 92.38 296 ALA A CA 1
ATOM 2391 C C . ALA A 1 296 ? 20.556 22.121 -16.490 1.00 92.38 296 ALA A C 1
ATOM 2393 O O . ALA A 1 296 ? 20.236 20.992 -16.855 1.00 92.38 296 ALA A O 1
ATOM 2394 N N . GLU A 1 297 ? 19.982 22.724 -15.441 1.00 89.69 297 GLU A N 1
ATOM 2395 C CA . GLU A 1 297 ? 18.880 22.120 -14.679 1.00 89.69 297 GLU A CA 1
ATOM 2396 C C . GLU A 1 297 ? 17.633 21.918 -15.553 1.00 89.69 297 GLU A C 1
ATOM 2398 O O . GLU A 1 297 ? 17.044 20.843 -15.534 1.00 89.69 297 GLU A O 1
ATOM 2403 N N . ARG A 1 298 ? 17.274 22.902 -16.384 1.00 86.56 298 ARG A N 1
ATOM 2404 C CA . ARG A 1 298 ? 16.156 22.827 -17.335 1.00 86.56 298 ARG A CA 1
ATOM 2405 C C . ARG A 1 298 ? 16.351 21.727 -18.375 1.00 86.56 298 ARG A C 1
ATOM 2407 O O . ARG A 1 298 ? 15.401 21.026 -18.696 1.00 86.56 298 ARG A O 1
ATOM 2414 N N . ILE A 1 299 ? 17.562 21.573 -18.915 1.00 87.62 299 ILE A N 1
ATOM 2415 C CA . ILE A 1 299 ? 17.869 20.510 -19.883 1.00 87.62 299 ILE A CA 1
ATOM 2416 C C . ILE A 1 299 ? 17.785 19.139 -19.210 1.00 87.62 299 ILE A C 1
ATOM 2418 O O . ILE A 1 299 ? 17.232 18.224 -19.809 1.00 87.62 299 ILE A O 1
ATOM 2422 N N . LEU A 1 300 ? 18.298 18.993 -17.983 1.00 86.62 300 LEU A N 1
ATOM 2423 C CA . LEU A 1 300 ? 18.148 17.754 -17.216 1.00 86.62 300 LEU A CA 1
ATOM 2424 C C . LEU A 1 300 ? 16.678 17.446 -16.943 1.00 86.62 300 LEU A C 1
ATOM 2426 O O . LEU A 1 300 ? 16.247 16.355 -17.283 1.00 86.62 300 LEU A O 1
ATOM 2430 N N . LYS A 1 301 ? 15.899 18.421 -16.459 1.00 81.56 301 LYS A N 1
ATOM 2431 C CA . LYS A 1 301 ? 14.449 18.275 -16.282 1.00 81.56 301 LYS A CA 1
ATOM 2432 C C . LYS A 1 301 ? 13.770 17.889 -17.585 1.00 81.56 301 LYS A C 1
ATOM 2434 O O . LYS A 1 301 ? 13.111 16.880 -17.619 1.00 81.56 301 LYS A O 1
ATOM 2439 N N . ALA A 1 302 ? 14.041 18.556 -18.704 1.00 79.00 302 ALA A N 1
ATOM 2440 C CA . ALA A 1 302 ? 13.461 18.176 -19.994 1.00 79.00 302 ALA A CA 1
ATOM 2441 C C . ALA A 1 302 ? 13.896 16.777 -20.485 1.00 79.00 302 ALA A C 1
ATOM 2443 O O . ALA A 1 302 ? 13.193 16.150 -21.279 1.00 79.00 302 ALA A O 1
ATOM 2444 N N . LEU A 1 303 ? 15.069 16.285 -20.077 1.00 76.44 303 LEU A N 1
ATOM 2445 C CA . LEU A 1 303 ? 15.515 14.915 -20.348 1.00 76.44 303 LEU A CA 1
ATOM 2446 C C . LEU A 1 303 ? 14.835 13.900 -19.419 1.00 76.44 303 LEU A C 1
ATOM 2448 O O . LEU A 1 303 ? 14.509 12.811 -19.885 1.00 76.44 303 LEU A O 1
ATOM 2452 N N . ASP A 1 304 ? 14.589 14.278 -18.166 1.00 71.56 304 ASP A N 1
ATOM 2453 C CA . ASP A 1 304 ? 13.886 13.489 -17.152 1.00 71.56 304 ASP A CA 1
ATOM 2454 C C . ASP A 1 304 ? 12.368 13.455 -17.412 1.00 71.56 304 ASP A C 1
ATOM 2456 O O . ASP A 1 304 ? 11.766 12.391 -17.385 1.00 71.56 304 ASP A O 1
ATOM 2460 N N . ASP A 1 305 ? 11.763 14.578 -17.792 1.00 56.88 305 ASP A N 1
ATOM 2461 C CA . ASP A 1 305 ? 10.359 14.745 -18.187 1.00 56.88 305 ASP A CA 1
ATOM 2462 C C . ASP A 1 305 ? 10.058 13.999 -19.501 1.00 56.88 305 ASP A C 1
ATOM 2464 O O . ASP A 1 305 ? 8.923 13.627 -19.773 1.00 56.88 305 ASP A O 1
ATOM 2468 N N . THR A 1 306 ? 11.082 13.726 -20.324 1.00 51.94 306 THR A N 1
ATOM 2469 C CA . THR A 1 306 ? 10.960 12.869 -21.521 1.00 51.94 306 THR A CA 1
ATOM 2470 C C . THR A 1 306 ? 11.316 11.400 -21.272 1.00 51.94 306 THR A C 1
ATOM 2472 O O . THR A 1 306 ? 11.289 10.593 -22.210 1.00 51.94 306 THR A O 1
ATOM 2475 N N . LEU A 1 307 ? 11.593 11.010 -20.021 1.00 49.41 307 LEU A N 1
ATOM 2476 C CA . LEU A 1 307 ? 11.375 9.629 -19.588 1.00 49.41 307 LEU A CA 1
ATOM 2477 C C . LEU A 1 307 ? 9.862 9.353 -19.687 1.00 49.41 307 LEU A C 1
ATOM 2479 O O . LEU A 1 307 ? 9.066 10.276 -19.547 1.00 49.41 307 LEU A O 1
ATOM 2483 N N . PRO A 1 308 ? 9.436 8.122 -20.019 1.00 42.16 308 PRO A N 1
ATOM 2484 C CA . PRO A 1 308 ? 8.045 7.833 -20.371 1.00 42.16 308 PRO A CA 1
ATOM 2485 C C . PRO A 1 308 ? 7.088 8.307 -19.266 1.00 42.16 308 PRO A C 1
ATOM 2487 O O . PRO A 1 308 ? 7.032 7.680 -18.212 1.00 42.16 308 PRO A O 1
ATOM 2490 N N . GLY A 1 309 ? 6.365 9.410 -19.494 1.00 44.94 309 GLY A N 1
ATOM 2491 C CA . GLY A 1 309 ? 5.537 10.008 -18.445 1.00 44.94 309 GLY A CA 1
ATOM 2492 C C . GLY A 1 309 ? 4.848 11.331 -18.784 1.00 44.94 309 GLY A C 1
ATOM 2493 O O . GLY A 1 309 ? 3.655 11.434 -18.521 1.00 44.94 309 GLY A O 1
ATOM 2494 N N . GLU A 1 310 ? 5.521 12.320 -19.384 1.00 38.22 310 GLU A N 1
ATOM 2495 C CA . GLU A 1 310 ? 4.851 13.590 -19.728 1.00 38.22 310 GLU A CA 1
ATOM 2496 C C . GLU A 1 310 ? 4.226 13.552 -21.135 1.00 38.22 310 GLU A C 1
ATOM 2498 O O . GLU A 1 310 ? 4.830 13.039 -22.087 1.00 38.22 310 GLU A O 1
ATOM 2503 N N . PRO A 1 311 ? 2.994 14.066 -21.295 1.00 43.88 311 PRO A N 1
ATOM 2504 C CA . PRO A 1 311 ? 2.179 13.801 -22.461 1.00 43.88 311 PRO A CA 1
ATOM 2505 C C . PRO A 1 311 ? 2.597 14.705 -23.625 1.00 43.88 311 PRO A C 1
ATOM 2507 O O . PRO A 1 311 ? 2.161 15.852 -23.738 1.00 43.88 311 PRO A O 1
ATOM 2510 N N . GLU A 1 312 ? 3.295 14.147 -24.618 1.00 48.72 312 GLU A N 1
ATOM 2511 C CA . GLU A 1 312 ? 2.828 14.428 -25.978 1.00 48.72 312 GLU A CA 1
ATOM 2512 C C . GLU A 1 312 ? 1.335 14.103 -25.956 1.00 48.72 312 GLU A C 1
ATOM 2514 O O . GLU A 1 312 ? 0.992 12.961 -25.650 1.00 48.72 312 GLU A O 1
ATOM 2519 N N . ARG A 1 313 ? 0.484 15.133 -26.118 1.00 46.19 313 ARG A N 1
ATOM 2520 C CA . ARG A 1 313 ? -0.986 15.075 -26.041 1.00 46.19 313 ARG A CA 1
ATOM 2521 C C . ARG A 1 313 ? -1.455 13.654 -26.302 1.00 46.19 313 ARG A C 1
ATOM 2523 O O . ARG A 1 313 ? -1.340 13.220 -27.449 1.00 46.19 313 ARG A O 1
ATOM 2530 N N . GLU A 1 314 ? -1.894 12.963 -25.240 1.00 52.16 314 GLU A N 1
ATOM 2531 C CA . GLU A 1 314 ? -2.173 11.527 -25.293 1.00 52.16 314 GLU A CA 1
ATOM 2532 C C . GLU A 1 314 ? -2.941 11.247 -26.590 1.00 52.16 314 GLU A C 1
ATOM 2534 O O . GLU A 1 314 ? -4.018 11.831 -26.783 1.00 52.16 314 GLU A O 1
ATOM 2539 N N . PRO A 1 315 ? -2.353 10.494 -27.543 1.00 60.03 315 PRO A N 1
ATOM 2540 C CA . PRO A 1 315 ? -2.975 10.325 -28.841 1.00 60.03 315 PRO A CA 1
ATOM 2541 C C . PRO A 1 315 ? -4.360 9.738 -28.614 1.00 60.03 315 PRO A C 1
ATOM 2543 O O . PRO A 1 315 ? -4.560 8.940 -27.695 1.00 60.03 315 PRO A O 1
ATOM 2546 N N . SER A 1 316 ? -5.329 10.148 -29.433 1.00 60.97 316 SER A N 1
ATOM 2547 C CA . SER A 1 316 ? -6.688 9.624 -29.334 1.00 60.97 316 SER A CA 1
ATOM 2548 C C . SER A 1 316 ? -6.630 8.098 -29.322 1.00 60.97 316 SER A C 1
ATOM 2550 O O . SER A 1 316 ? -6.224 7.488 -30.317 1.00 60.97 316 SER A O 1
ATOM 2552 N N . LYS A 1 317 ? -6.993 7.491 -28.187 1.00 64.00 317 LYS A N 1
ATOM 2553 C CA . LYS A 1 317 ? -7.010 6.037 -28.041 1.00 64.00 317 LYS A CA 1
ATOM 2554 C C . LYS A 1 317 ? -8.009 5.488 -29.061 1.00 64.00 317 LYS A C 1
ATOM 2556 O O . LYS A 1 317 ? -9.146 5.967 -29.087 1.00 64.00 317 LYS A O 1
ATOM 2561 N N . PRO A 1 318 ? -7.616 4.535 -29.922 1.00 67.56 318 PRO A N 1
ATOM 2562 C CA . PRO A 1 318 ? -8.567 3.901 -30.820 1.00 67.56 318 PRO A CA 1
ATOM 2563 C C . PRO A 1 318 ? -9.675 3.246 -29.994 1.00 67.56 318 PRO A C 1
ATOM 2565 O O . PRO A 1 318 ? -9.428 2.756 -28.888 1.00 67.56 318 PRO A O 1
ATOM 2568 N N . ALA A 1 319 ? -10.893 3.237 -30.532 1.00 68.00 319 ALA A N 1
ATOM 2569 C CA . ALA A 1 319 ? -11.987 2.511 -29.908 1.00 68.00 319 ALA A CA 1
ATOM 2570 C C . ALA A 1 319 ? -11.590 1.034 -29.747 1.00 68.00 319 ALA A C 1
ATOM 2572 O O . ALA A 1 319 ? -11.088 0.406 -30.684 1.00 68.00 319 ALA A O 1
ATOM 2573 N N . VAL A 1 320 ? -11.798 0.504 -28.545 1.00 66.38 320 VAL A N 1
ATOM 2574 C CA . VAL A 1 320 ? -11.600 -0.909 -28.229 1.00 66.38 320 VAL A CA 1
ATOM 2575 C C . VAL A 1 320 ? -12.974 -1.528 -28.046 1.00 66.38 320 VAL A C 1
ATOM 2577 O O . VAL A 1 320 ? -13.814 -0.963 -27.346 1.00 66.38 320 VAL A O 1
ATOM 2580 N N . GLU A 1 321 ? -13.205 -2.679 -28.667 1.00 67.69 321 GLU A N 1
ATOM 2581 C CA . GLU A 1 321 ? -14.420 -3.442 -28.414 1.00 67.69 321 GLU A CA 1
ATOM 2582 C C . GLU A 1 321 ? -14.283 -4.146 -27.061 1.00 67.69 321 GLU A C 1
ATOM 2584 O O . GLU A 1 321 ? -13.373 -4.956 -26.842 1.00 67.69 321 GLU A O 1
ATOM 2589 N N . LEU A 1 322 ? -15.164 -3.786 -26.127 1.00 65.06 322 LEU A N 1
ATOM 2590 C CA . LEU A 1 322 ? -15.285 -4.485 -24.856 1.00 65.06 322 LEU A CA 1
ATOM 2591 C C . LEU A 1 322 ? -16.017 -5.799 -25.104 1.00 65.06 322 LEU A C 1
ATOM 2593 O O . LEU A 1 322 ? -17.146 -5.804 -25.583 1.00 65.06 322 LEU A O 1
ATOM 2597 N N . ASN A 1 323 ? -15.377 -6.894 -24.716 1.00 68.62 323 ASN A N 1
ATOM 2598 C CA . ASN A 1 323 ? -15.951 -8.228 -24.708 1.00 68.62 323 ASN A CA 1
ATOM 2599 C C . ASN A 1 323 ? -16.087 -8.645 -23.244 1.00 68.62 323 ASN A C 1
ATOM 2601 O O . ASN A 1 323 ? -15.224 -9.361 -22.729 1.00 68.62 323 ASN A O 1
ATOM 2605 N N . PRO A 1 324 ? -17.104 -8.123 -22.529 1.00 66.44 324 PRO A N 1
ATOM 2606 C CA . PRO A 1 324 ? -17.294 -8.468 -21.134 1.00 66.44 324 PRO A CA 1
ATOM 2607 C C . PRO A 1 324 ? -17.464 -9.993 -21.011 1.00 66.44 324 PRO A C 1
ATOM 2609 O O . PRO A 1 324 ? -18.115 -10.618 -21.848 1.00 66.44 324 PRO A O 1
ATOM 2612 N N . PRO A 1 325 ? -16.913 -10.619 -19.961 1.00 63.78 325 PRO A N 1
ATOM 2613 C CA . PRO A 1 325 ? -16.875 -12.072 -19.807 1.00 63.78 325 PRO A CA 1
ATOM 2614 C C . PRO A 1 325 ? -18.221 -12.624 -19.303 1.00 63.78 325 PRO A C 1
ATOM 2616 O O . PRO A 1 325 ? -18.323 -13.795 -18.938 1.00 63.78 325 PRO A O 1
ATOM 2619 N N . LEU A 1 326 ? -19.235 -11.759 -19.249 1.00 64.94 326 LEU A N 1
ATOM 2620 C CA . LEU A 1 326 ? -20.615 -12.025 -18.895 1.00 64.94 326 LEU A CA 1
ATOM 2621 C C . LEU A 1 326 ? -21.493 -11.413 -19.985 1.00 64.94 326 LEU A C 1
ATOM 2623 O O . LEU A 1 326 ? -21.253 -10.286 -20.423 1.00 64.94 326 LEU A O 1
ATOM 2627 N N . ASN A 1 327 ? -22.521 -12.145 -20.410 1.00 65.56 327 ASN A N 1
ATOM 2628 C CA . ASN A 1 327 ? -23.542 -11.601 -21.295 1.00 65.56 327 ASN A CA 1
ATOM 2629 C C . ASN A 1 327 ? -24.348 -10.540 -20.526 1.00 65.56 327 ASN A C 1
ATOM 2631 O O . ASN A 1 327 ? -25.232 -10.878 -19.746 1.00 65.56 327 ASN A O 1
ATOM 2635 N N . MET A 1 328 ? -24.029 -9.260 -20.733 1.00 63.03 328 MET A N 1
ATOM 2636 C CA . MET A 1 328 ? -24.634 -8.135 -20.005 1.00 63.03 328 MET A CA 1
ATOM 2637 C C . MET A 1 328 ? -25.973 -7.672 -20.602 1.00 63.03 328 MET A C 1
ATOM 2639 O O . MET A 1 328 ? -26.283 -6.484 -20.585 1.00 63.03 328 MET A O 1
ATOM 2643 N N . ALA A 1 329 ? -26.790 -8.590 -21.131 1.00 64.19 329 ALA A N 1
ATOM 2644 C CA . ALA A 1 329 ? -28.150 -8.269 -21.580 1.00 64.19 329 ALA A CA 1
ATOM 2645 C C . ALA A 1 329 ? -29.069 -7.785 -20.428 1.00 64.19 329 ALA A C 1
ATOM 2647 O O . ALA A 1 329 ? -30.160 -7.280 -20.682 1.00 64.19 329 ALA A O 1
ATOM 2648 N N . GLY A 1 330 ? -28.609 -7.908 -19.176 1.00 67.75 330 GLY A N 1
ATOM 2649 C CA . GLY A 1 330 ? -29.180 -7.333 -17.959 1.00 67.75 330 GLY A CA 1
ATOM 2650 C C . GLY A 1 330 ? -28.103 -7.143 -16.874 1.00 67.75 330 GLY A C 1
ATOM 2651 O O . GLY A 1 330 ? -26.930 -7.441 -17.125 1.00 67.75 330 GLY A O 1
ATOM 2652 N N . PRO A 1 331 ? -28.468 -6.633 -15.679 1.00 65.94 331 PRO A N 1
ATOM 2653 C CA . PRO A 1 331 ? -27.536 -6.506 -14.562 1.00 65.94 331 PRO A CA 1
ATOM 2654 C C . PRO A 1 331 ? -27.019 -7.898 -14.158 1.00 65.94 331 PRO A C 1
ATOM 2656 O O . PRO A 1 331 ? -27.834 -8.785 -13.898 1.00 65.94 331 PRO A O 1
ATOM 2659 N N . PRO A 1 332 ? -25.693 -8.121 -14.129 1.00 67.56 332 PRO A N 1
ATOM 2660 C CA . PRO A 1 332 ? -25.136 -9.431 -13.815 1.00 67.56 332 PRO A CA 1
ATOM 2661 C C . PRO A 1 332 ? -25.455 -9.821 -12.369 1.00 67.56 332 PRO A C 1
ATOM 2663 O O . PRO A 1 332 ? -25.313 -9.006 -11.455 1.00 67.56 332 PRO A O 1
ATOM 2666 N N . THR A 1 333 ? -25.848 -11.075 -12.153 1.00 76.75 333 THR A N 1
ATOM 2667 C CA . THR A 1 333 ? -26.033 -11.625 -10.806 1.00 76.75 333 THR A CA 1
ATOM 2668 C C . THR A 1 333 ? -24.735 -12.241 -10.274 1.00 76.75 333 THR A C 1
ATOM 2670 O O . THR A 1 333 ? -23.799 -12.533 -11.025 1.00 76.75 333 THR A O 1
ATOM 2673 N N . LEU A 1 334 ? -24.666 -12.471 -8.957 1.00 77.00 334 LEU A N 1
ATOM 2674 C CA . LEU A 1 334 ? -23.551 -13.220 -8.364 1.00 77.00 334 LEU A CA 1
ATOM 2675 C C . LEU A 1 334 ? -23.478 -14.654 -8.904 1.00 77.00 334 LEU A C 1
ATOM 2677 O O . LEU A 1 334 ? -22.378 -15.162 -9.105 1.00 77.00 334 LEU A O 1
ATOM 2681 N N . ASP A 1 335 ? -24.618 -15.285 -9.187 1.00 81.38 335 ASP A N 1
ATOM 2682 C CA . ASP A 1 335 ? -24.653 -16.633 -9.758 1.00 81.38 335 ASP A CA 1
ATOM 2683 C C . ASP A 1 335 ? -24.068 -16.646 -11.177 1.00 81.38 335 ASP A C 1
ATOM 2685 O O . ASP A 1 335 ? -23.227 -17.495 -11.486 1.00 81.38 335 ASP A O 1
ATOM 2689 N N . ASP A 1 336 ? -24.396 -15.647 -12.005 1.00 79.62 336 ASP A N 1
ATOM 2690 C CA . ASP A 1 336 ? -23.779 -15.480 -13.327 1.00 79.62 336 ASP A CA 1
ATOM 2691 C C . ASP A 1 336 ? -22.255 -15.354 -13.200 1.00 79.62 336 ASP A C 1
ATOM 2693 O O . ASP A 1 336 ? -21.500 -16.050 -13.886 1.00 79.62 336 ASP A O 1
ATOM 2697 N N . ALA A 1 337 ? -21.784 -14.525 -12.266 1.00 80.56 337 ALA A N 1
ATOM 2698 C CA . ALA A 1 337 ? -20.360 -14.349 -12.012 1.00 80.56 337 ALA A CA 1
ATOM 2699 C C . ALA A 1 337 ? -19.684 -15.649 -11.530 1.00 80.56 337 ALA A C 1
ATOM 2701 O O . ALA A 1 337 ? -18.589 -15.970 -11.992 1.00 80.56 337 ALA A O 1
ATOM 2702 N N . ARG A 1 338 ? -20.338 -16.457 -10.685 1.00 83.69 338 ARG A N 1
ATOM 2703 C CA . ARG A 1 338 ? -19.808 -17.758 -10.229 1.00 83.69 338 ARG A CA 1
ATOM 2704 C C . ARG A 1 338 ? -19.695 -18.789 -11.349 1.00 83.69 338 ARG A C 1
ATOM 2706 O O . ARG A 1 338 ? -18.800 -19.635 -11.310 1.00 83.69 338 ARG A O 1
ATOM 2713 N N . THR A 1 339 ? -20.567 -18.728 -12.355 1.00 82.75 339 THR A N 1
ATOM 2714 C CA . THR A 1 339 ? -20.452 -19.600 -13.537 1.00 82.75 339 THR A CA 1
ATOM 2715 C C . THR A 1 339 ? -19.369 -19.136 -14.511 1.00 82.75 339 THR A C 1
ATOM 2717 O O . THR A 1 339 ? -18.826 -19.952 -15.260 1.00 82.75 339 THR A O 1
ATOM 2720 N N . SER A 1 340 ? -19.003 -17.851 -14.481 1.00 79.50 340 SER A N 1
ATOM 2721 C CA . SER A 1 340 ? -17.956 -17.313 -15.340 1.00 79.50 340 SER A CA 1
ATOM 2722 C C . SER A 1 340 ? -16.576 -17.800 -14.893 1.00 79.50 340 SER A C 1
ATOM 2724 O O . SER A 1 340 ? -16.152 -17.505 -13.774 1.00 79.50 340 SER A O 1
ATOM 2726 N N . PRO A 1 341 ? -15.788 -18.453 -15.768 1.00 75.31 341 PRO A N 1
ATOM 2727 C CA . PRO A 1 341 ? -14.414 -18.836 -15.442 1.00 75.31 341 PRO A CA 1
ATOM 2728 C C . PRO A 1 341 ? -13.510 -17.621 -15.181 1.00 75.31 341 PRO A C 1
ATOM 2730 O O . PRO A 1 341 ? -12.405 -17.782 -14.671 1.00 75.31 341 PRO A O 1
ATOM 2733 N N . PHE A 1 342 ? -13.957 -16.414 -15.544 1.00 73.06 342 PHE A N 1
ATOM 2734 C CA . PHE A 1 342 ? -13.249 -15.173 -15.268 1.00 73.06 342 PHE A CA 1
ATOM 2735 C C . PHE A 1 342 ? -13.394 -14.729 -13.807 1.00 73.06 342 PHE A C 1
ATOM 2737 O O . PHE A 1 342 ? -12.400 -14.376 -13.180 1.00 73.06 342 PHE A O 1
ATOM 2744 N N . PHE A 1 343 ? -14.617 -14.759 -13.269 1.00 78.25 343 PHE A N 1
ATOM 2745 C CA . PHE A 1 343 ? -14.911 -14.269 -11.919 1.00 78.25 343 PHE A CA 1
ATOM 2746 C C . PHE A 1 343 ? -14.899 -15.368 -10.861 1.00 78.25 343 PHE A C 1
ATOM 2748 O O . PHE A 1 343 ? -14.681 -15.064 -9.693 1.00 78.25 343 PHE A O 1
ATOM 2755 N N . ARG A 1 344 ? -15.083 -16.636 -11.243 1.00 83.31 344 ARG A N 1
ATOM 2756 C CA . ARG A 1 344 ? -15.183 -17.748 -10.296 1.00 83.31 344 ARG A CA 1
ATOM 2757 C C . ARG A 1 344 ? -14.011 -17.821 -9.323 1.00 83.31 344 ARG A C 1
ATOM 2759 O O . ARG A 1 344 ? -14.247 -17.816 -8.127 1.00 83.31 344 ARG A O 1
ATOM 2766 N N . SER A 1 345 ? -12.768 -17.835 -9.813 1.00 81.81 345 SER A N 1
ATOM 2767 C CA . SER A 1 345 ? -11.598 -17.925 -8.925 1.00 81.81 345 SER A CA 1
ATOM 2768 C C . SER A 1 345 ? -11.507 -16.736 -7.974 1.00 81.81 345 SER A C 1
ATOM 2770 O O . SER A 1 345 ? -11.117 -16.885 -6.828 1.00 81.81 345 SER A O 1
ATOM 2772 N N . TYR A 1 346 ? -11.892 -15.554 -8.449 1.00 82.12 346 TYR A N 1
ATOM 2773 C CA . TYR A 1 346 ? -11.902 -14.350 -7.636 1.00 82.12 346 TYR A CA 1
ATOM 2774 C C . TYR A 1 346 ? -12.979 -14.411 -6.540 1.00 82.12 346 TYR A C 1
ATOM 2776 O O . TYR A 1 346 ? -12.711 -14.063 -5.396 1.00 82.12 346 TYR A O 1
ATOM 2784 N N . LEU A 1 347 ? -14.177 -14.902 -6.864 1.00 85.50 347 LEU A N 1
ATOM 2785 C CA . LEU A 1 347 ? -15.244 -15.108 -5.883 1.00 85.50 347 LEU A CA 1
ATOM 2786 C C . LEU A 1 347 ? -14.893 -16.209 -4.877 1.00 85.50 347 LEU A C 1
ATOM 2788 O O . LEU A 1 347 ? -15.154 -16.035 -3.693 1.00 85.50 347 LEU A O 1
ATOM 2792 N N . ASP A 1 348 ? -14.258 -17.296 -5.322 1.00 88.44 348 ASP A N 1
ATOM 2793 C CA . ASP A 1 348 ? -13.760 -18.356 -4.440 1.00 88.44 348 ASP A CA 1
ATOM 2794 C C . ASP A 1 348 ? -12.700 -17.799 -3.461 1.00 88.44 348 ASP A C 1
ATOM 2796 O O . ASP A 1 348 ? -12.708 -18.123 -2.270 1.00 88.44 348 ASP A O 1
ATOM 2800 N N . ASP A 1 349 ? -11.820 -16.910 -3.935 1.00 88.19 349 ASP A N 1
ATOM 2801 C CA . ASP A 1 349 ? -10.826 -16.224 -3.104 1.00 88.19 349 ASP A CA 1
ATOM 2802 C C . ASP A 1 349 ? -11.478 -15.260 -2.100 1.00 88.19 349 ASP A C 1
ATOM 2804 O O . ASP A 1 349 ? -11.076 -15.223 -0.935 1.00 88.19 349 ASP A O 1
ATOM 2808 N N . LEU A 1 350 ? -12.499 -14.503 -2.521 1.00 87.38 350 LEU A N 1
ATOM 2809 C CA . LEU A 1 350 ? -13.279 -13.642 -1.627 1.00 87.38 350 LEU A CA 1
ATOM 2810 C C . LEU A 1 350 ? -14.009 -14.454 -0.554 1.00 87.38 350 LEU A C 1
ATOM 2812 O O . LEU A 1 350 ? -13.937 -14.092 0.618 1.00 87.38 350 LEU A O 1
ATOM 2816 N N . ASP A 1 351 ? -14.653 -15.563 -0.926 1.00 90.94 351 ASP A N 1
ATOM 2817 C CA . ASP A 1 351 ? -15.326 -16.458 0.019 1.00 90.94 351 ASP A CA 1
ATOM 2818 C C . ASP A 1 351 ? -14.321 -17.001 1.050 1.00 90.94 351 ASP A C 1
ATOM 2820 O O . ASP A 1 351 ? -14.584 -16.989 2.256 1.00 90.94 351 ASP A O 1
ATOM 2824 N N . GLN A 1 352 ? -13.133 -17.425 0.600 1.00 93.50 352 GLN A N 1
ATOM 2825 C CA . GLN A 1 352 ? -12.069 -17.905 1.483 1.00 93.50 352 GLN A CA 1
ATOM 2826 C C . GLN A 1 352 ? -11.556 -16.804 2.420 1.00 93.50 352 GLN A C 1
ATOM 2828 O O . GLN A 1 352 ? -11.279 -17.059 3.596 1.00 93.50 352 GLN A O 1
ATOM 2833 N N . LEU A 1 353 ? -11.418 -15.584 1.917 1.00 91.75 353 LEU A N 1
ATOM 2834 C CA . LEU A 1 353 ? -10.984 -14.431 2.690 1.00 91.75 353 LEU A CA 1
ATOM 2835 C C . LEU A 1 353 ? -12.032 -14.048 3.745 1.00 91.75 353 LEU A C 1
ATOM 2837 O O . LEU A 1 353 ? -11.674 -13.881 4.909 1.00 91.75 353 LEU A O 1
ATOM 2841 N N . THR A 1 354 ? -13.320 -14.012 3.389 1.00 92.00 354 THR A N 1
ATOM 2842 C CA . THR A 1 354 ? -14.424 -13.792 4.335 1.00 92.00 354 THR A CA 1
ATOM 2843 C C . THR A 1 354 ? -14.472 -14.879 5.404 1.00 92.00 354 THR A C 1
ATOM 2845 O O . THR A 1 354 ? -14.600 -14.554 6.584 1.00 92.00 354 THR A O 1
ATOM 2848 N N . ALA A 1 355 ? -14.320 -16.151 5.024 1.00 95.62 355 ALA A N 1
ATOM 2849 C CA . ALA A 1 355 ? -14.257 -17.257 5.978 1.00 95.62 355 ALA A CA 1
ATOM 2850 C C . ALA A 1 355 ? -13.061 -17.110 6.932 1.00 95.62 355 ALA A C 1
ATOM 2852 O O . ALA A 1 355 ? -13.220 -17.216 8.142 1.00 95.62 355 ALA A O 1
ATOM 2853 N N . THR A 1 356 ? -11.883 -16.764 6.404 1.00 96.44 356 THR A N 1
ATOM 2854 C CA . THR A 1 356 ? -10.673 -16.546 7.213 1.00 96.44 356 THR A CA 1
ATOM 2855 C C . THR A 1 356 ? -10.843 -15.371 8.184 1.00 96.44 356 THR A C 1
ATOM 2857 O O . THR A 1 356 ? -10.413 -15.455 9.333 1.00 96.44 356 THR A O 1
ATOM 2860 N N . SER A 1 357 ? -11.485 -14.280 7.754 1.00 96.50 357 SER A N 1
ATOM 2861 C CA . SER A 1 357 ? -11.842 -13.160 8.630 1.00 96.50 357 SER A CA 1
ATOM 2862 C C . SER A 1 357 ? -12.809 -13.593 9.733 1.00 96.50 357 SER A C 1
ATOM 2864 O O . SER A 1 357 ? -12.581 -13.265 10.895 1.00 96.50 357 SER A O 1
ATOM 2866 N N . ALA A 1 358 ? -13.848 -14.361 9.396 1.00 96.12 358 ALA A N 1
ATOM 2867 C CA . ALA A 1 358 ? -14.832 -14.849 10.359 1.00 96.12 358 ALA A CA 1
ATOM 2868 C C . ALA A 1 358 ? -14.210 -15.789 11.406 1.00 96.12 358 ALA A C 1
ATOM 2870 O O . ALA A 1 358 ? -14.463 -15.608 12.597 1.00 96.12 358 ALA A O 1
ATOM 2871 N N . ASP A 1 359 ? -13.353 -16.722 10.979 1.00 97.44 359 ASP A N 1
ATOM 2872 C CA . ASP A 1 359 ? -12.613 -17.642 11.858 1.00 97.44 359 ASP A CA 1
ATOM 2873 C C . ASP A 1 359 ? -11.719 -16.893 12.858 1.00 97.44 359 ASP A C 1
ATOM 2875 O O . ASP A 1 359 ? -11.507 -17.349 13.981 1.00 97.44 359 ASP A O 1
ATOM 2879 N N . ALA A 1 360 ? -11.201 -15.729 12.458 1.00 97.00 360 ALA A N 1
ATOM 2880 C CA . ALA A 1 360 ? -10.384 -14.860 13.297 1.00 97.00 360 ALA A CA 1
ATOM 2881 C C . ALA A 1 360 ? -11.196 -13.786 14.051 1.00 97.00 360 ALA A C 1
ATOM 2883 O O . ALA A 1 360 ? -10.604 -12.960 14.744 1.00 97.00 360 ALA A O 1
ATOM 2884 N N . HIS A 1 361 ? -12.529 -13.784 13.927 1.00 96.94 361 HIS A N 1
ATOM 2885 C CA . HIS A 1 361 ? -13.431 -12.766 14.482 1.00 96.94 361 HIS A CA 1
ATOM 2886 C C . HIS A 1 361 ? -13.108 -11.323 14.044 1.00 96.94 361 HIS A C 1
ATOM 2888 O O . HIS A 1 361 ? -13.295 -10.376 14.805 1.00 96.94 361 HIS A O 1
ATOM 2894 N N . ILE A 1 362 ? -12.644 -11.154 12.804 1.00 97.62 362 ILE A N 1
ATOM 2895 C CA . ILE A 1 362 ? -12.286 -9.866 12.200 1.00 97.62 362 ILE A CA 1
ATOM 2896 C C . ILE A 1 362 ? -13.405 -9.438 11.246 1.00 97.62 362 ILE A C 1
ATOM 2898 O O . ILE A 1 362 ? -13.876 -10.242 10.441 1.00 97.62 362 ILE A O 1
ATOM 2902 N N . ILE A 1 363 ? -13.800 -8.165 11.271 1.00 95.94 363 ILE A N 1
ATOM 2903 C CA . ILE A 1 363 ? -14.785 -7.615 10.331 1.00 95.94 363 ILE A CA 1
ATOM 2904 C C . ILE A 1 363 ? -14.075 -7.208 9.026 1.00 95.94 363 ILE A C 1
ATOM 2906 O O . ILE A 1 363 ? -13.248 -6.290 9.043 1.00 95.94 363 ILE A O 1
ATOM 2910 N N . PRO A 1 364 ? -14.377 -7.849 7.881 1.00 94.88 364 PRO A N 1
ATOM 2911 C CA . PRO A 1 364 ? -13.787 -7.464 6.610 1.00 94.88 364 PRO A CA 1
ATOM 2912 C C . PRO A 1 364 ? -14.473 -6.219 6.036 1.00 94.88 364 PRO A C 1
ATOM 2914 O O . PRO A 1 364 ? -15.699 -6.114 6.008 1.00 94.88 364 PRO A O 1
ATOM 2917 N N . ILE A 1 365 ? -13.666 -5.293 5.534 1.00 92.44 365 ILE A N 1
ATOM 2918 C CA . ILE A 1 365 ? -14.074 -4.118 4.771 1.00 92.44 365 ILE A CA 1
ATOM 2919 C C . ILE A 1 365 ? -13.418 -4.244 3.401 1.00 92.44 365 ILE A C 1
ATOM 2921 O O . ILE A 1 365 ? -12.198 -4.223 3.283 1.00 92.44 365 ILE A O 1
ATOM 2925 N N . PHE A 1 366 ? -14.216 -4.383 2.356 1.00 88.00 366 PHE A N 1
ATOM 2926 C CA . PHE A 1 366 ? -13.744 -4.471 0.982 1.00 88.00 366 PHE A CA 1
ATOM 2927 C C . PHE A 1 366 ? -13.816 -3.098 0.348 1.00 88.00 366 PHE A C 1
ATOM 2929 O O . PHE A 1 366 ? -14.881 -2.482 0.339 1.00 88.00 366 PHE A O 1
ATOM 2936 N N . THR A 1 367 ? -12.704 -2.619 -0.197 1.00 83.69 367 THR A N 1
ATOM 2937 C CA . THR A 1 367 ? -12.668 -1.333 -0.883 1.00 83.69 367 THR A CA 1
ATOM 2938 C C . THR A 1 367 ? -12.022 -1.450 -2.255 1.00 83.69 367 THR A C 1
ATOM 2940 O O . THR A 1 367 ? -10.987 -2.087 -2.445 1.00 83.69 367 THR A O 1
ATOM 2943 N N . THR A 1 368 ? -12.653 -0.774 -3.204 1.00 76.25 368 THR A N 1
ATOM 2944 C CA . THR A 1 368 ? -12.129 -0.447 -4.531 1.00 76.25 368 THR A CA 1
ATOM 2945 C C . THR A 1 368 ? -11.857 1.059 -4.585 1.00 76.25 368 THR A C 1
ATOM 2947 O O . THR A 1 368 ? -12.030 1.765 -3.590 1.00 76.25 368 THR A O 1
ATOM 2950 N N . ASP A 1 369 ? -11.481 1.573 -5.751 1.00 67.94 369 ASP A N 1
ATOM 2951 C CA . ASP A 1 369 ? -11.412 3.010 -6.030 1.00 67.94 369 ASP A CA 1
ATOM 2952 C C . ASP A 1 369 ? -12.793 3.700 -6.032 1.00 67.94 369 ASP A C 1
ATOM 2954 O O . ASP A 1 369 ? -12.864 4.923 -5.944 1.00 67.94 369 ASP A O 1
ATOM 2958 N N . ARG A 1 370 ? -13.898 2.940 -6.129 1.00 65.75 370 ARG A N 1
ATOM 2959 C CA . ARG A 1 370 ? -15.262 3.486 -6.310 1.00 65.75 370 ARG A CA 1
ATOM 2960 C C . ARG A 1 370 ? -16.278 3.085 -5.252 1.00 65.75 370 ARG A C 1
ATOM 2962 O O . ARG A 1 370 ? -17.342 3.696 -5.159 1.00 65.75 370 ARG A O 1
ATOM 2969 N N . ALA A 1 371 ? -16.014 2.015 -4.521 1.00 71.00 371 ALA A N 1
ATOM 2970 C CA . ALA A 1 371 ? -16.967 1.433 -3.594 1.00 71.00 371 ALA A CA 1
ATOM 2971 C C . ALA A 1 371 ? -16.249 0.840 -2.389 1.00 71.00 371 ALA A C 1
ATOM 2973 O O . ALA A 1 371 ? -15.194 0.224 -2.532 1.00 71.00 371 ALA A O 1
ATOM 2974 N N . CYS A 1 372 ? -16.879 0.988 -1.230 1.00 78.19 372 CYS A N 1
ATOM 2975 C CA . CYS A 1 372 ? -16.509 0.344 0.017 1.00 78.19 372 CYS A CA 1
ATOM 2976 C C . CYS A 1 372 ? -17.726 -0.442 0.520 1.00 78.19 372 CYS A C 1
ATOM 2978 O O . CYS A 1 372 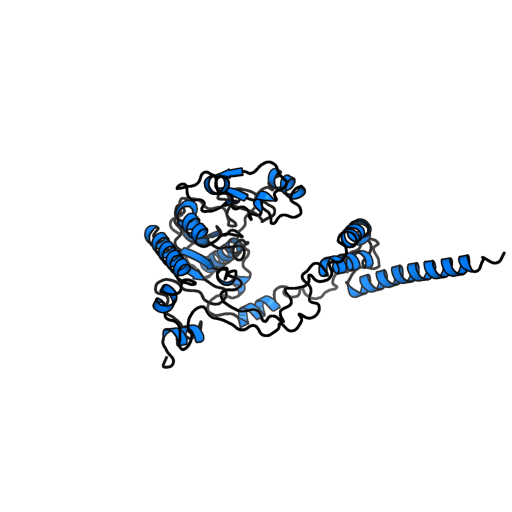? -18.845 0.073 0.474 1.00 78.19 372 CYS A O 1
ATOM 2980 N N . ALA A 1 373 ? -17.518 -1.685 0.947 1.00 82.25 373 ALA A N 1
ATOM 2981 C CA . ALA A 1 373 ? -18.557 -2.589 1.420 1.00 82.25 373 ALA A CA 1
ATOM 2982 C C . ALA A 1 373 ? -18.068 -3.394 2.630 1.00 82.25 373 ALA A C 1
ATOM 2984 O O . ALA A 1 373 ? -16.904 -3.774 2.708 1.00 82.25 373 ALA A O 1
ATOM 2985 N N . TYR A 1 374 ? -18.967 -3.697 3.561 1.00 84.75 374 TYR A N 1
ATOM 2986 C CA . TYR A 1 374 ? -18.704 -4.582 4.698 1.00 84.75 374 TYR A CA 1
ATOM 2987 C C . TYR A 1 374 ? -19.957 -5.409 5.025 1.00 84.75 374 TYR A C 1
ATOM 2989 O O . TYR A 1 374 ? -21.067 -5.010 4.650 1.00 84.75 374 TYR A O 1
ATOM 2997 N N . PRO A 1 375 ? -19.824 -6.567 5.700 1.00 78.88 375 PRO A N 1
ATOM 2998 C CA . PRO A 1 375 ? -20.970 -7.389 6.073 1.00 78.88 375 PRO A CA 1
ATOM 2999 C C . PRO A 1 375 ? -22.018 -6.595 6.860 1.00 78.88 375 PRO A C 1
ATOM 3001 O O . PRO A 1 375 ? -21.711 -5.967 7.870 1.00 78.88 375 PRO A O 1
ATOM 3004 N N . GLY A 1 376 ? -23.267 -6.625 6.390 1.00 77.50 376 GLY A N 1
ATOM 3005 C CA . GLY A 1 376 ? -24.378 -5.896 7.010 1.00 77.50 376 GLY A CA 1
ATOM 3006 C C . GLY A 1 376 ? -24.459 -4.406 6.658 1.00 77.50 376 GLY A C 1
ATOM 3007 O O . GLY A 1 376 ? -25.339 -3.721 7.176 1.00 77.50 376 GLY A O 1
ATOM 3008 N N . MET A 1 377 ? -23.593 -3.891 5.777 1.00 78.19 377 MET A N 1
ATOM 3009 C CA . MET A 1 377 ? -23.695 -2.517 5.286 1.00 78.19 377 MET A CA 1
ATOM 3010 C C . MET A 1 377 ? -25.024 -2.297 4.553 1.00 78.19 377 MET A C 1
ATOM 3012 O O . MET A 1 377 ? -25.337 -2.987 3.583 1.00 78.19 377 MET A O 1
ATOM 3016 N N . ALA A 1 378 ? -25.783 -1.287 4.979 1.00 70.25 378 ALA A N 1
ATOM 3017 C CA . ALA A 1 378 ? -26.933 -0.817 4.220 1.00 70.25 378 ALA A CA 1
ATOM 3018 C C . ALA A 1 378 ? -26.449 -0.103 2.950 1.00 70.25 378 ALA A C 1
ATOM 3020 O O . ALA A 1 378 ? -25.654 0.838 3.016 1.00 70.25 378 ALA A O 1
ATOM 3021 N N . VAL A 1 379 ? -26.944 -0.526 1.787 1.00 67.25 379 VAL A N 1
ATOM 3022 C CA . VAL A 1 379 ? -26.664 0.173 0.531 1.00 67.25 379 VAL A CA 1
ATOM 3023 C C . VAL A 1 379 ? -27.386 1.519 0.579 1.00 67.25 379 VAL A C 1
ATOM 3025 O O . VAL A 1 379 ? -28.599 1.569 0.763 1.00 67.25 379 VAL A O 1
ATOM 3028 N N . SER A 1 380 ? -26.647 2.620 0.431 1.00 65.75 380 SER A N 1
ATOM 3029 C CA . SER A 1 380 ? -27.203 3.977 0.464 1.00 65.75 380 SER A CA 1
ATOM 3030 C C . SER A 1 380 ? -27.211 4.599 -0.926 1.00 65.75 380 SER A C 1
ATOM 3032 O O . SER A 1 380 ? -26.165 4.711 -1.571 1.00 65.75 380 SER A O 1
ATOM 3034 N N . ARG A 1 381 ? -28.383 5.084 -1.356 1.00 67.25 381 ARG A N 1
ATOM 3035 C CA . ARG A 1 381 ? -28.547 5.831 -2.612 1.00 67.25 381 ARG A CA 1
ATOM 3036 C C . ARG A 1 381 ? -27.694 7.097 -2.653 1.00 67.25 381 ARG A C 1
ATOM 3038 O O . ARG A 1 381 ? -27.234 7.475 -3.722 1.00 67.25 381 ARG A O 1
ATOM 3045 N N . ALA A 1 382 ? -27.470 7.728 -1.500 1.00 67.25 382 ALA A N 1
ATOM 3046 C CA . ALA A 1 382 ? -26.662 8.940 -1.395 1.00 67.25 382 ALA A CA 1
ATOM 3047 C C . ALA A 1 382 ? -25.166 8.680 -1.632 1.00 67.25 382 ALA A C 1
ATOM 3049 O O . ALA A 1 382 ? -24.487 9.537 -2.182 1.00 67.25 382 ALA A O 1
ATOM 3050 N N . LEU A 1 383 ? -24.656 7.505 -1.240 1.00 60.97 383 LEU A N 1
ATOM 3051 C CA . LEU A 1 383 ? -23.233 7.170 -1.372 1.00 60.97 383 LEU A CA 1
ATOM 3052 C C . LEU A 1 383 ? -22.884 6.656 -2.766 1.00 60.97 383 LEU A C 1
ATOM 3054 O O . LEU A 1 383 ? -21.819 6.963 -3.293 1.00 60.97 383 LEU A O 1
ATOM 3058 N N . ASN A 1 384 ? -23.765 5.853 -3.362 1.00 63.66 384 ASN A N 1
ATOM 3059 C CA . ASN A 1 384 ? -23.556 5.339 -4.706 1.00 63.66 384 ASN A CA 1
ATOM 3060 C C . ASN A 1 384 ? -24.912 5.063 -5.376 1.00 63.66 384 ASN A C 1
ATOM 3062 O O . ASN A 1 384 ? -25.430 3.948 -5.275 1.00 63.66 384 ASN A O 1
ATOM 3066 N N . PRO A 1 385 ? -25.516 6.061 -6.052 1.00 66.50 385 PRO A N 1
ATOM 3067 C CA . PRO A 1 385 ? -26.846 5.916 -6.642 1.00 66.50 385 PRO A CA 1
ATOM 3068 C C . PRO A 1 385 ? -26.882 4.839 -7.731 1.00 66.50 385 PRO A C 1
ATOM 3070 O O . PRO A 1 385 ? -27.902 4.176 -7.898 1.00 66.50 385 PRO A O 1
ATOM 3073 N N . PHE A 1 386 ? -25.762 4.620 -8.426 1.00 64.56 386 PHE A N 1
ATOM 3074 C CA . PHE A 1 386 ? -25.635 3.564 -9.426 1.00 64.56 386 PHE A CA 1
ATOM 3075 C C . PHE A 1 386 ? -25.660 2.172 -8.788 1.00 64.56 386 PHE A C 1
ATOM 3077 O O . PHE A 1 386 ? -26.447 1.324 -9.201 1.00 64.56 386 PHE A O 1
ATOM 3084 N N . LEU A 1 387 ? -24.836 1.936 -7.762 1.00 65.56 387 LEU A N 1
ATOM 3085 C CA . LEU A 1 387 ? -24.803 0.661 -7.044 1.00 65.56 387 LEU A CA 1
ATOM 3086 C C . LEU A 1 387 ? -26.132 0.404 -6.323 1.00 65.56 387 LEU A C 1
ATOM 3088 O O . LEU A 1 387 ? -26.650 -0.705 -6.375 1.00 65.56 387 LEU A O 1
ATOM 3092 N N . PHE A 1 388 ? -26.716 1.438 -5.712 1.00 67.81 388 PHE A N 1
ATOM 3093 C CA . PHE A 1 388 ? -28.022 1.355 -5.066 1.00 67.81 388 PHE A CA 1
ATOM 3094 C C . PHE A 1 388 ? -29.125 0.958 -6.049 1.00 67.81 388 PHE A C 1
ATOM 3096 O O . PHE A 1 388 ? -29.863 0.021 -5.759 1.00 67.81 388 PHE A O 1
ATOM 3103 N N . GLY A 1 389 ? -29.210 1.611 -7.212 1.00 66.25 389 GLY A N 1
ATOM 3104 C CA . GLY A 1 389 ? -30.181 1.249 -8.249 1.00 66.25 389 GLY A CA 1
ATOM 3105 C C . GLY A 1 389 ? -29.901 -0.119 -8.879 1.00 66.25 389 GLY A C 1
ATOM 3106 O O . GLY A 1 389 ? -30.829 -0.850 -9.204 1.00 66.25 389 GLY A O 1
ATOM 3107 N N . SER A 1 390 ? -28.629 -0.511 -9.001 1.00 62.88 390 SER A N 1
ATOM 3108 C CA . SER A 1 390 ? -28.248 -1.825 -9.542 1.00 62.88 390 SER A CA 1
ATOM 3109 C C . SER A 1 390 ? -28.609 -2.977 -8.599 1.00 62.88 390 SER A C 1
ATOM 3111 O O . SER A 1 390 ? -28.984 -4.044 -9.071 1.00 62.88 390 SER A O 1
ATOM 3113 N N . ILE A 1 391 ? -28.504 -2.773 -7.280 1.00 61.16 391 ILE A N 1
ATOM 3114 C CA . ILE A 1 391 ? -28.816 -3.794 -6.267 1.00 61.16 391 ILE A CA 1
ATOM 3115 C C . ILE A 1 391 ? -30.314 -3.833 -5.947 1.00 61.16 391 ILE A C 1
ATOM 3117 O O . ILE A 1 391 ? -30.874 -4.917 -5.807 1.00 61.16 391 ILE A O 1
ATOM 3121 N N . ASN A 1 392 ? -30.967 -2.674 -5.820 1.00 61.69 392 ASN A N 1
ATOM 3122 C CA . ASN A 1 392 ? -32.369 -2.602 -5.394 1.00 61.69 392 ASN A CA 1
ATOM 3123 C C . ASN A 1 392 ? -33.363 -2.567 -6.571 1.00 61.69 392 ASN A C 1
ATOM 3125 O O . ASN A 1 392 ? -34.554 -2.770 -6.362 1.00 61.69 392 ASN A O 1
ATOM 3129 N N . GLY A 1 393 ? -32.893 -2.365 -7.805 1.00 53.25 393 GLY A N 1
ATOM 3130 C CA . GLY A 1 393 ? -33.729 -2.235 -9.000 1.00 53.25 393 GLY A CA 1
ATOM 3131 C C . GLY A 1 393 ? -34.125 -0.781 -9.317 1.00 53.25 393 GLY A C 1
ATOM 3132 O O . GLY A 1 393 ? -33.890 0.121 -8.513 1.00 53.25 393 GLY A O 1
ATOM 3133 N N . PRO A 1 394 ? -34.721 -0.533 -10.501 1.00 53.47 394 PRO A N 1
ATOM 3134 C CA . PRO A 1 394 ? -35.061 0.813 -10.982 1.00 53.47 394 PRO A CA 1
ATOM 3135 C C . PRO A 1 394 ? -36.195 1.494 -10.198 1.00 53.47 394 PRO A C 1
ATOM 3137 O O . PRO A 1 394 ? -36.366 2.706 -10.318 1.00 53.47 394 PRO A O 1
ATOM 3140 N N . ASP A 1 395 ? -36.948 0.730 -9.403 1.00 55.47 395 ASP A N 1
ATOM 3141 C CA . ASP A 1 395 ? -38.118 1.204 -8.657 1.00 55.47 395 ASP A CA 1
ATOM 3142 C C . ASP A 1 395 ? -37.778 1.756 -7.249 1.00 55.47 395 ASP A C 1
ATOM 3144 O O . ASP A 1 395 ? -38.691 2.122 -6.506 1.00 55.47 395 ASP A O 1
ATOM 3148 N N . TYR A 1 396 ? -36.485 1.841 -6.882 1.00 46.59 396 TYR A N 1
ATOM 3149 C CA . TYR A 1 396 ? -35.980 2.344 -5.587 1.00 46.59 396 TYR A CA 1
ATOM 3150 C C . TYR A 1 396 ? -35.170 3.653 -5.677 1.00 46.59 396 TYR A C 1
ATOM 3152 O O . TYR A 1 396 ? -34.381 3.862 -6.626 1.00 46.59 396 TYR A O 1
#

pLDDT: mean 82.5, std 14.97, range [38.22, 98.44]

Sequence (396 aa):
MTLPRFGRLLVLTLGCIAYLLVAGEALYRFTDGYRFDVAKLEPRPRTDAAPLDDHAAERALVEETRIDHKIDPDLFFSPPAMLDKPANPEIAERAKINTDMYGEENFIWNDAYLRNLPPETWLRKQKTDIVFAFRSYDGSTHPKFRLYPDTQSTLGTTNHFGWFSPDTTVDKPGDTIRIAIIGDSTAQNTIALYLQGFLNAWSTRSGARYRFEVLNAARQGLLQQDFIRILKYEVAPVTPDYVIFTEAPTILYQKGKLWTASPAIDTARPLPRRPFWLVREAHRLLKAPARWSALAERILKALDDTLPGEPEREPSKPAVELNPPLNMAGPPTLDDARTSPFFRSYLDDLDQLTATSADAHIIPIFTTDRACAYPGMAVSRALNPFLFGSINGPDY

Secondary structure (DSSP, 8-state):
-PPPHHHHHHHHHHHHHHHHHHHHHHHHHHHTTB-SS-SS--BPP--S-----TTHHHHHHHHHH-S-TTS-GGGGGPPPPP----B-HHHHHHHHH-TTSSSGGGEEEEHHHHHT--TT-GGGG---S--EEE--SSSSS-S-EEEPSSEEETTEEE-TTS-SS----SS--TTEEEEEEEESTTTSSTHHHHHHHHHHHHHHHHT---EEEEEE---TT--HHHHHHHIIIIIGGG--SEEEEE---GGGG-TTTSEE--TTS-------PPPHHHHHHHHHHHTTGGGT-HHHHHHHHHHHTTTTTS-S----PPP-EE--SS--SSPPPHHHHHHSTTTHHHHHHHHHHHHHHHHTT-EEEEE-SS-EE-TTPPP-TTT-HHHHHHHH-TT-

Foldseek 3Di:
DDDPPVVVVVVVVVVVVVVCQVVLLVVLCVVVQFDPVDLFTHHDDPPDPPPPVVCPVVLVVCVVPPPDPVQPSCLLVFAFADDDFEADVQLVVQCVQPVPAPSQSQWAFEPLCVVVPDPPDSVVVRPDPDHHYDYDPVSDCAPGTAGDARHQHPLGGHHRLRWLFHDDDLDDDPQEAEEEEEEAPVQSDNVQRSVQRSVQVSCVVVVNSHHYGYTYRYYHPGDLRNRLCCLQPPNLSSQHQAYEYEDDCVLVVPPPQFWDADPVPPVDPDDPPDPVVVLVVLCVPLVVVVRRGSSSVVVNVVSVCPPPDPDPPPPPDPDIGTDHQAPPPDQDDVVSLCPRPSNVVVVVSVVSSVVSCVVSNHWYWYDYPQDIDTPPDDDDCSRPVPVVCSVVHVVD

Radius of gyration: 27.5 Å; chains: 1; bounding box: 85×65×70 Å